Protein AF-A0A7Y5KP74-F1 (afdb_monomer)

Sequence (477 aa):
MSSLARSVKAALASGRGPASTRSASARATERVVTFEHDIDVELLVVACSPELRSSPRKTESGRISTAFVWDARGAETLDAELCVGLGAARTIDAARGSLAADTSTLFQGLDGEVSCLRAFGAVSFDEQDLGPFAPFGHARFTIPRWTFFASSSGLARVVLVAGPDEDAIIAEARAIDARLEKYAALGDDAPPPRARVVDDGADVFVDVVQQATRAIEAGALEKVVTARKVVLHGAMFPGLVLGRLRGVAGCVRFGLLRGDAAFVGATPEVLVRVDARGIRTEAVAGSEPRRGADLAEVARLLLRDKDRREHALVVDAIRAGLASSGADVTAEEEPHVRTLTHVHHLVTAIAATSPGANALSLVKTLHPTPAMGGCPREAAAAFLRAHEGFPRGLYASPIGWIDARGHGAFVVGIRSALMTQAEATLYGGCGIVRGSVPKVELAETSAKLRMMLDALGATMPATGRMRPGSFEKEADL

Solvent-accessible surface area (backbone atoms only — not comparable to full-atom values): 25714 Å² total; per-residue (Å²): 129,51,72,63,24,46,51,51,50,51,58,59,56,68,69,70,65,81,89,72,95,70,77,101,65,92,71,62,70,82,51,82,46,72,48,95,68,103,46,75,33,36,38,40,67,33,44,48,48,93,84,67,78,47,74,69,70,67,48,100,81,73,51,81,38,27,37,38,40,42,31,24,63,30,25,85,89,50,74,63,34,35,40,39,28,39,42,43,34,43,74,47,80,30,52,81,92,44,38,49,64,51,54,55,55,74,55,61,73,54,48,51,75,56,69,80,46,51,32,41,34,38,35,29,54,60,93,62,74,33,69,95,37,51,78,51,50,59,24,25,38,28,31,34,21,35,34,40,34,28,50,96,91,38,64,43,35,38,40,34,52,40,67,91,56,61,66,60,52,38,53,50,34,40,57,48,48,58,48,51,54,54,50,64,74,61,54,92,77,68,77,57,42,71,51,54,74,45,73,82,30,61,66,58,39,38,53,41,45,53,51,50,44,52,38,33,74,73,63,67,28,66,28,34,28,51,55,35,52,38,39,30,45,29,63,48,55,69,68,60,34,55,60,59,48,57,78,46,66,50,14,35,29,39,34,43,37,37,63,71,39,33,43,35,34,45,20,71,47,51,61,38,35,28,50,99,92,29,36,40,34,53,32,63,34,37,77,37,78,53,83,81,55,59,72,62,49,51,53,51,48,79,68,31,67,68,34,51,53,55,25,48,56,28,43,53,52,50,52,50,38,43,45,75,68,67,26,53,77,50,63,56,93,63,71,47,78,49,77,45,97,60,33,35,32,36,34,31,56,32,40,31,43,44,94,85,58,37,35,55,55,49,46,60,59,45,56,62,38,46,63,48,30,9,30,51,55,68,51,20,50,51,50,48,71,74,60,58,85,68,64,55,24,53,46,57,7,47,35,37,38,37,30,69,79,28,30,22,43,28,28,36,33,38,47,30,33,45,29,37,59,53,30,37,41,31,52,25,55,50,76,44,40,87,90,65,49,45,73,59,54,52,50,48,20,53,61,54,36,44,67,57,30,55,38,39,60,44,70,82,76,77,97,72,79,87,70,94,84,79,92,70,85,86,89,87,134

pLDDT: mean 83.69, std 18.73, range [25.84, 98.5]

Foldseek 3Di:
DFDQLVQLVVQVVVVCDPDDDDDPDDADDFDQDFDDDPDGETETEKEADQPQDDDQPQDPVNDQQWKKWKACLQAPPDDGKTKIFTGFSDKDQDDLVCQQVRVLVRQPRIHDDQQVWKWWAFAWQDDDPLVLLPLRHRTMTGGGQWMWMADPVGTHYIYGHDYPDSVVVSVVSVVVSVVVVVVVVVDLPDDFWDWDKDFPFQVLLLVLLVVQQVCCVVVLFQKFKAKTKMKTFTFDDQVLLLSLLPNQHLWIWMWIGHGQKIKTFTFNAWDWFQDPVAIKGKQKWFKFWDPPPVVVRQVCRQPDPVGQVLSVQLVVLLQVLCVVVVKDKDKDPGWHWDDGPTMIITMIIMTTHDVLDAPSVSLSSCRPGCFQQGPPRVSSVVSRVVRRPDGCTQAQTWTWIAGSSRGIITGGSARIWIDGRTMTMHMFIHMRHHPDRSVVRSVRSQSRNVSSCVSNVHHDDDPDDDDPDDPDDDDDD

Radius of gyration: 23.64 Å; Cα contacts (8 Å, |Δi|>4): 1009; chains: 1; bounding box: 75×54×57 Å

Structure (mmCIF, N/CA/C/O backbone):
data_AF-A0A7Y5KP74-F1
#
_entry.id   AF-A0A7Y5KP74-F1
#
loop_
_atom_site.group_PDB
_atom_site.id
_atom_site.type_symbol
_atom_site.label_atom_id
_atom_site.label_alt_id
_atom_site.label_comp_id
_atom_site.label_asym_id
_atom_site.label_entity_id
_atom_site.label_seq_id
_atom_site.pdbx_PDB_ins_code
_atom_site.Cartn_x
_atom_site.Cartn_y
_atom_site.Cartn_z
_atom_site.occupancy
_atom_site.B_iso_or_equiv
_atom_site.auth_seq_id
_atom_site.auth_comp_id
_atom_site.auth_asym_id
_atom_site.auth_atom_id
_atom_site.pdbx_PDB_model_num
ATOM 1 N N . MET A 1 1 ? 20.313 11.419 -32.141 1.00 45.62 1 MET A N 1
ATOM 2 C CA . MET A 1 1 ? 20.323 10.859 -30.768 1.00 45.62 1 MET A CA 1
ATOM 3 C C . MET A 1 1 ? 19.098 11.401 -30.057 1.00 45.62 1 MET A C 1
ATOM 5 O O . MET A 1 1 ? 18.846 12.592 -30.190 1.00 45.62 1 MET A O 1
ATOM 9 N N . SER A 1 2 ? 18.342 10.545 -29.378 1.00 57.75 2 SER A N 1
ATOM 10 C CA . SER A 1 2 ? 17.134 10.905 -28.626 1.00 57.75 2 SER A CA 1
ATOM 11 C C . SER A 1 2 ? 17.422 11.912 -27.493 1.00 57.75 2 SER A C 1
ATOM 13 O O . SER A 1 2 ? 18.592 12.149 -27.169 1.00 57.75 2 SER A O 1
ATOM 15 N N . SER A 1 3 ? 16.386 12.574 -26.958 1.00 72.38 3 SER A N 1
ATOM 16 C CA . SER A 1 3 ? 16.539 13.704 -26.020 1.00 72.38 3 SER A CA 1
ATOM 17 C C . SER A 1 3 ? 17.278 13.309 -24.735 1.00 72.38 3 SER A C 1
ATOM 19 O O . SER A 1 3 ? 18.350 13.856 -24.468 1.00 72.38 3 SER A O 1
ATOM 21 N N . LEU A 1 4 ? 16.813 12.273 -24.022 1.00 73.38 4 LEU A N 1
ATOM 22 C CA . LEU A 1 4 ? 17.451 11.803 -22.787 1.00 73.38 4 LEU A CA 1
ATOM 23 C C . LEU A 1 4 ? 18.873 11.295 -23.049 1.00 73.38 4 LEU A C 1
ATOM 25 O O . LEU A 1 4 ? 19.798 11.618 -22.308 1.00 73.38 4 LEU A O 1
ATOM 29 N N . ALA A 1 5 ? 19.090 10.547 -24.135 1.00 71.44 5 ALA A N 1
ATOM 30 C CA . ALA A 1 5 ? 20.423 10.046 -24.476 1.00 71.44 5 ALA A CA 1
ATOM 31 C C . ALA A 1 5 ? 21.439 11.159 -24.791 1.00 71.44 5 ALA A C 1
ATOM 33 O O . ALA A 1 5 ? 22.630 10.999 -24.510 1.00 71.44 5 ALA A O 1
ATOM 34 N N . ARG A 1 6 ? 21.002 12.278 -25.391 1.00 73.44 6 ARG A N 1
ATOM 35 C CA . ARG A 1 6 ? 21.854 13.467 -25.575 1.00 73.44 6 ARG A CA 1
ATOM 36 C C . ARG A 1 6 ? 22.181 14.103 -24.232 1.00 73.44 6 ARG A C 1
ATOM 38 O O . ARG A 1 6 ? 23.357 14.357 -23.979 1.00 73.44 6 ARG A O 1
ATOM 45 N N . SER A 1 7 ? 21.171 14.288 -23.383 1.00 71.50 7 SER A N 1
ATOM 46 C CA . SER A 1 7 ? 21.331 14.880 -22.057 1.00 71.50 7 SER A CA 1
ATOM 47 C C . SER A 1 7 ? 22.305 14.089 -21.185 1.00 71.50 7 SER A C 1
ATOM 49 O O . SER A 1 7 ? 23.258 14.633 -20.633 1.00 71.50 7 SER A O 1
ATOM 51 N N . VAL A 1 8 ? 22.151 12.767 -21.157 1.00 72.56 8 VAL A N 1
ATOM 52 C CA . VAL A 1 8 ? 23.035 11.870 -20.408 1.00 72.56 8 VAL A CA 1
ATOM 53 C C . VAL A 1 8 ? 24.459 11.900 -20.961 1.00 72.56 8 VAL A C 1
ATOM 55 O O . VAL A 1 8 ? 25.407 12.057 -20.195 1.00 72.56 8 VAL A O 1
ATOM 58 N N . LYS A 1 9 ? 24.638 11.832 -22.289 1.00 73.88 9 LYS A N 1
ATOM 59 C CA . LYS A 1 9 ? 25.973 11.922 -22.903 1.00 73.88 9 LYS A CA 1
ATOM 60 C C . LYS A 1 9 ? 26.668 13.246 -22.567 1.00 73.88 9 LYS A C 1
ATOM 62 O O . LYS A 1 9 ? 27.862 13.244 -22.284 1.00 73.88 9 LYS A O 1
ATOM 67 N N . ALA A 1 10 ? 25.942 14.362 -22.596 1.00 72.06 10 ALA A N 1
ATOM 68 C CA . ALA A 1 10 ? 26.484 15.671 -22.248 1.00 72.06 10 ALA A CA 1
ATOM 69 C C . ALA A 1 10 ? 26.855 15.771 -20.757 1.00 72.06 10 ALA A C 1
ATOM 71 O O . ALA A 1 10 ? 27.929 16.284 -20.447 1.00 72.06 10 ALA A O 1
ATOM 72 N N . ALA A 1 11 ? 26.036 15.222 -19.853 1.00 69.44 11 ALA A N 1
ATOM 73 C CA . ALA A 1 11 ? 26.322 15.196 -18.416 1.00 69.44 11 ALA A CA 1
ATOM 74 C C . ALA A 1 11 ? 27.533 14.322 -18.043 1.00 69.44 11 ALA A C 1
ATOM 76 O O . ALA A 1 11 ? 28.304 14.677 -17.150 1.00 69.44 11 ALA A O 1
ATOM 77 N N . LEU A 1 12 ? 27.738 13.210 -18.754 1.00 70.31 12 LEU A N 1
ATOM 78 C CA . LEU A 1 12 ? 28.936 12.377 -18.608 1.00 70.31 12 LEU A CA 1
ATOM 79 C C . LEU A 1 12 ? 30.179 13.082 -19.190 1.00 70.31 12 LEU A C 1
ATOM 81 O O . LEU A 1 12 ? 31.235 13.125 -18.557 1.00 70.31 12 LEU A O 1
ATOM 85 N N . ALA A 1 13 ? 30.055 13.715 -20.364 1.00 67.88 13 ALA A N 1
ATOM 86 C CA . ALA A 1 13 ? 31.164 14.386 -21.050 1.00 67.88 13 ALA A CA 1
ATOM 87 C C . ALA A 1 13 ? 31.654 15.670 -20.353 1.00 67.88 13 ALA A C 1
ATOM 89 O O . ALA A 1 13 ? 32.861 15.919 -20.325 1.00 67.88 13 ALA A O 1
ATOM 90 N N . SER A 1 14 ? 30.758 16.460 -19.749 1.00 60.34 14 SER A N 1
ATOM 91 C CA . SER A 1 14 ? 31.117 17.643 -18.944 1.00 60.34 14 SER A CA 1
ATOM 92 C C . SER A 1 14 ? 31.920 17.287 -17.684 1.00 60.34 14 SER A C 1
ATOM 94 O O . SER A 1 14 ? 32.475 18.164 -17.023 1.00 60.34 14 SER A O 1
ATOM 96 N N . GLY A 1 15 ? 32.076 15.989 -17.395 1.00 51.50 15 GLY A N 1
ATOM 97 C CA . GLY A 1 15 ? 33.005 15.472 -16.401 1.00 51.50 15 GLY A CA 1
ATOM 98 C C . GLY A 1 15 ? 34.477 15.478 -16.724 1.00 51.50 15 GLY A C 1
ATOM 99 O O . GLY A 1 15 ? 35.274 15.107 -15.866 1.00 51.50 15 GLY A O 1
ATOM 100 N N . ARG A 1 16 ? 34.844 15.961 -17.908 1.00 45.66 16 ARG A N 1
ATOM 101 C CA . ARG A 1 16 ? 36.221 16.022 -18.399 1.00 45.66 16 ARG A CA 1
ATOM 102 C C . ARG A 1 16 ? 36.814 17.437 -18.312 1.00 45.66 16 ARG A C 1
ATOM 104 O O . ARG A 1 16 ? 37.474 17.882 -19.245 1.00 45.66 16 ARG A O 1
ATOM 111 N N . GLY A 1 17 ? 36.566 18.170 -17.221 1.00 32.84 17 GLY A N 1
ATOM 112 C CA . GLY A 1 17 ? 37.300 19.414 -16.934 1.00 32.84 17 GLY A CA 1
ATOM 113 C C . GLY A 1 17 ? 38.793 19.129 -16.681 1.00 32.84 17 GLY A C 1
ATOM 114 O O . GLY A 1 17 ? 39.115 18.041 -16.201 1.00 32.84 17 GLY A O 1
ATOM 115 N N . PRO A 1 18 ? 39.723 20.046 -17.015 1.00 27.45 18 PRO A N 1
ATOM 116 C CA . PRO A 1 18 ? 41.153 19.748 -17.024 1.00 27.45 18 PRO A CA 1
ATOM 117 C C . PRO A 1 18 ? 41.654 19.382 -15.624 1.00 27.45 18 PRO A C 1
ATOM 119 O O . PRO A 1 18 ? 41.381 20.077 -14.645 1.00 27.45 18 PRO A O 1
ATOM 122 N N . ALA A 1 19 ? 42.423 18.295 -15.541 1.00 32.47 19 ALA A N 1
ATOM 123 C CA . ALA A 1 19 ? 43.098 17.861 -14.328 1.00 32.47 19 ALA A CA 1
ATOM 124 C C . ALA A 1 19 ? 44.186 18.876 -13.935 1.00 32.47 19 ALA A C 1
ATOM 126 O O . ALA A 1 19 ? 45.345 18.736 -14.316 1.00 32.47 19 ALA A O 1
ATOM 127 N N . SER A 1 20 ? 43.829 19.912 -13.172 1.00 28.67 20 SER A N 1
ATOM 128 C CA . SER A 1 20 ? 44.823 20.699 -12.444 1.00 28.67 20 SER A CA 1
ATOM 129 C C . SER A 1 20 ? 45.061 20.046 -11.086 1.00 28.67 20 SER A C 1
ATOM 131 O O . SER A 1 20 ? 44.154 19.956 -10.259 1.00 28.67 20 SER A O 1
ATOM 133 N N . THR A 1 21 ? 46.289 19.587 -10.887 1.00 31.83 21 THR A N 1
ATOM 134 C CA . THR A 1 21 ? 46.895 19.069 -9.656 1.00 31.83 21 THR A CA 1
ATOM 135 C C . THR A 1 21 ? 46.384 19.725 -8.365 1.00 31.83 21 THR A C 1
ATOM 137 O O . THR A 1 21 ? 46.934 20.723 -7.903 1.00 31.83 21 THR A O 1
ATOM 140 N N . ARG A 1 22 ? 45.384 19.125 -7.706 1.00 26.92 22 ARG A N 1
ATOM 141 C CA . ARG A 1 22 ? 45.105 19.346 -6.278 1.00 26.92 22 ARG A CA 1
ATOM 142 C C . ARG A 1 22 ? 44.616 18.056 -5.619 1.00 26.92 22 ARG A C 1
ATOM 144 O O . ARG A 1 22 ? 43.569 17.549 -5.982 1.00 26.92 22 ARG A O 1
ATOM 151 N N . SER A 1 23 ? 45.425 17.588 -4.663 1.00 25.84 23 SER A N 1
ATOM 152 C CA . SER A 1 23 ? 45.120 16.784 -3.468 1.00 25.84 23 SER A CA 1
ATOM 153 C C . SER A 1 23 ? 44.019 15.715 -3.553 1.00 25.84 23 SER A C 1
ATOM 155 O O . SER A 1 23 ? 42.848 16.010 -3.773 1.00 25.84 23 SER A O 1
ATOM 157 N N . ALA A 1 24 ? 44.402 14.471 -3.255 1.00 29.78 24 ALA A N 1
ATOM 158 C CA . ALA A 1 24 ? 43.530 13.312 -3.110 1.00 29.78 24 ALA A CA 1
ATOM 159 C C . ALA A 1 24 ? 42.462 13.504 -2.009 1.00 29.78 24 ALA A C 1
ATOM 161 O O . ALA A 1 24 ? 42.629 13.095 -0.865 1.00 29.78 24 ALA A O 1
ATOM 162 N N . SER A 1 25 ? 41.329 14.096 -2.378 1.00 28.88 25 SER A N 1
ATOM 163 C CA . SER A 1 25 ? 40.022 13.793 -1.795 1.00 28.88 25 SER A CA 1
ATOM 164 C C . SER A 1 25 ? 39.029 13.785 -2.954 1.00 28.88 25 SER A C 1
ATOM 166 O O . SER A 1 25 ? 38.750 14.835 -3.538 1.00 28.88 25 SER A O 1
ATOM 168 N N . ALA A 1 26 ? 38.562 12.604 -3.350 1.00 30.89 26 ALA A N 1
ATOM 169 C CA . ALA A 1 26 ? 37.598 12.440 -4.428 1.00 30.89 26 ALA A CA 1
ATOM 170 C C . ALA A 1 26 ? 36.251 13.055 -4.009 1.00 30.89 26 ALA A C 1
ATOM 172 O O . ALA A 1 26 ? 35.427 12.408 -3.374 1.00 30.89 26 ALA A O 1
ATOM 173 N N . ARG A 1 27 ? 36.037 14.339 -4.319 1.00 29.14 27 ARG A N 1
ATOM 174 C CA . ARG A 1 27 ? 34.717 14.973 -4.236 1.00 29.14 27 ARG A CA 1
ATOM 175 C C . ARG A 1 27 ? 33.951 14.629 -5.510 1.00 29.14 27 ARG A C 1
ATOM 177 O O . ARG A 1 27 ? 34.264 15.156 -6.578 1.00 29.14 27 ARG A O 1
ATOM 184 N N . ALA A 1 28 ? 32.966 13.741 -5.389 1.00 36.06 28 ALA A N 1
ATOM 185 C CA . ALA A 1 28 ? 31.965 13.518 -6.424 1.00 36.06 28 ALA A CA 1
ATOM 186 C C . ALA A 1 28 ? 31.274 14.850 -6.736 1.00 36.06 28 ALA A C 1
ATOM 188 O O . ALA A 1 28 ? 30.775 15.539 -5.847 1.00 36.06 28 ALA A O 1
ATOM 189 N N . THR A 1 29 ? 31.345 15.257 -7.997 1.00 33.94 29 THR A N 1
ATOM 190 C CA . THR A 1 29 ? 30.821 16.537 -8.464 1.00 33.94 29 THR A CA 1
ATOM 191 C C . THR A 1 29 ? 29.319 16.387 -8.668 1.00 33.94 29 THR A C 1
ATOM 193 O O . THR A 1 29 ? 28.892 15.649 -9.552 1.00 33.94 29 THR A O 1
ATOM 196 N N . GLU A 1 30 ? 28.530 17.086 -7.856 1.00 37.25 30 GLU A N 1
ATOM 197 C CA . GLU A 1 30 ? 27.156 17.459 -8.183 1.00 37.25 30 GLU A CA 1
ATOM 198 C C . GLU A 1 30 ? 27.151 18.060 -9.595 1.00 37.25 30 GLU A C 1
ATOM 200 O O . GLU A 1 30 ? 27.940 18.959 -9.903 1.00 37.25 30 GLU A O 1
ATOM 205 N N . ARG A 1 31 ? 26.335 17.512 -10.495 1.00 49.25 31 ARG A N 1
ATOM 206 C CA . ARG A 1 31 ? 26.158 18.079 -11.831 1.00 49.25 31 ARG A CA 1
ATOM 207 C C . ARG A 1 31 ? 24.685 18.174 -12.136 1.00 49.25 31 ARG A C 1
ATOM 209 O O . ARG A 1 31 ? 24.115 17.255 -12.704 1.00 49.25 31 ARG A O 1
ATOM 216 N N . VAL A 1 32 ? 24.111 19.314 -11.784 1.00 35.69 32 VAL A N 1
ATOM 217 C CA . VAL A 1 32 ? 22.876 19.805 -12.383 1.00 35.69 32 VAL A CA 1
ATOM 218 C C . VAL A 1 32 ? 23.210 20.149 -13.829 1.00 35.69 32 VAL A C 1
ATOM 220 O O . VAL A 1 32 ? 23.912 21.125 -14.093 1.00 35.69 32 VAL A O 1
ATOM 223 N N . VAL A 1 33 ? 22.785 19.316 -14.777 1.00 36.25 33 VAL A N 1
ATOM 224 C CA . VAL A 1 33 ? 22.805 19.706 -16.190 1.00 36.25 33 VAL A CA 1
ATOM 225 C C . VAL A 1 33 ? 21.376 19.996 -16.607 1.00 36.25 33 VAL A C 1
ATOM 227 O O . VAL A 1 33 ? 20.599 19.077 -16.859 1.00 36.25 33 VAL A O 1
ATOM 230 N N . THR A 1 34 ? 21.036 21.282 -16.623 1.00 32.34 34 THR A N 1
ATOM 231 C CA . THR A 1 34 ? 19.777 21.798 -17.161 1.00 32.34 34 THR A CA 1
ATOM 232 C C . THR A 1 34 ? 19.871 21.771 -18.684 1.00 32.34 34 THR A C 1
ATOM 234 O O . THR A 1 34 ? 20.820 22.309 -19.256 1.00 32.34 34 THR A O 1
ATOM 237 N N . PHE A 1 35 ? 18.924 21.115 -19.352 1.00 35.88 35 PHE A N 1
ATOM 238 C CA . PHE A 1 35 ? 18.844 21.119 -20.813 1.00 35.88 35 PHE A CA 1
ATOM 239 C C . PHE A 1 35 ? 17.622 21.916 -21.254 1.00 35.88 35 PHE A C 1
ATOM 241 O O . PHE A 1 35 ? 16.500 21.534 -20.940 1.00 35.88 35 PHE A O 1
ATOM 248 N N . GLU A 1 36 ? 17.836 22.974 -22.033 1.00 28.48 36 GLU A N 1
ATOM 249 C CA . GLU A 1 36 ? 16.753 23.686 -22.710 1.00 28.48 36 GLU A CA 1
ATOM 250 C C . GLU A 1 36 ? 16.248 22.867 -23.909 1.00 28.48 36 GLU A C 1
ATOM 252 O O . GLU A 1 36 ? 16.874 22.828 -24.973 1.00 28.48 36 GLU A O 1
ATOM 257 N N . HIS A 1 37 ? 15.087 22.232 -23.750 1.00 36.44 37 HIS A N 1
ATOM 258 C CA . HIS A 1 37 ? 14.076 22.126 -24.807 1.00 36.44 37 HIS A CA 1
ATOM 259 C C . HIS A 1 37 ? 12.690 22.047 -24.159 1.00 36.44 37 HIS A C 1
ATOM 261 O O . HIS A 1 37 ? 12.345 21.015 -23.593 1.00 36.44 37 HIS A O 1
ATOM 267 N N . ASP A 1 38 ? 11.950 23.160 -24.228 1.00 41.06 38 ASP A N 1
ATOM 268 C CA . ASP A 1 38 ? 10.580 23.440 -23.743 1.00 41.06 38 ASP A CA 1
ATOM 269 C C . ASP A 1 38 ? 10.196 23.046 -22.302 1.00 41.06 38 ASP A C 1
ATOM 271 O O . ASP A 1 38 ? 9.136 23.448 -21.828 1.00 41.06 38 ASP A O 1
ATOM 275 N N . ILE A 1 39 ? 11.036 22.309 -21.572 1.00 44.66 39 ILE A N 1
ATOM 276 C CA . ILE A 1 39 ? 10.845 21.950 -20.165 1.00 44.66 39 ILE A CA 1
ATOM 277 C C . ILE A 1 39 ? 12.230 21.883 -19.502 1.00 44.66 39 ILE A C 1
ATOM 279 O O . ILE A 1 39 ? 13.074 21.082 -19.905 1.00 44.66 39 ILE A O 1
ATOM 283 N N . ASP A 1 40 ? 12.471 22.719 -18.491 1.00 57.66 40 ASP A N 1
ATOM 284 C CA . ASP A 1 40 ? 13.687 22.709 -17.669 1.00 57.66 40 ASP A CA 1
ATOM 285 C C . ASP A 1 40 ? 13.764 21.416 -16.833 1.00 57.66 40 ASP A C 1
ATOM 287 O O . ASP A 1 40 ? 13.196 21.332 -15.744 1.00 57.66 40 ASP A O 1
ATOM 291 N N . VAL A 1 41 ? 14.447 20.382 -17.342 1.00 67.75 41 VAL A N 1
ATOM 292 C CA . VAL A 1 41 ? 14.624 19.100 -16.631 1.00 67.75 41 VAL A CA 1
ATOM 293 C C . VAL A 1 41 ? 16.011 19.020 -15.996 1.00 67.75 41 VAL A C 1
ATOM 295 O O . VAL A 1 41 ? 17.029 19.071 -16.689 1.00 67.75 41 VAL A O 1
ATOM 298 N N . GLU A 1 42 ? 16.056 18.809 -14.682 1.00 77.00 42 GLU A N 1
ATOM 299 C CA . GLU A 1 42 ? 17.290 18.575 -13.926 1.00 77.00 42 GLU A CA 1
ATOM 300 C C . GLU A 1 42 ? 17.727 17.100 -14.012 1.00 77.00 42 GLU A C 1
ATOM 302 O O . GLU A 1 42 ? 16.994 16.209 -13.585 1.00 77.00 42 GLU A O 1
ATOM 307 N N . LEU A 1 43 ? 18.929 16.814 -14.525 1.00 79.06 43 LEU A N 1
ATOM 308 C CA . LEU A 1 43 ? 19.529 15.472 -14.483 1.00 79.06 43 LEU A CA 1
ATOM 309 C C . LEU A 1 43 ? 20.569 15.379 -13.360 1.00 79.06 43 LEU A C 1
ATOM 311 O O . LEU A 1 43 ? 21.578 16.072 -13.420 1.00 79.06 43 LEU A O 1
ATOM 315 N N . LEU A 1 44 ? 20.365 14.473 -12.399 1.00 78.38 44 LEU A N 1
ATOM 316 C CA . LEU A 1 44 ? 21.318 14.148 -11.335 1.00 78.38 44 LEU A CA 1
ATOM 317 C C . LEU A 1 44 ? 21.917 12.757 -11.555 1.00 78.38 44 LEU A C 1
ATOM 319 O O . LEU A 1 44 ? 21.196 11.781 -11.776 1.00 78.38 44 LEU A O 1
ATOM 323 N N . VAL A 1 45 ? 23.242 12.657 -11.458 1.00 77.69 45 VAL A N 1
ATOM 324 C CA . VAL A 1 45 ? 23.980 11.394 -11.586 1.00 77.69 45 VAL A CA 1
ATOM 325 C C . VAL A 1 45 ? 24.625 11.058 -10.248 1.00 77.69 45 VAL A C 1
ATOM 327 O O . VAL A 1 45 ? 25.514 11.773 -9.791 1.00 77.69 45 VAL A O 1
ATOM 330 N N . VAL A 1 46 ? 24.194 9.957 -9.635 1.00 78.12 46 VAL A N 1
ATOM 331 C CA . VAL A 1 46 ? 24.796 9.413 -8.414 1.00 78.12 46 VAL A CA 1
ATOM 332 C C . VAL A 1 46 ? 25.717 8.267 -8.803 1.00 78.12 46 VAL A C 1
ATOM 334 O O . VAL A 1 46 ? 25.280 7.287 -9.414 1.00 78.12 46 VAL A O 1
ATOM 337 N N . ALA A 1 47 ? 27.000 8.397 -8.476 1.00 74.88 47 ALA A N 1
ATOM 338 C CA . ALA A 1 47 ? 27.993 7.387 -8.800 1.00 74.88 47 ALA A CA 1
ATOM 339 C C . ALA A 1 47 ? 27.956 6.251 -7.773 1.00 74.88 47 ALA A C 1
ATOM 341 O O . ALA A 1 47 ? 27.799 6.464 -6.569 1.00 74.88 47 ALA A O 1
ATOM 342 N N . CYS A 1 48 ? 28.108 5.027 -8.267 1.00 70.94 48 CYS A N 1
ATOM 343 C CA . CYS A 1 48 ? 28.201 3.835 -7.444 1.00 70.94 48 CYS A CA 1
ATOM 344 C C . CYS A 1 48 ? 29.631 3.289 -7.495 1.00 70.94 48 CYS A C 1
ATOM 346 O O . CYS A 1 48 ? 30.216 3.181 -8.578 1.00 70.94 48 CYS A O 1
ATOM 348 N N . SER A 1 49 ? 30.194 2.936 -6.339 1.00 62.84 49 SER A N 1
ATOM 349 C CA . SER A 1 49 ? 31.518 2.313 -6.274 1.00 62.84 49 SER A CA 1
ATOM 350 C C . SER A 1 49 ? 31.558 1.007 -7.099 1.00 62.84 49 SER A C 1
ATOM 352 O O . SER A 1 49 ? 30.551 0.294 -7.184 1.00 62.84 49 SER A O 1
ATOM 354 N N . PRO A 1 50 ? 32.698 0.655 -7.734 1.00 55.19 50 PRO A N 1
ATOM 355 C CA . PRO A 1 50 ? 32.789 -0.474 -8.673 1.00 55.19 50 PRO A CA 1
ATOM 356 C C . PRO A 1 50 ? 32.401 -1.846 -8.103 1.00 55.19 50 PRO A C 1
ATOM 358 O O . PRO A 1 50 ? 32.194 -2.783 -8.878 1.00 55.19 50 PRO A O 1
ATOM 361 N N . GLU A 1 51 ? 32.332 -1.959 -6.777 1.00 47.94 51 GLU A N 1
ATOM 362 C CA . GLU A 1 51 ? 32.047 -3.160 -5.987 1.00 47.94 51 GLU A CA 1
ATOM 363 C C . GLU A 1 51 ? 30.537 -3.406 -5.796 1.00 47.94 51 GLU A C 1
ATOM 365 O O . GLU A 1 51 ? 30.114 -4.542 -5.598 1.00 47.94 51 GLU A O 1
ATOM 370 N N . LEU A 1 52 ? 29.692 -2.378 -5.937 1.00 47.66 52 LEU A N 1
ATOM 371 C CA . LEU A 1 52 ? 28.251 -2.414 -5.630 1.00 47.66 52 LEU A CA 1
ATOM 372 C C . LEU A 1 52 ? 27.362 -2.884 -6.805 1.00 47.66 52 LEU A C 1
ATOM 374 O O . LEU A 1 52 ? 26.194 -2.508 -6.931 1.00 47.66 52 LEU A O 1
ATOM 378 N N . ARG A 1 53 ? 27.902 -3.720 -7.698 1.00 49.03 53 ARG A N 1
ATOM 379 C CA . ARG A 1 53 ? 27.257 -4.087 -8.971 1.00 49.03 53 ARG A CA 1
ATOM 380 C C . ARG A 1 53 ? 25.975 -4.899 -8.764 1.00 49.03 53 ARG A C 1
ATOM 382 O O . ARG A 1 53 ? 26.023 -6.069 -8.397 1.00 49.03 53 ARG A O 1
ATOM 389 N N . SER A 1 54 ? 24.845 -4.356 -9.208 1.00 42.78 54 SER A N 1
ATOM 390 C CA . SER A 1 54 ? 23.808 -5.178 -9.836 1.00 42.78 54 SER A CA 1
ATOM 391 C C . SER A 1 54 ? 23.485 -4.591 -11.210 1.00 42.78 54 SER A C 1
ATOM 393 O O . SER A 1 54 ? 23.029 -3.460 -11.340 1.00 42.78 54 SER A O 1
ATOM 395 N N . SER A 1 55 ? 23.829 -5.327 -12.272 1.00 38.84 55 SER A N 1
ATOM 396 C CA . SER A 1 55 ? 23.361 -4.993 -13.621 1.00 38.84 55 SER A CA 1
ATOM 397 C C . SER A 1 55 ? 21.840 -5.148 -13.664 1.00 38.84 55 SER A C 1
ATOM 399 O O . SER A 1 55 ? 21.322 -6.078 -13.035 1.00 38.84 55 SER A O 1
ATOM 401 N N . PRO A 1 56 ? 21.108 -4.339 -14.450 1.00 42.16 56 PRO A N 1
ATOM 402 C CA . PRO A 1 56 ? 19.748 -4.699 -14.810 1.00 42.16 56 PRO A CA 1
ATOM 403 C C . PRO A 1 56 ? 19.814 -6.047 -15.541 1.00 42.16 56 PRO A C 1
ATOM 405 O O . PRO A 1 56 ? 20.278 -6.122 -16.680 1.00 42.16 56 PRO A O 1
ATOM 408 N N . ARG A 1 57 ? 19.403 -7.139 -14.879 1.00 40.44 57 ARG A N 1
ATOM 409 C CA . ARG A 1 57 ? 19.245 -8.431 -15.552 1.00 40.44 57 ARG A CA 1
ATOM 410 C C . ARG A 1 57 ? 18.184 -8.229 -16.626 1.00 40.44 57 ARG A C 1
ATOM 412 O O . ARG A 1 57 ? 17.000 -8.115 -16.321 1.00 40.44 57 ARG A O 1
ATOM 419 N N . LYS A 1 58 ? 18.613 -8.153 -17.887 1.00 38.72 58 LYS A N 1
ATOM 420 C CA . LYS A 1 58 ? 17.712 -8.346 -19.020 1.00 38.72 58 LYS A CA 1
ATOM 421 C C . LYS A 1 58 ? 17.080 -9.722 -18.829 1.00 38.72 58 LYS A C 1
ATOM 423 O O . LYS A 1 58 ? 17.797 -10.712 -18.713 1.00 38.72 58 LYS A O 1
ATOM 428 N N . THR A 1 59 ? 15.756 -9.787 -18.773 1.00 41.41 59 THR A N 1
ATOM 429 C CA . THR A 1 59 ? 15.075 -11.041 -19.099 1.00 41.41 59 THR A CA 1
ATOM 430 C C . THR A 1 59 ? 15.321 -11.321 -20.583 1.00 41.41 59 THR A C 1
ATOM 432 O O . THR A 1 59 ? 15.532 -10.382 -21.360 1.00 41.41 59 THR A O 1
ATOM 435 N N . GLU A 1 60 ? 15.269 -12.586 -21.000 1.00 36.22 60 GLU A N 1
ATOM 436 C CA . GLU A 1 60 ? 15.427 -13.001 -22.408 1.00 36.22 60 GLU A CA 1
ATOM 437 C C . GLU A 1 60 ? 14.472 -12.255 -23.371 1.00 36.22 60 GLU A C 1
ATOM 439 O O . GLU A 1 60 ? 14.724 -12.179 -24.567 1.00 36.22 60 GLU A O 1
ATOM 444 N N . SER A 1 61 ? 13.418 -11.617 -22.842 1.00 41.69 61 SER A N 1
ATOM 445 C CA . SER A 1 61 ? 12.416 -10.839 -23.583 1.00 41.69 61 SER A CA 1
ATOM 446 C C . SER A 1 61 ? 12.709 -9.336 -23.753 1.00 41.69 61 SER A C 1
ATOM 448 O O . SER A 1 61 ? 11.916 -8.628 -24.374 1.00 41.69 61 SER A O 1
ATOM 450 N N . GLY A 1 62 ? 13.791 -8.797 -23.173 1.00 48.88 62 GLY A N 1
ATOM 451 C CA . GLY A 1 62 ? 14.094 -7.358 -23.244 1.00 48.88 62 GLY A CA 1
ATOM 452 C C . GLY A 1 62 ? 13.091 -6.450 -22.507 1.00 48.88 62 GLY A C 1
ATOM 453 O O . GLY A 1 62 ? 13.037 -5.244 -22.771 1.00 48.88 62 GLY A O 1
ATOM 454 N N . ARG A 1 63 ? 12.285 -6.998 -21.589 1.00 60.50 63 ARG A N 1
ATOM 455 C CA . ARG A 1 63 ? 11.329 -6.244 -20.758 1.00 60.50 63 ARG A CA 1
ATOM 456 C C . ARG A 1 63 ? 12.007 -5.626 -19.531 1.00 60.50 63 ARG A C 1
ATOM 458 O O . ARG A 1 63 ? 12.998 -6.144 -19.024 1.00 60.50 63 ARG A O 1
ATOM 465 N N . ILE A 1 64 ? 11.454 -4.511 -19.045 1.00 66.88 64 ILE A N 1
ATOM 466 C CA . ILE A 1 64 ? 11.844 -3.919 -17.758 1.00 66.88 64 ILE A CA 1
ATOM 467 C C . ILE A 1 64 ? 11.338 -4.858 -16.659 1.00 66.88 64 ILE A C 1
ATOM 469 O O . ILE A 1 64 ? 10.134 -4.975 -16.462 1.00 66.88 64 ILE A O 1
ATOM 473 N N . SER A 1 65 ? 12.252 -5.539 -15.967 1.00 80.25 65 SER A N 1
ATOM 474 C CA . SER A 1 65 ? 11.920 -6.523 -14.927 1.00 80.25 65 SER A CA 1
ATOM 475 C C . SER A 1 65 ? 11.538 -5.893 -13.587 1.00 80.25 65 SER A C 1
ATOM 477 O O . SER A 1 65 ? 10.984 -6.568 -12.727 1.00 80.25 65 SER A O 1
ATOM 479 N N . THR A 1 66 ? 11.873 -4.620 -13.383 1.00 91.25 66 THR A N 1
ATOM 480 C CA . THR A 1 66 ? 11.636 -3.903 -12.131 1.00 91.25 66 THR A CA 1
ATOM 481 C C . THR A 1 66 ? 11.215 -2.482 -12.447 1.00 91.25 66 THR A C 1
ATOM 483 O O . THR A 1 66 ? 11.951 -1.760 -13.120 1.00 91.25 66 THR A O 1
ATOM 486 N N . ALA A 1 67 ? 10.046 -2.079 -11.963 1.00 95.00 67 ALA A N 1
ATOM 487 C CA . ALA A 1 67 ? 9.571 -0.709 -12.085 1.00 95.00 67 ALA A CA 1
ATOM 488 C C . ALA A 1 67 ? 8.724 -0.311 -10.876 1.00 95.00 67 ALA A C 1
ATOM 490 O O . ALA A 1 67 ? 8.163 -1.167 -10.187 1.00 95.00 67 ALA A O 1
ATOM 491 N N . PHE A 1 68 ? 8.634 0.993 -10.648 1.00 97.12 68 PHE A N 1
ATOM 492 C CA . PHE A 1 68 ? 7.869 1.600 -9.572 1.00 97.12 68 PHE A CA 1
ATOM 493 C C . PHE A 1 68 ? 7.076 2.772 -10.108 1.00 97.12 68 PHE A C 1
ATOM 495 O O . PHE A 1 68 ? 7.591 3.556 -10.904 1.00 97.12 68 PHE A O 1
ATOM 502 N N . VAL A 1 69 ? 5.852 2.912 -9.630 1.00 97.00 69 VAL A N 1
ATOM 503 C CA . VAL A 1 69 ? 5.031 4.097 -9.837 1.00 97.00 69 VAL A CA 1
ATOM 504 C C . VAL A 1 69 ? 4.573 4.567 -8.469 1.00 97.00 69 VAL A C 1
ATOM 506 O O . VAL A 1 69 ? 4.097 3.767 -7.668 1.00 97.00 69 VAL A O 1
ATOM 509 N N . TRP A 1 70 ? 4.729 5.857 -8.217 1.00 97.06 70 TRP A N 1
ATOM 510 C CA . TRP A 1 70 ? 4.210 6.554 -7.054 1.00 97.06 70 TRP A CA 1
ATOM 511 C C . TRP A 1 70 ? 3.646 7.885 -7.525 1.00 97.06 70 TRP A C 1
ATOM 513 O O . TRP A 1 70 ? 4.386 8.723 -8.024 1.00 97.06 70 TRP A O 1
ATOM 523 N N . ASP A 1 71 ? 2.344 8.082 -7.405 1.00 95.25 71 ASP A N 1
ATOM 524 C CA . ASP A 1 71 ? 1.668 9.294 -7.847 1.00 95.25 71 ASP A CA 1
ATOM 525 C C . ASP A 1 71 ? 0.748 9.782 -6.734 1.00 95.25 71 ASP A C 1
ATOM 527 O O . ASP A 1 71 ? -0.358 9.274 -6.545 1.00 95.25 71 ASP A O 1
ATOM 531 N N . ALA A 1 72 ? 1.252 10.751 -5.976 1.00 93.19 72 ALA A N 1
ATOM 532 C CA . ALA A 1 72 ? 0.576 11.367 -4.845 1.00 93.19 72 ALA A CA 1
ATOM 533 C C . ALA A 1 72 ? -0.147 12.668 -5.226 1.00 93.19 72 ALA A C 1
ATOM 535 O O . ALA A 1 72 ? -0.695 13.335 -4.357 1.00 93.19 72 ALA A O 1
ATOM 536 N N . ARG A 1 73 ? -0.194 13.043 -6.514 1.00 89.75 73 ARG A N 1
ATOM 537 C CA . ARG A 1 73 ? -0.845 14.290 -6.964 1.00 89.75 73 ARG A CA 1
ATOM 538 C C . ARG A 1 73 ? -2.358 14.318 -6.728 1.00 89.75 73 ARG A C 1
ATOM 540 O O . ARG A 1 73 ? -2.940 15.393 -6.718 1.00 89.75 73 ARG A O 1
ATOM 547 N N . GLY A 1 74 ? -2.982 13.151 -6.568 1.00 84.88 74 GLY A N 1
ATOM 548 C CA . GLY A 1 74 ? -4.396 13.021 -6.207 1.00 84.88 74 GLY A CA 1
ATOM 549 C C . GLY A 1 74 ? -4.657 12.947 -4.701 1.00 84.88 74 GLY A C 1
ATOM 550 O O . GLY A 1 74 ? -5.819 12.925 -4.307 1.00 84.88 74 GLY A O 1
ATOM 551 N N . ALA A 1 75 ? -3.617 12.876 -3.866 1.00 86.75 75 ALA A N 1
ATOM 552 C CA . ALA A 1 75 ? -3.761 12.728 -2.424 1.00 86.75 75 ALA A CA 1
ATOM 553 C C . ALA A 1 75 ? -3.919 14.085 -1.730 1.00 86.75 75 ALA A C 1
ATOM 555 O O . ALA A 1 75 ? -3.270 15.060 -2.095 1.00 86.75 75 ALA A O 1
ATOM 556 N N . GLU A 1 76 ? -4.745 14.125 -0.687 1.00 80.62 76 GLU A N 1
ATOM 557 C CA . GLU A 1 76 ? -5.017 15.350 0.079 1.00 80.62 76 GLU A CA 1
ATOM 558 C C . GLU A 1 76 ? -3.900 15.675 1.084 1.00 80.62 76 GLU A C 1
ATOM 560 O O . GLU A 1 76 ? -3.665 16.834 1.410 1.00 80.62 76 GLU A O 1
ATOM 565 N N . THR A 1 77 ? -3.191 14.654 1.575 1.00 81.31 77 THR A N 1
ATOM 566 C CA . THR A 1 77 ? -2.283 14.768 2.732 1.00 81.31 77 THR A CA 1
ATOM 567 C C . THR A 1 77 ? -0.806 14.567 2.411 1.00 81.31 77 THR A C 1
ATOM 569 O O . THR A 1 77 ? 0.067 14.678 3.283 1.00 81.31 77 THR A O 1
ATOM 572 N N . LEU A 1 78 ? -0.492 14.322 1.139 1.00 87.06 78 LEU A N 1
ATOM 573 C CA . LEU A 1 78 ? 0.869 14.207 0.634 1.00 87.06 78 LEU A CA 1
ATOM 574 C C . LEU A 1 78 ? 1.215 15.391 -0.270 1.00 87.06 78 LEU A C 1
ATOM 576 O O . LEU A 1 78 ? 0.340 16.047 -0.820 1.00 87.06 78 LEU A O 1
ATOM 580 N N . ASP A 1 79 ? 2.511 15.662 -0.424 1.00 85.50 79 ASP A N 1
ATOM 581 C CA . ASP A 1 79 ? 2.948 16.666 -1.389 1.00 85.50 79 ASP A CA 1
ATOM 582 C C . ASP A 1 79 ? 2.679 16.111 -2.792 1.00 85.50 79 ASP A C 1
ATOM 584 O O . ASP A 1 79 ? 2.956 14.940 -3.075 1.00 85.50 79 ASP A O 1
ATOM 588 N N . ALA A 1 80 ? 2.114 16.954 -3.655 1.00 83.94 80 ALA A N 1
ATOM 589 C CA . ALA A 1 80 ? 1.733 16.563 -5.000 1.00 83.94 80 ALA A CA 1
ATOM 590 C C . ALA A 1 80 ? 2.978 16.244 -5.834 1.00 83.94 80 ALA A C 1
ATOM 592 O O . ALA A 1 80 ? 3.701 17.132 -6.282 1.00 83.94 80 ALA A O 1
ATOM 593 N N . GLU A 1 81 ? 3.212 14.955 -6.057 1.00 88.25 81 GLU A N 1
ATOM 594 C CA . GLU A 1 81 ? 4.405 14.471 -6.736 1.00 88.25 81 GLU A CA 1
ATOM 595 C C . GLU A 1 81 ? 4.115 13.180 -7.502 1.00 88.25 81 GLU A C 1
ATOM 597 O O . GLU A 1 81 ? 3.438 12.278 -6.999 1.00 88.25 81 GLU A O 1
ATOM 602 N N . LEU A 1 82 ? 4.661 13.081 -8.715 1.00 92.00 82 LEU A N 1
ATOM 603 C CA . LEU A 1 82 ? 4.757 11.833 -9.463 1.00 92.00 82 LEU A CA 1
ATOM 604 C C . LEU A 1 82 ? 6.216 11.389 -9.511 1.00 92.00 82 LEU A C 1
ATOM 606 O O . LEU A 1 82 ? 7.092 12.148 -9.912 1.00 92.00 82 LEU A O 1
ATOM 610 N N . CYS A 1 83 ? 6.450 10.128 -9.177 1.00 94.31 83 CYS A N 1
ATOM 611 C CA . CYS A 1 83 ? 7.730 9.467 -9.285 1.00 94.31 83 CYS A CA 1
ATOM 612 C C . CYS A 1 83 ? 7.586 8.125 -10.017 1.00 94.31 83 CYS A C 1
ATOM 614 O O . CYS A 1 83 ? 6.732 7.301 -9.678 1.00 94.31 83 CYS A O 1
ATOM 616 N N . VAL A 1 84 ? 8.451 7.884 -11.002 1.00 94.94 84 VAL A N 1
ATOM 617 C CA . VAL A 1 84 ? 8.548 6.610 -11.726 1.00 94.94 84 VAL A CA 1
ATOM 618 C C . VAL A 1 84 ? 9.975 6.092 -11.645 1.00 94.94 84 VAL A C 1
ATOM 620 O O . VAL A 1 84 ? 10.903 6.756 -12.092 1.00 94.94 84 VAL A O 1
ATOM 623 N N . GLY A 1 85 ? 10.157 4.899 -11.088 1.00 95.12 85 GLY A N 1
ATOM 624 C CA . GLY A 1 85 ? 11.450 4.222 -11.013 1.00 95.12 85 GLY A CA 1
ATOM 625 C C . GLY A 1 85 ? 11.549 3.105 -12.049 1.00 95.12 85 GLY A C 1
ATOM 626 O O . GLY A 1 85 ? 10.626 2.302 -12.153 1.00 95.12 85 GLY A O 1
ATOM 627 N N . LEU A 1 86 ? 12.657 3.008 -12.783 1.00 93.38 86 LEU A N 1
ATOM 628 C CA . LEU A 1 86 ? 12.931 1.942 -13.750 1.00 93.38 86 LEU A CA 1
ATOM 629 C C . LEU A 1 86 ? 14.247 1.226 -13.430 1.00 93.38 86 LEU A C 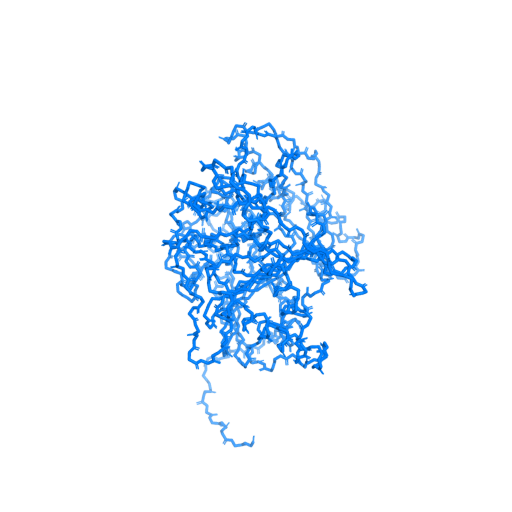1
ATOM 631 O O . LEU A 1 86 ? 15.276 1.846 -13.145 1.00 93.38 86 LEU A O 1
ATOM 635 N N . GLY A 1 87 ? 14.217 -0.101 -13.534 1.00 90.75 87 GLY A N 1
ATOM 636 C CA . GLY A 1 87 ? 15.348 -0.963 -13.212 1.00 90.75 87 GLY A CA 1
ATOM 637 C C . GLY A 1 87 ? 15.658 -0.995 -11.715 1.00 90.75 87 GLY A C 1
ATOM 638 O O . GLY A 1 87 ? 14.920 -0.468 -10.885 1.00 90.75 87 GLY A O 1
ATOM 639 N N . ALA A 1 88 ? 16.772 -1.630 -11.373 1.00 90.44 88 ALA A N 1
ATOM 640 C CA . ALA A 1 88 ? 17.279 -1.706 -10.012 1.00 90.44 88 ALA A CA 1
ATOM 641 C C . ALA A 1 88 ? 18.772 -1.380 -10.035 1.00 90.44 88 ALA A C 1
ATOM 643 O O . ALA A 1 88 ? 19.511 -1.982 -10.810 1.00 90.44 88 ALA A O 1
ATOM 644 N N . ALA A 1 89 ? 19.195 -0.426 -9.209 1.00 88.06 89 ALA A N 1
AT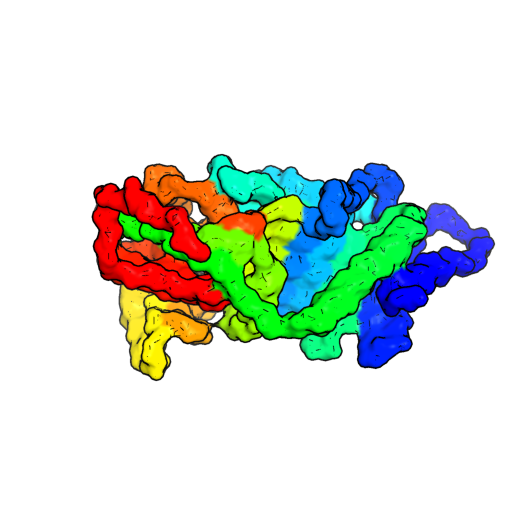OM 645 C CA . ALA A 1 89 ? 20.606 -0.186 -8.928 1.00 88.06 89 ALA A CA 1
ATOM 646 C C . ALA A 1 89 ? 21.060 -1.025 -7.732 1.00 88.06 89 ALA A C 1
ATOM 648 O O . ALA A 1 89 ? 22.083 -1.705 -7.789 1.00 88.06 89 ALA A O 1
ATOM 649 N N . ARG A 1 90 ? 20.257 -1.018 -6.662 1.00 89.06 90 ARG A N 1
ATOM 650 C CA . ARG A 1 90 ? 20.463 -1.826 -5.456 1.00 89.06 90 ARG A CA 1
ATOM 651 C C . ARG A 1 90 ? 19.128 -2.306 -4.925 1.00 89.06 90 ARG A C 1
ATOM 653 O O . ARG A 1 90 ? 18.161 -1.553 -4.944 1.00 89.06 90 ARG A O 1
ATOM 660 N N . THR A 1 91 ? 19.077 -3.549 -4.462 1.00 91.75 91 THR A N 1
ATOM 661 C CA . THR A 1 91 ? 17.904 -4.142 -3.811 1.00 91.75 91 THR A CA 1
ATOM 662 C C . THR A 1 91 ? 18.349 -4.842 -2.542 1.00 91.75 91 THR A C 1
ATOM 664 O O . THR A 1 91 ? 19.410 -5.462 -2.535 1.00 91.75 91 THR A O 1
ATOM 667 N N . ILE A 1 92 ? 17.533 -4.753 -1.499 1.00 92.69 92 ILE A N 1
ATOM 668 C CA . ILE A 1 92 ? 17.700 -5.515 -0.269 1.00 92.69 92 ILE A CA 1
ATOM 669 C C . ILE A 1 92 ? 16.383 -6.187 0.099 1.00 92.69 92 ILE A C 1
ATOM 671 O O . ILE A 1 92 ? 15.312 -5.610 -0.104 1.00 92.69 92 ILE A O 1
ATOM 675 N N . ASP A 1 93 ? 16.492 -7.389 0.650 1.00 91.56 93 ASP A N 1
ATOM 676 C CA . ASP A 1 93 ? 15.458 -8.015 1.462 1.00 91.56 93 ASP A CA 1
ATOM 677 C C . ASP A 1 93 ? 15.823 -7.770 2.924 1.00 91.56 93 ASP A C 1
ATOM 679 O O . ASP A 1 93 ? 16.803 -8.315 3.427 1.00 91.56 93 ASP A O 1
ATOM 683 N N . ALA A 1 94 ? 15.081 -6.883 3.575 1.00 86.88 94 ALA A N 1
ATOM 684 C CA . ALA A 1 94 ? 15.253 -6.570 4.981 1.00 86.88 94 ALA A CA 1
ATOM 685 C C . ALA A 1 94 ? 14.498 -7.586 5.842 1.00 86.88 94 ALA A C 1
ATOM 687 O O . ALA A 1 94 ? 13.420 -8.061 5.470 1.00 86.88 94 ALA A O 1
ATOM 688 N N . ALA A 1 95 ? 15.017 -7.879 7.031 1.00 83.81 95 ALA A N 1
ATOM 689 C CA . ALA A 1 95 ? 14.215 -8.577 8.023 1.00 83.81 95 ALA A CA 1
ATOM 690 C C . ALA A 1 95 ? 13.259 -7.577 8.688 1.00 83.81 95 ALA A C 1
ATOM 692 O O . ALA A 1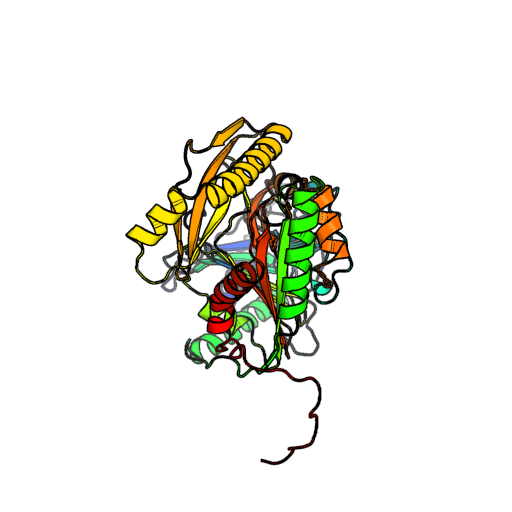 95 ? 13.625 -6.440 8.995 1.00 83.81 95 ALA A O 1
ATOM 693 N N . ARG A 1 96 ? 12.018 -7.995 8.969 1.00 76.94 96 ARG A N 1
ATOM 694 C CA . ARG A 1 96 ? 11.007 -7.122 9.597 1.00 76.94 96 ARG A CA 1
ATOM 695 C C . ARG A 1 96 ? 11.488 -6.551 10.938 1.00 76.94 96 ARG A C 1
ATOM 697 O O . ARG A 1 96 ? 11.168 -5.416 11.292 1.00 76.94 96 ARG A O 1
ATOM 704 N N . GLY A 1 97 ? 12.301 -7.319 11.667 1.00 79.19 97 GLY A N 1
ATOM 705 C CA . GLY A 1 97 ? 12.927 -6.911 12.924 1.00 79.19 97 GLY A CA 1
ATOM 706 C C . GLY A 1 97 ? 13.922 -5.749 12.789 1.00 79.19 97 GLY A C 1
ATOM 707 O O . GLY A 1 97 ? 13.927 -4.877 13.660 1.00 79.19 97 GLY A O 1
ATOM 708 N N . SER A 1 98 ? 14.692 -5.701 11.700 1.00 83.94 98 SER A N 1
ATOM 709 C CA . SER A 1 98 ? 15.800 -4.762 11.436 1.00 83.94 98 SER A CA 1
ATOM 710 C C . SER A 1 98 ? 15.531 -3.815 10.259 1.00 83.94 98 SER A C 1
ATOM 712 O O . SER A 1 98 ? 16.444 -3.161 9.767 1.00 83.94 98 SER A O 1
ATOM 714 N N . LEU A 1 99 ? 14.266 -3.676 9.854 1.00 85.94 99 LEU A N 1
ATOM 715 C CA . LEU A 1 99 ? 13.808 -2.969 8.656 1.00 85.94 99 LEU A CA 1
ATOM 716 C C . LEU A 1 99 ? 14.502 -1.621 8.379 1.00 85.94 99 LEU A C 1
ATOM 718 O O . LEU A 1 99 ? 14.994 -1.393 7.273 1.00 85.94 99 LEU A O 1
ATOM 722 N N . ALA A 1 100 ? 14.558 -0.732 9.377 1.00 85.12 100 ALA A N 1
ATOM 723 C CA . ALA A 1 100 ? 15.191 0.580 9.236 1.00 85.12 100 ALA A CA 1
ATOM 724 C C . ALA A 1 100 ? 16.721 0.483 9.081 1.00 85.12 100 ALA A C 1
ATOM 726 O O . ALA A 1 100 ? 17.299 1.167 8.235 1.00 85.12 100 ALA A O 1
ATOM 727 N N . ALA A 1 101 ? 17.367 -0.387 9.864 1.00 84.19 101 ALA A N 1
ATOM 728 C CA . ALA A 1 101 ? 18.812 -0.588 9.823 1.00 84.19 101 ALA A CA 1
ATOM 729 C C . ALA A 1 101 ? 19.241 -1.213 8.490 1.00 84.19 101 ALA A C 1
ATOM 731 O O . ALA A 1 101 ? 20.101 -0.660 7.807 1.00 84.19 101 ALA A O 1
ATOM 732 N N . ASP A 1 102 ? 18.576 -2.288 8.068 1.00 85.06 102 ASP A N 1
ATOM 733 C CA . ASP A 1 102 ? 18.867 -2.985 6.816 1.00 85.06 102 ASP A CA 1
ATOM 734 C C . ASP A 1 102 ? 18.685 -2.047 5.622 1.00 85.06 102 ASP A C 1
ATOM 736 O O . ASP A 1 102 ? 19.567 -1.928 4.772 1.00 85.06 102 ASP A O 1
ATOM 740 N N . THR A 1 103 ? 17.583 -1.293 5.581 1.00 83.06 103 THR A N 1
ATOM 741 C CA . THR A 1 103 ? 17.309 -0.393 4.451 1.00 83.06 103 THR A CA 1
ATOM 742 C C . THR A 1 103 ? 18.305 0.765 4.377 1.00 83.06 103 THR A C 1
ATOM 744 O O . THR A 1 103 ? 18.651 1.192 3.277 1.00 83.06 103 THR A O 1
ATOM 747 N N . SER A 1 104 ? 18.850 1.230 5.509 1.00 86.00 104 SER A N 1
ATOM 748 C CA . SER A 1 104 ? 19.900 2.262 5.510 1.00 86.00 104 SER A CA 1
ATOM 749 C C . SER A 1 104 ? 21.162 1.825 4.750 1.00 86.00 104 SER A C 1
ATOM 751 O O . SER A 1 104 ? 21.851 2.651 4.145 1.00 86.00 104 SER A O 1
ATOM 753 N N . THR A 1 105 ? 21.428 0.514 4.685 1.00 87.75 105 THR A N 1
ATOM 754 C CA . THR A 1 105 ? 22.581 -0.033 3.956 1.00 87.75 105 THR A CA 1
ATOM 755 C C . THR A 1 105 ? 22.474 0.155 2.441 1.00 87.75 105 THR A C 1
ATOM 757 O O . THR A 1 105 ? 23.508 0.189 1.769 1.00 87.75 105 THR A O 1
ATOM 760 N N . LEU A 1 106 ? 21.263 0.355 1.890 1.00 86.31 106 LEU A N 1
ATOM 761 C CA . LEU A 1 106 ? 21.052 0.643 0.462 1.00 86.31 106 LEU A CA 1
ATOM 762 C C . LEU A 1 106 ? 21.757 1.923 0.009 1.00 86.31 106 LEU A C 1
ATOM 764 O O . LEU A 1 106 ? 22.081 2.056 -1.172 1.00 86.31 106 LEU A O 1
ATOM 768 N N . PHE A 1 107 ? 21.994 2.850 0.931 1.00 89.31 107 PHE A N 1
ATOM 769 C CA . PHE A 1 107 ? 22.580 4.153 0.643 1.00 89.31 107 PHE A CA 1
ATOM 770 C C . PHE A 1 107 ? 24.096 4.197 0.903 1.00 89.31 107 PHE A C 1
ATOM 772 O O . PHE A 1 107 ? 24.761 5.134 0.474 1.00 89.31 107 PHE A O 1
ATOM 779 N N . GLN A 1 108 ? 24.666 3.179 1.559 1.00 85.62 108 GLN A N 1
ATOM 780 C CA . GLN A 1 108 ? 26.098 3.118 1.882 1.00 85.62 108 GLN A CA 1
ATOM 781 C C . GLN A 1 108 ? 26.962 2.906 0.630 1.00 85.62 108 GLN A C 1
ATOM 783 O O . GLN A 1 108 ? 26.620 2.085 -0.217 1.00 85.62 108 GLN A O 1
ATOM 788 N N . GLY A 1 109 ? 28.101 3.596 0.524 1.00 75.69 109 GLY A N 1
ATOM 789 C CA . GLY A 1 109 ? 29.031 3.454 -0.610 1.00 75.69 109 GLY A CA 1
ATOM 790 C C . GLY A 1 109 ? 28.545 4.080 -1.926 1.00 75.69 109 GLY A C 1
ATOM 791 O O . GLY A 1 109 ? 29.094 3.770 -2.988 1.00 75.69 109 GLY A O 1
ATOM 792 N N . LEU A 1 110 ? 27.507 4.922 -1.854 1.00 80.19 110 LEU A N 1
ATOM 793 C CA . LEU A 1 110 ? 27.081 5.820 -2.926 1.00 80.19 110 LEU A CA 1
ATOM 794 C C . LEU A 1 110 ? 27.708 7.198 -2.703 1.00 80.19 110 LEU A C 1
ATOM 796 O O . LEU A 1 110 ? 27.670 7.712 -1.585 1.00 80.19 110 LEU A O 1
ATOM 800 N N . ASP A 1 111 ? 28.232 7.794 -3.771 1.00 67.44 111 ASP A N 1
ATOM 801 C CA . ASP A 1 111 ? 28.873 9.108 -3.725 1.00 67.44 111 ASP A CA 1
ATOM 802 C C . ASP A 1 111 ? 27.990 10.172 -4.396 1.00 67.44 111 ASP A C 1
ATOM 804 O O . ASP A 1 111 ? 27.424 9.943 -5.469 1.00 67.44 111 ASP A O 1
ATOM 808 N N . GLY A 1 112 ? 27.907 11.360 -3.790 1.00 68.62 112 GLY A N 1
ATOM 809 C CA . GLY A 1 112 ? 27.092 12.487 -4.265 1.00 68.62 112 GLY A CA 1
ATOM 810 C C . GLY A 1 112 ? 25.920 12.813 -3.335 1.00 68.62 112 GLY A C 1
ATOM 811 O O . GLY A 1 112 ? 25.930 12.454 -2.158 1.00 68.62 112 GLY A O 1
ATOM 812 N N . GLU A 1 113 ? 24.901 13.512 -3.843 1.00 73.88 113 GLU A N 1
ATOM 813 C CA . GLU A 1 113 ? 23.720 13.890 -3.057 1.00 73.88 113 GLU A CA 1
ATOM 814 C C . GLU A 1 113 ? 22.757 12.699 -2.877 1.00 73.88 113 GLU A C 1
ATOM 816 O O . GLU A 1 113 ? 21.713 12.591 -3.516 1.00 73.88 113 GLU A O 1
ATOM 821 N N . VAL A 1 114 ? 23.098 11.771 -1.982 1.00 81.62 114 VAL A N 1
ATOM 822 C CA . VAL A 1 114 ? 22.329 10.531 -1.759 1.00 81.62 114 VAL A CA 1
ATOM 823 C C . VAL A 1 114 ? 20.906 10.802 -1.235 1.00 81.62 114 VAL A C 1
ATOM 825 O O . VAL A 1 114 ? 20.012 9.974 -1.401 1.00 81.62 114 VAL A O 1
ATOM 828 N N . SER A 1 115 ? 20.645 11.986 -0.668 1.00 80.25 115 SER A N 1
ATOM 829 C CA . SER A 1 115 ? 19.308 12.409 -0.227 1.00 80.25 115 SER A CA 1
ATOM 830 C C . SER A 1 115 ? 18.293 12.612 -1.353 1.00 80.25 115 SER A C 1
ATOM 832 O O . SER A 1 115 ? 17.098 12.664 -1.062 1.00 80.25 115 SER A O 1
ATOM 834 N N . CYS A 1 116 ? 18.727 12.724 -2.615 1.00 84.44 116 CYS A N 1
ATOM 835 C CA . CYS A 1 116 ? 17.808 12.756 -3.757 1.00 84.44 116 CYS A CA 1
ATOM 836 C C . CYS A 1 116 ? 17.296 11.355 -4.144 1.00 84.44 116 CYS A C 1
ATOM 838 O O . CYS A 1 116 ? 16.311 11.234 -4.878 1.00 84.44 116 CYS A O 1
ATOM 840 N N . LEU A 1 117 ? 17.949 10.292 -3.653 1.00 91.88 117 LEU A N 1
ATOM 841 C CA . LEU A 1 117 ? 17.561 8.917 -3.929 1.00 91.88 117 LEU A CA 1
ATOM 842 C C . LEU A 1 117 ? 16.377 8.488 -3.075 1.00 91.88 117 LEU A C 1
ATOM 844 O O . LEU A 1 117 ? 16.250 8.833 -1.901 1.00 91.88 117 LEU A O 1
ATOM 848 N N . ARG A 1 118 ? 15.559 7.623 -3.667 1.00 94.56 118 ARG A N 1
ATOM 849 C CA . ARG A 1 118 ? 14.468 6.941 -2.987 1.00 94.56 118 ARG A CA 1
ATOM 850 C C . ARG A 1 118 ? 14.597 5.447 -3.192 1.00 94.56 118 ARG A C 1
ATOM 852 O O . ARG A 1 118 ? 14.736 4.981 -4.323 1.00 94.56 118 ARG A O 1
ATOM 859 N N . ALA A 1 119 ? 14.523 4.705 -2.098 1.00 96.56 119 ALA A N 1
ATOM 860 C CA . ALA A 1 119 ? 14.332 3.270 -2.133 1.00 96.56 119 ALA A CA 1
ATOM 861 C C . ALA A 1 119 ? 12.830 2.978 -2.083 1.00 96.56 119 ALA A C 1
ATOM 863 O O . ALA A 1 119 ? 12.164 3.349 -1.119 1.00 96.56 119 ALA A O 1
ATOM 864 N N . PHE A 1 120 ? 12.301 2.319 -3.113 1.00 97.88 120 PHE A N 1
ATOM 865 C CA . PHE A 1 120 ? 10.889 1.950 -3.219 1.00 97.88 120 PHE A CA 1
ATOM 866 C C . PHE A 1 120 ? 10.687 0.495 -2.831 1.00 97.88 120 PHE A C 1
ATOM 868 O O . PHE A 1 120 ? 11.460 -0.381 -3.235 1.00 97.88 120 PHE A O 1
ATOM 875 N N . GLY A 1 121 ? 9.618 0.221 -2.098 1.00 97.12 121 GLY A N 1
ATOM 876 C CA . GLY A 1 121 ? 9.368 -1.117 -1.601 1.00 97.12 121 GLY A CA 1
ATOM 877 C C . GLY A 1 121 ? 8.032 -1.277 -0.910 1.00 97.12 121 GLY A C 1
ATOM 878 O O . GLY A 1 121 ? 7.185 -0.381 -0.900 1.00 97.12 121 GLY A O 1
ATOM 879 N N . ALA A 1 122 ? 7.871 -2.459 -0.340 1.00 97.38 122 ALA A N 1
ATOM 880 C CA . ALA A 1 122 ? 6.728 -2.820 0.470 1.00 97.38 122 ALA A CA 1
ATOM 881 C C . ALA A 1 122 ? 7.186 -3.682 1.644 1.00 97.38 122 ALA A C 1
ATOM 883 O O . ALA A 1 122 ? 8.234 -4.328 1.576 1.00 97.38 122 ALA A O 1
ATOM 884 N N . VAL A 1 123 ? 6.372 -3.697 2.692 1.00 97.44 123 VAL A N 1
ATOM 885 C CA . VAL A 1 123 ? 6.444 -4.671 3.783 1.00 97.44 123 VAL A CA 1
ATOM 886 C C . VAL A 1 123 ? 5.203 -5.548 3.661 1.00 97.44 123 VAL A C 1
ATOM 888 O O . VAL A 1 123 ? 4.128 -5.023 3.391 1.00 97.44 123 VAL A O 1
ATOM 891 N N . SER A 1 124 ? 5.321 -6.864 3.795 1.00 96.31 124 SER A N 1
ATOM 892 C CA . SER A 1 124 ? 4.177 -7.773 3.741 1.00 96.31 124 SER A CA 1
ATOM 893 C C . SER A 1 124 ? 3.307 -7.647 4.993 1.00 96.31 124 SER A C 1
ATOM 895 O O . SER A 1 124 ? 3.766 -7.206 6.049 1.00 96.31 124 SER A O 1
ATOM 897 N N . PHE A 1 125 ? 2.046 -8.062 4.874 1.00 96.25 125 PHE A N 1
ATOM 898 C CA . PHE A 1 125 ? 1.053 -7.960 5.944 1.00 96.25 125 PHE A CA 1
ATOM 899 C C . PHE A 1 125 ? 1.516 -8.694 7.216 1.00 96.25 125 PHE A C 1
ATOM 901 O O . PHE A 1 125 ? 1.516 -8.173 8.338 1.00 96.25 125 PHE A O 1
ATOM 908 N N . ASP A 1 126 ? 1.986 -9.921 7.014 1.00 91.56 126 ASP A N 1
ATOM 909 C CA . ASP A 1 126 ? 2.595 -10.772 8.020 1.00 91.56 126 ASP A CA 1
ATOM 910 C C . ASP A 1 126 ? 3.781 -11.563 7.441 1.00 91.56 126 ASP A C 1
ATOM 912 O O . ASP A 1 126 ? 4.255 -11.286 6.337 1.00 91.56 126 ASP A O 1
ATOM 916 N N . GLU A 1 127 ? 4.309 -12.494 8.232 1.00 89.00 127 GLU A N 1
ATOM 917 C CA . GLU A 1 127 ? 5.460 -13.339 7.885 1.00 89.00 127 GLU A CA 1
ATOM 918 C C . GLU A 1 127 ? 5.028 -14.743 7.414 1.00 89.00 127 GLU A C 1
ATOM 920 O O . GLU A 1 127 ? 5.786 -15.701 7.530 1.00 89.00 127 GLU A O 1
ATOM 925 N N . GLN A 1 128 ? 3.788 -14.894 6.927 1.00 88.62 128 GLN A N 1
ATOM 926 C CA . GLN A 1 128 ? 3.305 -16.153 6.343 1.00 88.62 128 GLN A CA 1
ATOM 927 C C . GLN A 1 128 ? 3.854 -16.371 4.931 1.00 88.62 128 GLN A C 1
ATOM 929 O O . GLN A 1 128 ? 4.387 -15.454 4.317 1.00 88.62 128 GLN A O 1
ATOM 934 N N . ASP A 1 129 ? 3.672 -17.570 4.376 1.00 91.62 129 ASP A N 1
ATOM 935 C CA . ASP A 1 129 ? 3.984 -17.809 2.966 1.00 91.62 129 ASP A CA 1
ATOM 936 C C . ASP A 1 129 ? 3.348 -16.728 2.073 1.00 91.62 129 ASP A C 1
ATOM 938 O O . ASP A 1 129 ? 2.146 -16.468 2.125 1.00 91.62 129 ASP A O 1
ATOM 942 N N . LEU A 1 130 ? 4.175 -16.074 1.259 1.00 93.12 130 LEU A N 1
ATOM 943 C CA . LEU A 1 130 ? 3.746 -15.002 0.368 1.00 93.12 130 LEU A CA 1
ATOM 944 C C . LEU A 1 130 ? 2.951 -15.534 -0.827 1.00 93.12 130 LEU A C 1
ATOM 946 O O . LEU A 1 130 ? 2.274 -14.748 -1.493 1.00 93.12 130 LEU A O 1
ATOM 950 N N . GLY A 1 131 ? 3.038 -16.834 -1.129 1.00 94.12 131 GLY A N 1
ATOM 951 C CA . GLY A 1 131 ? 2.388 -17.449 -2.280 1.00 94.12 131 GLY A CA 1
ATOM 952 C C . GLY A 1 131 ? 2.651 -16.645 -3.563 1.00 94.12 131 GLY A C 1
ATOM 953 O O . GLY A 1 131 ? 3.812 -16.428 -3.927 1.00 94.12 131 GLY A O 1
ATOM 954 N N . PRO A 1 132 ? 1.613 -16.120 -4.242 1.00 94.31 132 PRO A N 1
ATOM 955 C CA . PRO A 1 132 ? 1.790 -15.367 -5.485 1.00 94.31 132 PRO A CA 1
ATOM 956 C C . PRO A 1 132 ? 2.503 -14.009 -5.288 1.00 94.31 132 PRO A C 1
ATOM 958 O O . PRO A 1 132 ? 2.925 -13.388 -6.263 1.00 94.31 132 PRO A O 1
ATOM 961 N N . PHE A 1 133 ? 2.698 -13.552 -4.045 1.00 96.56 133 PHE A N 1
ATOM 962 C CA . PHE A 1 133 ? 3.475 -12.355 -3.711 1.00 96.56 133 PHE A CA 1
ATOM 963 C C . PHE A 1 133 ? 4.977 -12.614 -3.502 1.00 96.56 133 PHE A C 1
ATOM 965 O O . PHE A 1 133 ? 5.717 -11.664 -3.243 1.00 96.56 133 PHE A O 1
ATOM 972 N N . ALA A 1 134 ? 5.465 -13.853 -3.639 1.00 95.31 134 ALA A N 1
ATOM 973 C CA . ALA A 1 134 ? 6.880 -14.187 -3.434 1.00 95.31 134 ALA A CA 1
ATOM 974 C C . ALA A 1 134 ? 7.889 -13.258 -4.160 1.00 95.31 134 ALA A C 1
ATOM 976 O O . ALA A 1 134 ? 8.907 -12.910 -3.553 1.00 95.31 134 ALA A O 1
ATOM 977 N N . PRO A 1 135 ? 7.638 -12.760 -5.396 1.00 94.19 135 PRO A N 1
ATOM 978 C CA . PRO A 1 135 ? 8.546 -11.818 -6.065 1.00 94.19 135 PRO A CA 1
ATOM 979 C C . PRO A 1 135 ? 8.781 -10.495 -5.316 1.00 94.19 135 PRO A C 1
ATOM 981 O O . PRO A 1 135 ? 9.776 -9.808 -5.575 1.00 94.19 135 PRO A O 1
ATOM 984 N N . PHE A 1 136 ? 7.888 -10.121 -4.400 1.00 95.50 136 PHE A N 1
ATOM 985 C CA . PHE A 1 136 ? 7.967 -8.875 -3.639 1.00 95.50 136 PHE A CA 1
ATOM 986 C C . PHE A 1 136 ? 8.678 -9.024 -2.294 1.00 95.50 136 PHE A C 1
ATOM 988 O O . PHE A 1 136 ? 9.094 -8.009 -1.755 1.00 95.50 136 PHE A O 1
ATOM 995 N N . GLY A 1 137 ? 8.871 -10.245 -1.784 1.00 94.12 137 GLY A N 1
ATOM 996 C CA . GLY A 1 137 ? 9.492 -10.478 -0.477 1.00 94.12 137 GLY A CA 1
ATOM 997 C C . GLY A 1 137 ? 8.678 -9.935 0.709 1.00 94.12 137 GLY A C 1
ATOM 998 O O . GLY A 1 137 ? 7.641 -9.292 0.547 1.00 94.12 137 GLY A O 1
ATOM 999 N N . HIS A 1 138 ? 9.154 -10.214 1.924 1.00 94.75 138 HIS A N 1
ATOM 1000 C CA . HIS A 1 138 ? 8.515 -9.749 3.162 1.00 94.75 138 HIS A CA 1
ATOM 1001 C C . HIS A 1 138 ? 8.807 -8.284 3.476 1.00 94.75 138 HIS A C 1
ATOM 1003 O O . HIS A 1 138 ? 7.973 -7.584 4.037 1.00 94.75 138 HIS A O 1
ATOM 1009 N N . ALA A 1 139 ? 9.993 -7.809 3.120 1.00 95.88 139 ALA A N 1
ATOM 1010 C CA . ALA A 1 139 ? 10.333 -6.400 3.154 1.00 95.88 139 ALA A CA 1
ATOM 1011 C C . ALA A 1 139 ? 11.432 -6.140 2.128 1.00 95.88 139 ALA A C 1
ATOM 1013 O O . ALA A 1 139 ? 12.616 -6.258 2.429 1.00 95.88 139 ALA A O 1
ATOM 1014 N N . ARG A 1 140 ? 11.045 -5.826 0.891 1.00 95.38 140 ARG A N 1
ATOM 1015 C CA . ARG A 1 140 ? 11.995 -5.627 -0.207 1.00 95.38 140 ARG A CA 1
ATOM 1016 C C . ARG A 1 140 ? 11.994 -4.184 -0.660 1.00 95.38 140 ARG A C 1
ATOM 1018 O O . ARG A 1 140 ? 10.969 -3.675 -1.115 1.00 95.38 140 ARG A O 1
ATOM 1025 N N . PHE A 1 141 ? 13.165 -3.561 -0.616 1.00 96.50 141 PHE A N 1
ATOM 1026 C CA . PHE A 1 141 ? 13.371 -2.180 -1.038 1.00 96.50 141 PHE A CA 1
ATOM 1027 C C . PHE A 1 141 ? 14.430 -2.106 -2.126 1.00 96.50 141 PHE A C 1
ATOM 1029 O O . PHE A 1 141 ? 15.438 -2.811 -2.087 1.00 96.50 141 PHE A O 1
ATOM 1036 N N . THR A 1 142 ? 14.196 -1.243 -3.107 1.00 95.31 142 THR A N 1
ATOM 1037 C CA . THR A 1 142 ? 15.066 -1.086 -4.268 1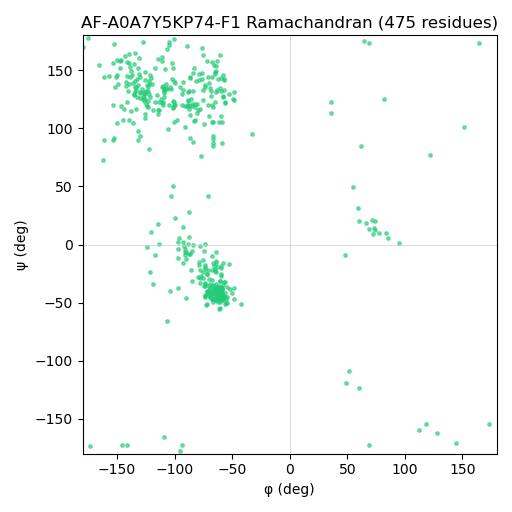.00 95.31 142 THR A CA 1
ATOM 1038 C C . THR A 1 142 ? 15.280 0.388 -4.557 1.00 95.31 142 THR A C 1
ATOM 1040 O O . THR A 1 142 ? 14.313 1.125 -4.733 1.00 95.31 142 THR A O 1
ATOM 1043 N N . ILE A 1 143 ? 16.539 0.798 -4.685 1.00 94.81 143 ILE A N 1
ATOM 1044 C CA . ILE A 1 143 ? 16.892 2.062 -5.334 1.00 94.81 143 ILE A CA 1
ATOM 1045 C C . ILE A 1 143 ? 16.803 1.823 -6.848 1.00 94.81 143 ILE A C 1
ATOM 1047 O O . ILE A 1 143 ? 17.540 0.967 -7.362 1.00 94.81 143 ILE A O 1
ATOM 1051 N N . PRO A 1 144 ? 15.902 2.508 -7.577 1.00 94.56 144 PRO A N 1
ATOM 1052 C CA . PRO A 1 144 ? 15.797 2.357 -9.019 1.00 94.56 144 PRO A CA 1
ATOM 1053 C C . PRO A 1 144 ? 17.072 2.825 -9.714 1.00 94.56 144 PRO A C 1
ATOM 1055 O O . PRO A 1 144 ? 17.790 3.691 -9.220 1.00 94.56 144 PRO A O 1
ATOM 1058 N N . ARG A 1 145 ? 17.342 2.266 -10.894 1.00 91.44 145 ARG A N 1
ATOM 1059 C CA . ARG A 1 145 ? 18.477 2.713 -11.709 1.00 91.44 145 ARG A CA 1
ATOM 1060 C C . ARG A 1 145 ? 18.213 4.082 -12.326 1.00 91.44 145 ARG A C 1
ATOM 1062 O O . ARG A 1 145 ? 19.103 4.923 -12.338 1.00 91.44 145 ARG A O 1
ATOM 1069 N N . TRP A 1 146 ? 16.986 4.292 -12.786 1.00 92.25 146 TRP A N 1
ATOM 1070 C CA . TRP A 1 146 ? 16.488 5.562 -13.299 1.00 92.25 146 TRP A CA 1
ATOM 1071 C C . TRP A 1 146 ? 15.260 5.965 -12.496 1.00 92.25 146 TRP A C 1
ATOM 1073 O O . TRP A 1 146 ? 14.360 5.146 -12.324 1.00 92.25 146 TRP A O 1
ATOM 1083 N N . THR A 1 147 ? 15.198 7.207 -12.034 1.00 94.25 147 THR A N 1
ATOM 1084 C CA . THR A 1 147 ? 14.035 7.751 -11.329 1.00 94.25 147 THR A CA 1
ATOM 1085 C C . THR A 1 147 ? 13.609 9.053 -11.986 1.00 94.25 147 THR A C 1
ATOM 1087 O O . THR A 1 147 ? 14.418 9.958 -12.141 1.00 94.25 147 THR A O 1
ATOM 1090 N N . PHE A 1 148 ? 12.346 9.146 -12.379 1.00 92.19 148 PHE A N 1
ATOM 1091 C CA . PHE A 1 148 ? 11.756 10.308 -13.035 1.00 92.19 148 PHE A CA 1
ATOM 1092 C C . PHE A 1 148 ? 10.781 10.964 -12.070 1.00 92.19 148 PHE A C 1
ATOM 1094 O O . PHE A 1 148 ? 9.839 10.310 -11.625 1.00 92.19 148 PHE A O 1
ATOM 1101 N N . PHE A 1 149 ? 10.992 12.239 -11.775 1.00 90.88 149 PHE A N 1
ATOM 1102 C CA . PHE A 1 149 ? 10.137 13.058 -10.929 1.00 90.88 149 PHE A CA 1
ATOM 1103 C C . PHE A 1 149 ? 9.417 14.084 -11.788 1.00 90.88 149 PHE A C 1
ATOM 1105 O O . PHE A 1 149 ? 10.049 14.838 -12.530 1.00 90.88 149 PHE A O 1
ATOM 1112 N N . ALA A 1 150 ? 8.099 14.132 -11.667 1.00 86.56 150 ALA A N 1
ATOM 1113 C CA . ALA A 1 150 ? 7.268 15.109 -12.342 1.00 86.56 150 ALA A CA 1
ATOM 1114 C C . ALA A 1 150 ? 6.456 15.920 -11.329 1.00 86.56 150 ALA A C 1
ATOM 1116 O O . ALA A 1 150 ? 5.897 15.378 -10.369 1.00 86.56 150 ALA A O 1
ATOM 1117 N N . SER A 1 151 ? 6.389 17.221 -11.586 1.00 73.19 151 SER A N 1
ATOM 1118 C CA . SER A 1 151 ? 5.523 18.174 -10.901 1.00 73.19 151 SER A CA 1
ATOM 1119 C C . SER A 1 151 ? 4.209 18.343 -11.680 1.00 73.19 151 SER A C 1
ATOM 1121 O O . SER A 1 151 ? 3.931 17.637 -12.656 1.00 73.19 151 SER A O 1
ATOM 1123 N N . SER A 1 152 ? 3.379 19.296 -11.260 1.00 68.69 152 SER A N 1
ATOM 1124 C CA . SER A 1 152 ? 2.220 19.749 -12.036 1.00 68.69 152 SER A CA 1
ATOM 1125 C C . SER A 1 152 ? 2.600 20.418 -13.365 1.00 68.69 152 SER A C 1
ATOM 1127 O O . SER A 1 152 ? 1.783 20.413 -14.280 1.00 68.69 152 SER A O 1
ATOM 1129 N N . SER A 1 153 ? 3.818 20.959 -13.492 1.00 68.56 153 SER A N 1
ATOM 1130 C CA . SER A 1 153 ? 4.305 21.654 -14.694 1.00 68.56 153 SER A CA 1
ATOM 1131 C C . SER A 1 153 ? 5.034 20.747 -15.691 1.00 68.56 153 SER A C 1
ATOM 1133 O O . SER A 1 153 ? 5.441 21.219 -16.747 1.00 68.56 153 SER A O 1
ATOM 1135 N N . GLY A 1 154 ? 5.190 19.455 -15.388 1.00 72.50 154 GLY A N 1
ATOM 1136 C CA . GLY A 1 154 ? 5.834 18.484 -16.273 1.00 72.50 154 GLY A CA 1
ATOM 1137 C C . GLY A 1 154 ? 6.944 17.695 -15.588 1.00 72.50 154 GLY A C 1
ATOM 1138 O O . GLY A 1 154 ? 7.003 17.601 -14.361 1.00 72.50 154 GLY A O 1
ATOM 1139 N N . LEU A 1 155 ? 7.814 17.079 -16.391 1.00 76.81 155 LEU A N 1
ATOM 1140 C CA . LEU A 1 155 ? 9.005 16.403 -15.880 1.00 76.81 155 LEU A CA 1
ATOM 1141 C C . LEU A 1 155 ? 9.924 17.452 -15.246 1.00 76.81 155 LEU A C 1
ATOM 1143 O O . LEU A 1 155 ? 10.312 18.402 -15.910 1.00 76.81 155 LEU A O 1
ATOM 1147 N N . ALA A 1 156 ? 10.253 17.274 -13.971 1.00 79.69 156 ALA A N 1
ATOM 1148 C CA . ALA A 1 156 ? 11.056 18.227 -13.212 1.00 79.69 156 ALA A CA 1
ATOM 1149 C C . ALA A 1 156 ? 12.495 17.733 -13.038 1.00 79.69 156 ALA A C 1
ATOM 1151 O O . ALA A 1 156 ? 13.445 18.504 -13.141 1.00 79.69 156 ALA A O 1
ATOM 1152 N N . ARG A 1 157 ? 12.670 16.430 -12.781 1.00 86.94 157 ARG A N 1
ATOM 1153 C CA . ARG A 1 157 ? 13.978 15.861 -12.448 1.00 86.94 157 ARG A CA 1
ATOM 1154 C C . ARG A 1 157 ? 14.112 14.410 -12.890 1.00 86.94 157 ARG A C 1
ATOM 1156 O O . ARG A 1 157 ? 13.166 13.629 -12.808 1.00 86.94 157 ARG A O 1
ATOM 1163 N N . VAL A 1 158 ? 15.315 14.031 -13.297 1.00 88.44 158 VAL A N 1
ATOM 1164 C CA . VAL A 1 158 ? 15.733 12.656 -13.572 1.00 88.44 158 VAL A CA 1
ATOM 1165 C C . VAL A 1 158 ? 16.932 12.342 -12.685 1.00 88.44 158 VAL A C 1
ATOM 1167 O O . VAL A 1 158 ? 17.904 13.088 -12.664 1.00 88.44 158 VAL A O 1
ATOM 1170 N N . VAL A 1 159 ? 16.887 11.224 -11.969 1.00 89.88 159 VAL A N 1
ATOM 1171 C CA . VAL A 1 159 ? 17.995 10.735 -11.146 1.00 89.88 159 VAL A CA 1
ATOM 1172 C C . VAL A 1 159 ? 18.472 9.396 -11.691 1.00 89.88 159 VAL A C 1
ATOM 1174 O O . VAL A 1 159 ? 17.692 8.449 -11.802 1.00 89.88 159 VAL A O 1
ATOM 1177 N N . LEU A 1 160 ? 19.754 9.321 -12.034 1.00 88.19 160 LEU A N 1
ATOM 1178 C CA . LEU A 1 160 ? 20.427 8.128 -12.533 1.00 88.19 160 LEU A CA 1
ATOM 1179 C C . LEU A 1 160 ? 21.441 7.640 -11.497 1.00 88.19 160 LEU A C 1
ATOM 1181 O O . LEU A 1 160 ? 22.354 8.377 -11.130 1.00 88.19 160 LEU A O 1
ATOM 1185 N N . VAL A 1 161 ? 21.340 6.373 -11.096 1.00 86.56 161 VAL A N 1
ATOM 1186 C CA . VAL A 1 161 ? 22.417 5.695 -10.363 1.00 86.56 161 VAL A CA 1
ATOM 1187 C C . VAL A 1 161 ? 23.339 5.017 -11.374 1.00 86.56 161 VAL A C 1
ATOM 1189 O O . VAL A 1 161 ? 23.019 3.964 -11.941 1.00 86.56 161 VAL A O 1
ATOM 1192 N N . ALA A 1 162 ? 24.473 5.663 -11.637 1.00 80.12 162 ALA A N 1
ATOM 1193 C CA . ALA A 1 162 ? 25.400 5.300 -12.697 1.00 80.12 162 ALA A CA 1
ATOM 1194 C C . ALA A 1 162 ? 26.503 4.351 -12.209 1.00 80.12 162 ALA A C 1
ATOM 1196 O O . ALA A 1 162 ? 27.075 4.509 -11.130 1.00 80.12 162 ALA A O 1
ATOM 1197 N N . GLY A 1 163 ? 26.816 3.372 -13.062 1.00 75.88 163 GLY A N 1
ATOM 1198 C CA . GLY A 1 163 ? 28.068 2.617 -12.996 1.00 75.88 163 GLY A CA 1
ATOM 1199 C C . GLY A 1 163 ? 29.114 3.216 -13.948 1.00 75.88 163 GLY A C 1
ATOM 1200 O O . GLY A 1 163 ? 28.826 4.203 -14.620 1.00 75.88 163 GLY A O 1
ATOM 1201 N N . PRO A 1 164 ? 30.309 2.613 -14.058 1.00 74.69 164 PRO A N 1
ATOM 1202 C CA . PRO A 1 164 ? 31.413 3.184 -14.837 1.00 74.69 164 PRO A CA 1
ATOM 1203 C C . PRO A 1 164 ? 31.262 3.062 -16.367 1.00 74.69 164 PRO A C 1
ATOM 1205 O O . PRO A 1 164 ? 32.012 3.695 -17.101 1.00 74.69 164 PRO A O 1
ATOM 1208 N N . ASP A 1 165 ? 30.334 2.238 -16.863 1.00 81.12 165 ASP A N 1
ATOM 1209 C CA . ASP A 1 165 ? 30.151 1.983 -18.299 1.00 81.12 165 ASP A CA 1
ATOM 1210 C C . ASP A 1 165 ? 29.225 3.033 -18.943 1.00 81.12 165 ASP A C 1
ATOM 1212 O O . ASP A 1 165 ? 27.996 2.898 -18.943 1.00 81.12 165 ASP A O 1
ATOM 1216 N N . GLU A 1 166 ? 29.826 4.107 -19.467 1.00 80.62 166 GLU A N 1
ATOM 1217 C CA . GLU A 1 166 ? 29.114 5.213 -20.125 1.00 80.62 166 GLU A CA 1
ATOM 1218 C C . GLU A 1 166 ? 28.315 4.755 -21.358 1.00 80.62 166 GLU A C 1
ATOM 1220 O O . GLU A 1 166 ? 27.188 5.214 -21.571 1.00 80.62 166 GLU A O 1
ATOM 1225 N N . ASP A 1 167 ? 28.858 3.837 -22.162 1.00 78.69 167 ASP A N 1
ATOM 1226 C CA . ASP A 1 167 ? 28.211 3.375 -23.394 1.00 78.69 167 ASP A CA 1
ATOM 1227 C C . ASP A 1 167 ? 26.954 2.556 -23.085 1.00 78.69 167 ASP A C 1
ATOM 1229 O O . ASP A 1 167 ? 25.909 2.753 -23.722 1.00 78.69 167 ASP A O 1
ATOM 1233 N N . ALA A 1 168 ? 27.011 1.697 -22.061 1.00 80.38 168 ALA A N 1
ATOM 1234 C CA . ALA A 1 168 ? 25.841 0.976 -21.571 1.00 80.38 168 ALA A CA 1
ATOM 1235 C C . ALA A 1 168 ? 24.750 1.937 -21.073 1.00 80.38 168 ALA A C 1
ATOM 1237 O O . ALA A 1 168 ? 23.579 1.778 -21.426 1.00 80.38 168 ALA A O 1
ATOM 1238 N N . ILE A 1 169 ? 25.124 2.971 -20.314 1.00 80.69 169 ILE A N 1
ATOM 1239 C CA . ILE A 1 169 ? 24.189 3.992 -19.817 1.00 80.69 169 ILE A CA 1
ATOM 1240 C C . ILE A 1 169 ? 23.514 4.736 -20.981 1.00 80.69 169 ILE A C 1
ATOM 1242 O O . ILE A 1 169 ? 22.293 4.913 -20.989 1.00 80.69 169 ILE A O 1
ATOM 1246 N N . ILE A 1 170 ? 24.282 5.149 -21.994 1.00 79.25 170 ILE A N 1
ATOM 1247 C CA . ILE A 1 170 ? 23.741 5.841 -23.173 1.00 79.25 170 ILE A CA 1
ATOM 1248 C C . ILE A 1 170 ? 22.803 4.916 -23.962 1.00 79.25 170 ILE A C 1
ATOM 1250 O O . ILE A 1 170 ? 21.760 5.364 -24.449 1.00 79.25 170 ILE A O 1
ATOM 1254 N N . ALA A 1 171 ? 23.141 3.631 -24.094 1.00 82.44 171 ALA A N 1
ATOM 1255 C CA . ALA A 1 171 ? 22.283 2.648 -24.751 1.00 82.44 171 ALA A CA 1
ATOM 1256 C C . ALA A 1 171 ? 20.957 2.442 -23.997 1.00 82.44 171 ALA A C 1
ATOM 1258 O O . ALA A 1 171 ? 19.901 2.355 -24.627 1.00 82.44 171 ALA A O 1
ATOM 1259 N N . GLU A 1 172 ? 20.987 2.417 -22.663 1.00 85.81 172 GLU A N 1
ATOM 1260 C CA . GLU A 1 172 ? 19.779 2.357 -21.835 1.00 85.81 172 GLU A CA 1
ATOM 1261 C C . GLU A 1 172 ? 18.893 3.590 -22.006 1.00 85.81 172 GLU A C 1
ATOM 1263 O O . GLU A 1 172 ? 17.693 3.436 -22.230 1.00 85.81 172 GLU A O 1
ATOM 1268 N N . ALA A 1 173 ? 19.474 4.793 -21.973 1.00 83.38 173 ALA A N 1
ATOM 1269 C CA . ALA A 1 173 ? 18.739 6.038 -22.187 1.00 83.38 173 ALA A CA 1
ATOM 1270 C C . ALA A 1 173 ? 18.013 6.037 -23.544 1.00 83.38 173 ALA A C 1
ATOM 1272 O O . ALA A 1 173 ? 16.819 6.327 -23.611 1.00 83.38 173 ALA A O 1
ATOM 1273 N N . ARG A 1 174 ? 18.690 5.601 -24.619 1.00 83.00 174 ARG A N 1
ATOM 1274 C CA . ARG A 1 174 ? 18.070 5.437 -25.951 1.00 83.00 174 ARG A CA 1
ATOM 1275 C C . ARG A 1 174 ? 16.918 4.432 -25.936 1.00 83.00 174 ARG A C 1
ATOM 1277 O O . ARG A 1 174 ? 15.906 4.644 -26.597 1.00 83.00 174 ARG A O 1
ATOM 1284 N N . ALA A 1 175 ? 17.067 3.332 -25.200 1.00 84.56 175 ALA A N 1
ATOM 1285 C CA . ALA A 1 175 ? 16.029 2.313 -25.085 1.00 84.56 175 ALA A CA 1
ATOM 1286 C C . ALA A 1 175 ? 14.829 2.771 -24.237 1.00 84.56 175 ALA A C 1
ATOM 1288 O O . ALA A 1 175 ? 13.733 2.231 -24.399 1.00 84.56 175 ALA A O 1
ATOM 1289 N N . ILE A 1 176 ? 15.022 3.716 -23.313 1.00 84.94 176 ILE A N 1
ATOM 1290 C CA . ILE A 1 176 ? 13.933 4.379 -22.587 1.00 84.94 176 ILE A CA 1
ATOM 1291 C C . ILE A 1 176 ? 13.205 5.332 -23.536 1.00 84.94 176 ILE A C 1
ATOM 1293 O O . ILE A 1 176 ? 11.995 5.189 -23.697 1.00 84.94 176 ILE A O 1
ATOM 1297 N N . ASP A 1 177 ? 13.934 6.210 -24.231 1.00 80.94 177 ASP A N 1
ATOM 1298 C CA . ASP A 1 177 ? 13.359 7.161 -25.192 1.00 80.94 177 ASP A CA 1
ATOM 1299 C C . ASP A 1 177 ? 12.509 6.454 -26.258 1.00 80.94 177 ASP A C 1
ATOM 1301 O O . ASP A 1 177 ? 11.336 6.774 -26.431 1.00 80.94 177 ASP A O 1
ATOM 1305 N N . ALA A 1 178 ? 13.048 5.408 -26.894 1.00 81.44 178 ALA A N 1
ATOM 1306 C CA . ALA A 1 178 ? 12.327 4.654 -27.921 1.00 81.44 178 ALA A CA 1
ATOM 1307 C C . ALA A 1 178 ? 11.032 4.002 -27.395 1.00 81.44 178 ALA A C 1
ATOM 1309 O O . ALA A 1 178 ? 10.055 3.845 -28.130 1.00 81.44 178 ALA A O 1
ATOM 1310 N N . ARG A 1 179 ? 10.999 3.605 -26.113 1.00 81.19 179 ARG A N 1
ATOM 1311 C CA . ARG A 1 179 ? 9.774 3.086 -25.486 1.00 81.19 179 ARG A CA 1
ATOM 1312 C C . ARG A 1 179 ? 8.777 4.205 -25.215 1.00 81.19 179 ARG A C 1
ATOM 1314 O O . ARG A 1 179 ? 7.597 4.003 -25.478 1.00 81.19 179 ARG A O 1
ATOM 1321 N N . LEU A 1 180 ? 9.232 5.346 -24.700 1.00 79.19 180 LEU A N 1
ATOM 1322 C CA . LEU A 1 180 ? 8.374 6.505 -24.446 1.00 79.19 180 LEU A CA 1
ATOM 1323 C C . LEU A 1 180 ? 7.725 7.007 -25.740 1.00 79.19 180 LEU A C 1
ATOM 1325 O O . LEU A 1 180 ? 6.516 7.202 -25.754 1.00 79.19 180 LEU A O 1
ATOM 1329 N N . GLU A 1 181 ? 8.483 7.107 -26.834 1.00 76.69 181 GLU A N 1
ATOM 1330 C CA . GLU A 1 181 ? 7.961 7.462 -28.163 1.00 76.69 181 GLU A CA 1
ATOM 1331 C C . GLU A 1 181 ? 6.888 6.469 -28.631 1.00 76.69 181 GLU A C 1
ATOM 1333 O O . GLU A 1 181 ? 5.804 6.869 -29.057 1.00 76.69 181 GLU A O 1
ATOM 1338 N N . LYS A 1 182 ? 7.146 5.162 -28.482 1.00 77.38 182 LYS A N 1
ATOM 1339 C CA . LYS A 1 182 ? 6.169 4.122 -28.825 1.00 77.38 182 LYS A CA 1
ATOM 1340 C C . LYS A 1 182 ? 4.882 4.242 -28.002 1.00 77.38 182 LYS A C 1
ATOM 1342 O O . LYS A 1 182 ? 3.802 4.059 -28.554 1.00 77.38 182 LYS A O 1
ATOM 1347 N N . TYR A 1 183 ? 4.982 4.511 -26.700 1.00 72.75 183 TYR A N 1
ATOM 1348 C CA . TYR A 1 183 ? 3.806 4.669 -25.840 1.00 72.75 183 TYR A CA 1
ATOM 1349 C C . TYR A 1 183 ? 3.049 5.967 -26.118 1.00 72.75 183 TYR A C 1
ATOM 1351 O O . TYR A 1 183 ? 1.825 5.937 -26.168 1.00 72.75 183 TYR A O 1
ATOM 1359 N N . ALA A 1 184 ? 3.751 7.074 -26.363 1.00 73.12 184 ALA A N 1
ATOM 1360 C CA . ALA A 1 184 ? 3.129 8.337 -26.751 1.00 73.12 184 ALA A CA 1
ATOM 1361 C C . ALA A 1 184 ? 2.312 8.188 -28.046 1.00 73.12 184 ALA A C 1
ATOM 1363 O O . ALA A 1 184 ? 1.217 8.732 -28.148 1.00 73.12 184 ALA A O 1
ATOM 1364 N N . ALA A 1 185 ? 2.800 7.387 -28.999 1.00 72.62 185 ALA A N 1
ATOM 1365 C CA . ALA A 1 185 ? 2.097 7.103 -30.248 1.00 72.62 185 ALA A CA 1
ATOM 1366 C C . ALA A 1 185 ? 0.850 6.206 -30.091 1.00 72.62 185 ALA A C 1
ATOM 1368 O O . ALA A 1 185 ? -0.011 6.223 -30.966 1.00 72.62 185 ALA A O 1
ATOM 1369 N N . LEU A 1 186 ? 0.742 5.416 -29.013 1.00 69.31 186 LEU A N 1
ATOM 1370 C CA . LEU A 1 186 ? -0.417 4.545 -28.763 1.00 69.31 186 LEU A CA 1
ATOM 1371 C C . LEU A 1 186 ? -1.637 5.308 -28.218 1.00 69.31 186 LEU A C 1
ATOM 1373 O O . LEU A 1 186 ? -2.755 4.813 -28.353 1.00 69.31 186 LEU A O 1
ATOM 1377 N N . GLY A 1 187 ? -1.431 6.489 -27.626 1.00 65.19 187 GLY A N 1
ATOM 1378 C CA . GLY A 1 187 ? -2.487 7.262 -26.971 1.00 65.19 187 GLY A CA 1
ATOM 1379 C C . GLY A 1 187 ? -3.012 6.623 -25.676 1.00 65.19 187 GLY A C 1
ATOM 1380 O O . GLY A 1 187 ? -2.647 5.507 -25.304 1.00 65.19 187 GLY A O 1
ATOM 1381 N N . ASP A 1 188 ? -3.881 7.352 -24.971 1.00 67.44 188 ASP A N 1
ATOM 1382 C CA . ASP A 1 188 ? -4.459 6.923 -23.685 1.00 67.44 188 ASP A CA 1
ATOM 1383 C C . ASP A 1 188 ? -5.706 6.013 -23.843 1.00 67.44 188 ASP A C 1
ATOM 1385 O O . ASP A 1 188 ? -6.183 5.442 -22.860 1.00 67.44 188 ASP A O 1
ATOM 1389 N N . ASP A 1 189 ? -6.193 5.806 -25.073 1.00 69.06 189 ASP A N 1
ATOM 1390 C CA . ASP A 1 189 ? -7.496 5.183 -25.380 1.00 69.06 189 ASP A CA 1
ATOM 1391 C C . ASP A 1 189 ? -7.459 3.658 -25.610 1.00 69.06 189 ASP A C 1
ATOM 1393 O O . ASP A 1 189 ? -8.409 3.070 -26.135 1.00 69.06 189 ASP A O 1
ATOM 1397 N N . ALA A 1 190 ? -6.377 2.971 -25.230 1.00 73.81 190 ALA A N 1
ATOM 1398 C CA . ALA A 1 190 ? -6.310 1.512 -25.359 1.00 73.81 190 ALA A CA 1
ATOM 1399 C C . ALA A 1 190 ? -7.484 0.864 -24.601 1.00 73.81 190 ALA A C 1
ATOM 1401 O O . ALA A 1 190 ? -7.682 1.230 -23.447 1.00 73.81 190 ALA A O 1
ATOM 1402 N N . PRO A 1 191 ? -8.246 -0.099 -25.160 1.00 79.00 191 PRO A N 1
ATOM 1403 C CA . PRO A 1 191 ? -9.410 -0.690 -24.491 1.00 79.00 191 PRO A CA 1
ATOM 1404 C C . PRO A 1 191 ? -9.022 -1.441 -23.205 1.00 79.00 191 PRO A C 1
ATOM 1406 O O . PRO A 1 191 ? -7.856 -1.815 -23.028 1.00 79.00 191 PRO A O 1
ATOM 1409 N N . PRO A 1 192 ? -9.961 -1.644 -22.262 1.00 79.75 192 PRO A N 1
ATOM 1410 C CA . PRO A 1 192 ? -9.658 -2.400 -21.057 1.00 79.75 192 PRO A CA 1
ATOM 1411 C C . PRO A 1 192 ? -9.409 -3.875 -21.397 1.00 79.75 192 PRO A C 1
ATOM 1413 O O . PRO A 1 192 ? -9.877 -4.358 -22.436 1.00 79.75 192 PRO A O 1
ATOM 1416 N N . PRO A 1 193 ? -8.674 -4.606 -20.541 1.00 79.94 193 PRO A N 1
ATOM 1417 C CA . PRO A 1 193 ? -8.477 -6.031 -20.747 1.00 79.94 193 PRO A CA 1
ATOM 1418 C C . PRO A 1 193 ? -9.829 -6.753 -20.740 1.00 79.94 193 PRO A C 1
ATOM 1420 O O . PRO A 1 193 ? -10.676 -6.518 -19.883 1.00 79.94 193 PRO A O 1
ATOM 1423 N N . ARG A 1 194 ? -10.040 -7.662 -21.696 1.00 84.56 194 ARG A N 1
ATOM 1424 C CA . ARG A 1 194 ? -11.184 -8.579 -21.648 1.00 84.56 194 ARG A CA 1
ATOM 1425 C C . ARG A 1 194 ? -10.838 -9.707 -20.689 1.00 84.56 194 ARG A C 1
ATOM 1427 O O . ARG A 1 194 ? -9.906 -10.464 -20.955 1.00 84.56 194 ARG A O 1
ATOM 1434 N N . ALA A 1 195 ? -11.579 -9.812 -19.592 1.00 90.06 195 ALA A N 1
ATOM 1435 C CA . ALA A 1 195 ? -11.332 -10.829 -18.585 1.00 90.06 195 ALA A CA 1
ATOM 1436 C C . ALA A 1 195 ? -12.628 -11.441 -18.051 1.00 90.06 195 ALA A C 1
ATOM 1438 O O . ALA A 1 195 ? -13.640 -10.759 -17.884 1.00 90.06 195 ALA A O 1
ATOM 1439 N N . ARG A 1 196 ? -12.577 -12.741 -17.757 1.00 92.81 196 ARG A N 1
ATOM 1440 C CA . ARG A 1 196 ? -13.648 -13.460 -17.065 1.00 92.81 196 ARG A CA 1
ATOM 1441 C C . ARG A 1 196 ? -13.467 -13.299 -15.561 1.00 92.81 196 ARG A C 1
ATOM 1443 O O . ARG A 1 196 ? -12.407 -13.644 -15.044 1.00 92.81 196 ARG A O 1
ATOM 1450 N N . VAL A 1 197 ? -14.503 -12.822 -14.876 1.00 93.88 197 VAL A N 1
ATOM 1451 C CA . VAL A 1 197 ? -14.509 -12.634 -13.417 1.00 93.88 197 VAL A CA 1
ATOM 1452 C C . VAL A 1 197 ? -14.959 -13.918 -12.719 1.00 93.88 197 VAL A C 1
ATOM 1454 O O . VAL A 1 197 ? -15.982 -14.494 -13.086 1.00 93.88 197 VAL A O 1
ATOM 1457 N N . VAL A 1 198 ? -14.210 -14.341 -11.704 1.00 93.38 198 VAL A N 1
ATOM 1458 C CA . VAL A 1 198 ? -14.510 -15.471 -10.819 1.00 93.38 198 VAL A CA 1
ATOM 1459 C C . VAL A 1 198 ? -14.542 -14.960 -9.380 1.00 93.38 198 VAL A C 1
ATOM 1461 O O . VAL A 1 198 ? -13.576 -14.368 -8.898 1.00 93.38 198 VAL A O 1
ATOM 1464 N N . ASP A 1 199 ? -15.671 -15.181 -8.710 1.00 90.44 199 ASP A N 1
ATOM 1465 C CA . ASP A 1 199 ? -15.897 -14.825 -7.308 1.00 90.44 199 ASP A CA 1
ATOM 1466 C C . ASP A 1 199 ? -16.268 -16.084 -6.516 1.00 90.44 199 ASP A C 1
ATOM 1468 O O . ASP A 1 199 ? -17.442 -16.401 -6.330 1.00 90.44 199 ASP A O 1
ATOM 1472 N N . ASP A 1 200 ? -15.247 -16.837 -6.116 1.00 84.62 200 ASP A N 1
ATOM 1473 C CA . ASP A 1 200 ? -15.358 -18.040 -5.285 1.00 84.62 200 ASP A CA 1
ATOM 1474 C C . ASP A 1 200 ? -15.264 -17.732 -3.778 1.00 84.62 200 ASP A C 1
ATOM 1476 O O . ASP A 1 200 ? -15.585 -18.576 -2.944 1.00 84.62 200 ASP A O 1
ATOM 1480 N N . GLY A 1 201 ? -14.855 -16.512 -3.416 1.00 83.69 201 GLY A N 1
ATOM 1481 C CA . GLY A 1 201 ? -14.620 -16.104 -2.033 1.00 83.69 201 GLY A CA 1
ATOM 1482 C C . GLY A 1 201 ? -15.853 -15.592 -1.287 1.00 83.69 201 GLY A C 1
ATOM 1483 O O . GLY A 1 201 ? -15.754 -15.337 -0.090 1.00 83.69 201 GLY A O 1
ATOM 1484 N N . ALA A 1 202 ? -16.995 -15.395 -1.953 1.00 89.81 202 ALA A N 1
ATOM 1485 C CA . ALA A 1 202 ? -18.174 -14.776 -1.340 1.00 89.81 202 ALA A CA 1
ATOM 1486 C C . ALA A 1 202 ? -18.769 -15.598 -0.180 1.00 89.81 202 ALA A C 1
ATOM 1488 O O . ALA A 1 202 ? -19.024 -15.040 0.888 1.00 89.81 202 ALA A O 1
ATOM 1489 N N . ASP A 1 203 ? -18.957 -16.907 -0.369 1.00 89.75 203 ASP A N 1
ATOM 1490 C CA . ASP A 1 203 ? -19.543 -17.782 0.657 1.00 89.75 203 ASP A CA 1
ATOM 1491 C C . ASP A 1 203 ? -18.581 -17.966 1.838 1.00 89.75 203 ASP A C 1
ATOM 1493 O O . ASP A 1 203 ? -18.966 -17.771 2.991 1.00 89.75 203 ASP A O 1
ATOM 1497 N N . VAL A 1 204 ? -17.297 -18.211 1.547 1.00 91.81 204 VAL A N 1
ATOM 1498 C CA . VAL A 1 204 ? -16.236 -18.288 2.565 1.00 91.81 204 VAL A CA 1
ATOM 1499 C C . VAL A 1 204 ? -16.190 -17.000 3.385 1.00 91.81 204 VAL A C 1
ATOM 1501 O O . VAL A 1 204 ? -16.156 -17.046 4.610 1.00 91.81 204 VAL A O 1
ATOM 1504 N N . PHE A 1 205 ? -16.259 -15.837 2.735 1.00 95.62 205 PHE A N 1
ATOM 1505 C CA . PHE A 1 205 ? -16.273 -14.552 3.426 1.00 95.62 205 PHE A CA 1
ATOM 1506 C C . PHE A 1 205 ? -17.464 -14.414 4.381 1.00 95.62 205 PHE A C 1
ATOM 1508 O O . PHE A 1 205 ? -17.288 -13.967 5.512 1.00 95.62 205 PHE A O 1
ATOM 1515 N N . VAL A 1 206 ? -18.668 -14.818 3.965 1.00 96.00 206 VAL A N 1
ATOM 1516 C CA . VAL A 1 206 ? -19.858 -14.793 4.833 1.00 96.00 206 VAL A CA 1
ATOM 1517 C C . VAL A 1 206 ? -19.643 -15.643 6.085 1.00 96.00 206 VAL A C 1
ATOM 1519 O O . VAL A 1 206 ? -19.964 -15.185 7.187 1.00 96.00 206 VAL A O 1
ATOM 1522 N N . ASP A 1 207 ? -19.057 -16.830 5.938 1.00 95.62 207 ASP A N 1
ATOM 1523 C CA . ASP A 1 207 ? -18.744 -17.709 7.065 1.00 95.62 207 ASP A CA 1
ATOM 1524 C C . ASP A 1 207 ? -17.683 -17.099 7.991 1.00 95.62 207 ASP A C 1
ATOM 1526 O O . ASP A 1 207 ? -17.843 -17.127 9.216 1.00 95.62 207 ASP A O 1
ATOM 1530 N N . VAL A 1 208 ? -16.637 -16.482 7.431 1.00 97.19 208 VAL A N 1
ATOM 1531 C CA . VAL A 1 208 ? -15.598 -15.784 8.206 1.00 97.19 208 VAL A CA 1
ATOM 1532 C C . VAL A 1 208 ? -16.186 -14.612 8.989 1.00 97.19 208 VAL A C 1
ATOM 1534 O O . VAL A 1 208 ? -15.861 -14.446 10.166 1.00 97.19 208 VAL A O 1
ATOM 1537 N N . VAL A 1 209 ? -17.108 -13.837 8.405 1.00 97.62 209 VAL A N 1
ATOM 1538 C CA . VAL A 1 209 ? -17.795 -12.752 9.127 1.00 97.62 209 VAL A CA 1
ATOM 1539 C C . VAL A 1 209 ? -18.588 -13.300 10.313 1.00 97.62 209 VAL A C 1
ATOM 1541 O O . VAL A 1 209 ? -18.498 -12.749 11.409 1.00 97.62 209 VAL A O 1
ATOM 1544 N N . GLN A 1 210 ? -19.320 -14.405 10.141 1.00 97.19 210 GLN A N 1
ATOM 1545 C CA . GLN A 1 210 ? -20.052 -15.027 11.249 1.00 97.19 210 GLN A CA 1
ATOM 1546 C C . GLN A 1 210 ? -19.116 -15.514 12.364 1.00 97.19 210 GLN A C 1
ATOM 1548 O O . GLN A 1 210 ? -19.419 -15.355 13.548 1.00 97.19 210 GLN A O 1
ATOM 1553 N N . GLN A 1 211 ? -17.976 -16.104 12.000 1.00 97.81 211 GLN A N 1
ATOM 1554 C CA . GLN A 1 211 ? -16.962 -16.548 12.960 1.00 97.81 211 GLN A CA 1
ATOM 1555 C C . GLN A 1 211 ? -16.340 -15.364 13.708 1.00 97.81 211 GLN A C 1
ATOM 1557 O O . GLN A 1 211 ? -16.207 -15.417 14.932 1.00 97.81 211 GLN A O 1
ATOM 1562 N N . ALA A 1 212 ? -16.044 -14.272 13.002 1.00 97.88 212 ALA A N 1
ATOM 1563 C CA . ALA A 1 212 ? -15.537 -13.038 13.589 1.00 97.88 212 ALA A CA 1
ATOM 1564 C C . ALA A 1 212 ? -16.545 -12.432 14.574 1.00 97.88 212 ALA A C 1
ATOM 1566 O O . ALA A 1 212 ? -16.171 -12.070 15.687 1.00 97.88 212 ALA A O 1
ATOM 1567 N N . THR A 1 213 ? -17.835 -12.383 14.219 1.00 96.56 213 THR A N 1
ATOM 1568 C CA . THR A 1 213 ? -18.886 -11.904 15.130 1.00 96.56 213 THR A CA 1
ATOM 1569 C C . THR A 1 213 ? -18.961 -12.750 16.403 1.00 96.56 213 THR A C 1
ATOM 1571 O O . THR A 1 213 ? -18.973 -12.180 17.491 1.00 96.56 213 THR A O 1
ATOM 1574 N N . ARG A 1 214 ? -18.907 -14.089 16.299 1.00 97.31 214 ARG A N 1
ATOM 1575 C CA . ARG A 1 214 ? -18.882 -14.979 17.478 1.00 97.31 214 ARG A CA 1
ATOM 1576 C C . ARG A 1 214 ? -17.656 -14.748 18.364 1.00 97.31 214 ARG A C 1
ATOM 1578 O O . ARG A 1 214 ? -17.785 -14.697 19.583 1.00 97.31 214 ARG A O 1
ATOM 1585 N N . ALA A 1 215 ? -16.476 -14.582 17.767 1.00 97.81 215 ALA A N 1
ATOM 1586 C CA . ALA A 1 215 ? -15.249 -14.290 18.509 1.00 97.81 215 ALA A CA 1
ATOM 1587 C C . ALA A 1 215 ? -15.327 -12.939 19.246 1.00 97.81 215 ALA A C 1
ATOM 1589 O O . ALA A 1 215 ? -14.855 -12.826 20.378 1.00 97.81 215 ALA A O 1
ATOM 1590 N N . ILE A 1 216 ? -15.970 -11.936 18.638 1.00 96.69 216 ILE A N 1
ATOM 1591 C CA . ILE A 1 216 ? -16.200 -10.623 19.254 1.00 96.69 216 ILE A CA 1
ATOM 1592 C C . ILE A 1 216 ? -17.231 -10.697 20.384 1.00 96.69 216 ILE A C 1
ATOM 1594 O O . ILE A 1 216 ? -17.067 -10.078 21.436 1.00 96.69 216 ILE A O 1
ATOM 1598 N N . GLU A 1 217 ? -18.301 -11.469 20.203 1.00 96.19 217 GLU A N 1
ATOM 1599 C CA . GLU A 1 217 ? -19.306 -11.698 21.245 1.00 96.19 217 GLU A CA 1
ATOM 1600 C C . GLU A 1 217 ? -18.716 -12.406 22.464 1.00 96.19 217 GLU A C 1
ATOM 1602 O O . GLU A 1 217 ? -19.040 -12.026 23.589 1.00 96.19 217 GLU A O 1
ATOM 1607 N N . ALA A 1 218 ? -17.803 -13.353 22.236 1.00 97.19 218 ALA A N 1
ATOM 1608 C CA . ALA A 1 218 ? -17.047 -14.052 23.271 1.00 97.19 218 ALA A CA 1
ATOM 1609 C C . ALA A 1 218 ? -15.927 -13.207 23.915 1.00 97.19 218 ALA A C 1
ATOM 1611 O O . ALA A 1 218 ? -15.289 -13.671 24.856 1.00 97.19 218 ALA A O 1
ATOM 1612 N N . GLY A 1 219 ? -15.667 -11.989 23.421 1.00 96.44 219 GLY A N 1
ATOM 1613 C CA . GLY A 1 219 ? -14.638 -11.089 23.954 1.00 96.44 219 GLY A CA 1
ATOM 1614 C C . GLY A 1 219 ? -13.199 -11.437 23.556 1.00 96.44 219 GLY A C 1
ATOM 1615 O O . GLY A 1 219 ? -12.268 -10.845 24.090 1.00 96.44 219 GLY A O 1
ATOM 1616 N N . ALA A 1 220 ? -12.993 -12.368 22.618 1.00 97.12 220 ALA A N 1
ATOM 1617 C CA . ALA A 1 220 ? -11.660 -12.705 22.108 1.00 97.12 220 ALA A CA 1
ATOM 1618 C C . ALA A 1 220 ? -11.104 -11.634 21.150 1.00 97.12 220 ALA A C 1
ATOM 1620 O O . ALA A 1 220 ? -9.893 -11.536 20.949 1.00 97.12 220 ALA A O 1
ATOM 1621 N N . LEU A 1 221 ? -11.996 -10.849 20.540 1.00 96.94 221 LEU A N 1
ATOM 1622 C CA . LEU A 1 221 ? -11.692 -9.751 19.629 1.00 96.94 221 LEU A CA 1
ATOM 1623 C C . LEU A 1 221 ? -12.607 -8.562 19.942 1.00 96.94 221 LEU A C 1
ATOM 1625 O O . LEU A 1 221 ? -13.762 -8.738 20.315 1.00 96.94 221 LEU A O 1
ATOM 1629 N N . GLU A 1 222 ? -12.125 -7.348 19.716 1.00 94.56 222 GLU A N 1
ATOM 1630 C CA . GLU A 1 222 ? -12.968 -6.146 19.670 1.00 94.56 222 GLU A CA 1
ATOM 1631 C C . GLU A 1 222 ? -13.328 -5.792 18.223 1.00 94.56 222 GLU A C 1
ATOM 1633 O O . GLU A 1 222 ? -14.454 -5.385 17.923 1.00 94.56 222 GLU A O 1
ATOM 1638 N N . LYS A 1 223 ? -12.362 -5.990 17.317 1.00 95.19 223 LYS A N 1
ATOM 1639 C CA . LYS A 1 223 ? -12.468 -5.726 15.881 1.00 95.19 223 LYS A CA 1
ATOM 1640 C C . LYS A 1 223 ? -11.565 -6.678 15.102 1.00 95.19 223 LYS A C 1
ATOM 1642 O O . LYS A 1 223 ? -10.436 -6.931 15.513 1.00 95.19 223 LYS A O 1
ATOM 1647 N N . VAL A 1 224 ? -11.992 -7.118 13.924 1.00 97.62 224 VAL A N 1
ATOM 1648 C CA . VAL A 1 224 ? -11.100 -7.754 12.941 1.00 97.62 224 VAL A CA 1
ATOM 1649 C C . VAL A 1 224 ? -11.483 -7.328 11.537 1.00 97.62 224 VAL A C 1
ATOM 1651 O O . VAL A 1 224 ? -12.662 -7.260 11.214 1.00 97.62 224 VAL A O 1
ATOM 1654 N N . VAL A 1 225 ? -10.505 -7.002 10.701 1.00 97.25 225 VAL A N 1
ATOM 1655 C CA . VAL A 1 225 ? -10.759 -6.604 9.314 1.00 97.25 225 VAL A CA 1
ATOM 1656 C C . VAL A 1 225 ? -10.487 -7.801 8.440 1.00 97.25 225 VAL A C 1
ATOM 1658 O O . VAL A 1 225 ? -9.326 -8.137 8.251 1.00 97.25 225 VAL A O 1
ATOM 1661 N N . THR A 1 226 ? -11.533 -8.446 7.933 1.00 97.00 226 THR A N 1
ATOM 1662 C CA . THR A 1 226 ? -11.407 -9.607 7.043 1.00 97.00 226 THR A CA 1
ATOM 1663 C C . THR A 1 226 ? -11.648 -9.217 5.589 1.00 97.00 226 THR A C 1
ATOM 1665 O O . THR A 1 226 ? -12.282 -8.199 5.297 1.00 97.00 226 THR A O 1
ATOM 1668 N N . ALA A 1 227 ? -11.106 -10.002 4.667 1.00 96.44 227 ALA A N 1
ATOM 1669 C CA . ALA A 1 227 ? -11.141 -9.765 3.243 1.00 96.44 227 ALA A CA 1
ATOM 1670 C C . ALA A 1 227 ? -11.496 -11.024 2.456 1.00 96.44 227 ALA A C 1
ATOM 1672 O O . ALA A 1 227 ? -11.430 -12.152 2.935 1.00 96.44 227 ALA A O 1
ATOM 1673 N N . ARG A 1 228 ? -11.844 -10.793 1.195 1.00 95.31 228 ARG A N 1
ATOM 1674 C CA . ARG A 1 228 ? -12.027 -11.808 0.164 1.00 95.31 228 ARG A CA 1
ATOM 1675 C C . ARG A 1 228 ? -11.263 -11.413 -1.087 1.00 95.31 228 ARG A C 1
ATOM 1677 O O . ARG A 1 228 ? -10.963 -10.230 -1.288 1.00 95.31 228 ARG A O 1
ATOM 1684 N N . LYS A 1 229 ? -11.008 -12.392 -1.948 1.00 94.50 229 LYS A N 1
ATOM 1685 C CA . LYS A 1 229 ? -10.412 -12.175 -3.265 1.00 94.50 229 LYS A CA 1
ATOM 1686 C C . LYS A 1 229 ? -11.428 -12.390 -4.386 1.00 94.50 229 LYS A C 1
ATOM 1688 O O . LYS A 1 229 ? -12.358 -13.174 -4.235 1.00 94.50 229 LYS A O 1
ATOM 1693 N N . VAL A 1 230 ? -11.226 -11.691 -5.498 1.00 95.44 230 VAL A N 1
ATOM 1694 C CA . VAL A 1 230 ? -11.929 -11.892 -6.773 1.00 95.44 230 VAL A CA 1
ATOM 1695 C C . VAL A 1 230 ? -10.873 -11.987 -7.863 1.00 95.44 230 VAL A C 1
ATOM 1697 O O . VAL A 1 230 ? -9.981 -11.138 -7.930 1.00 95.44 230 VAL A O 1
ATOM 1700 N N . VAL A 1 231 ? -10.956 -13.014 -8.706 1.00 96.12 231 VAL A N 1
ATOM 1701 C CA . VAL A 1 231 ? -9.942 -13.298 -9.729 1.00 96.12 231 VAL A CA 1
ATOM 1702 C C . VAL A 1 231 ? -10.500 -12.992 -11.111 1.00 96.12 231 VAL A C 1
ATOM 1704 O O . VAL A 1 231 ? -11.613 -13.380 -11.457 1.00 96.12 231 VAL A O 1
ATOM 1707 N N . LEU A 1 232 ? -9.724 -12.279 -11.917 1.00 96.25 232 LEU A N 1
ATOM 1708 C CA . LEU A 1 232 ? -10.015 -12.004 -13.313 1.00 96.25 232 LEU A CA 1
ATOM 1709 C C . LEU A 1 232 ? -9.019 -12.770 -14.173 1.00 96.25 232 LEU A C 1
ATOM 1711 O O . LEU A 1 232 ? -7.821 -12.537 -14.059 1.00 96.25 232 LEU A O 1
ATOM 1715 N N . HIS A 1 233 ? -9.509 -13.633 -15.059 1.00 95.88 233 HIS A N 1
ATOM 1716 C CA . HIS A 1 233 ? -8.677 -14.379 -16.004 1.00 95.88 233 HIS A CA 1
ATOM 1717 C C . HIS A 1 233 ? -8.723 -13.730 -17.386 1.00 95.88 233 HIS A C 1
ATOM 1719 O O . HIS A 1 233 ? -9.803 -13.575 -17.963 1.00 95.88 233 HIS A O 1
ATOM 1725 N N . GLY A 1 234 ? -7.561 -13.360 -17.917 1.00 93.06 234 GLY A N 1
ATOM 1726 C CA . GLY A 1 234 ? -7.411 -12.685 -19.205 1.00 93.06 234 GLY A CA 1
ATOM 1727 C C . GLY A 1 234 ? -6.025 -12.060 -19.363 1.00 93.06 234 GLY A C 1
ATOM 1728 O O . GLY A 1 234 ? -5.236 -12.031 -18.425 1.00 93.06 234 GLY A O 1
ATOM 1729 N N . ALA A 1 235 ? -5.717 -11.538 -20.548 1.00 91.56 235 ALA A N 1
ATOM 1730 C CA . ALA A 1 235 ? -4.445 -10.854 -20.773 1.00 91.56 235 ALA A CA 1
ATOM 1731 C C . ALA A 1 235 ? -4.386 -9.547 -19.967 1.00 91.56 235 ALA A C 1
ATOM 1733 O O . ALA A 1 235 ? -5.211 -8.652 -20.160 1.00 91.56 235 ALA A O 1
ATOM 1734 N N . MET A 1 236 ? -3.400 -9.435 -19.081 1.00 91.56 236 MET A N 1
ATOM 1735 C CA . MET A 1 236 ? -3.284 -8.328 -18.136 1.00 91.56 236 MET A CA 1
ATOM 1736 C C . MET A 1 236 ? -2.116 -7.403 -18.471 1.00 91.56 236 MET A C 1
ATOM 1738 O O . MET A 1 236 ? -0.997 -7.835 -18.741 1.00 91.56 236 MET A O 1
ATOM 1742 N N . PHE A 1 237 ? -2.375 -6.096 -18.394 1.00 89.12 237 PHE A N 1
ATOM 1743 C CA . PHE A 1 237 ? -1.401 -5.051 -18.704 1.00 89.12 237 PHE A CA 1
ATOM 1744 C C . PHE A 1 237 ? -1.358 -4.024 -17.563 1.00 89.12 237 PHE A C 1
ATOM 1746 O O . PHE A 1 237 ? -2.135 -3.065 -17.572 1.00 89.12 237 PHE A O 1
ATOM 1753 N N . PRO A 1 238 ? -0.451 -4.179 -16.578 1.00 91.06 238 PRO A N 1
ATOM 1754 C CA . PRO A 1 238 ? -0.395 -3.309 -15.399 1.00 91.06 238 PRO A CA 1
ATOM 1755 C C . PRO A 1 238 ? -0.287 -1.814 -15.734 1.00 91.06 238 PRO A C 1
ATOM 1757 O O . PRO A 1 238 ? -0.912 -0.987 -15.077 1.00 91.06 238 PRO A O 1
ATOM 1760 N N . GLY A 1 239 ? 0.446 -1.461 -16.797 1.00 87.75 239 GLY A N 1
ATOM 1761 C CA . GLY A 1 239 ? 0.556 -0.077 -17.272 1.00 87.75 239 GLY A CA 1
ATOM 1762 C C . GLY A 1 239 ? -0.780 0.532 -17.713 1.00 87.75 239 GLY A C 1
ATOM 1763 O O . GLY A 1 239 ? -1.041 1.692 -17.408 1.00 87.75 239 GLY A O 1
ATOM 1764 N N . LEU A 1 240 ? -1.659 -0.251 -18.354 1.00 87.50 240 LEU A N 1
ATOM 1765 C CA . LEU A 1 240 ? -2.994 0.207 -18.759 1.00 87.50 240 LEU A CA 1
ATOM 1766 C C . LEU A 1 240 ? -3.913 0.413 -17.552 1.00 87.50 240 LEU A C 1
ATOM 1768 O O . LEU A 1 240 ? -4.667 1.383 -17.509 1.00 87.50 240 LEU A O 1
ATOM 1772 N N . VAL A 1 241 ? -3.835 -0.474 -16.556 1.00 91.25 241 VAL A N 1
ATOM 1773 C CA . VAL A 1 241 ? -4.591 -0.333 -15.300 1.00 91.25 241 VAL A CA 1
ATOM 1774 C C . VAL A 1 241 ? -4.129 0.914 -14.548 1.00 91.25 241 VAL A C 1
ATOM 1776 O O . VAL A 1 241 ? -4.944 1.757 -14.186 1.00 91.25 241 VAL A O 1
ATOM 1779 N N . LEU A 1 242 ? -2.814 1.104 -14.402 1.00 92.12 242 LEU A N 1
ATOM 1780 C CA . LEU A 1 242 ? -2.243 2.321 -13.820 1.00 92.12 242 LEU A CA 1
ATOM 1781 C C . LEU A 1 242 ? -2.642 3.581 -14.600 1.00 92.12 242 LEU A C 1
ATOM 1783 O O . LEU A 1 242 ? -2.874 4.618 -13.984 1.00 92.12 242 LEU A O 1
ATOM 1787 N N . GLY A 1 243 ? -2.716 3.516 -15.931 1.00 89.94 243 GLY A N 1
ATOM 1788 C CA . GLY A 1 243 ? -3.158 4.626 -16.778 1.00 89.94 243 GLY A CA 1
ATOM 1789 C C . GLY A 1 243 ? -4.605 5.046 -16.509 1.00 89.94 243 GLY A C 1
ATOM 1790 O O . GLY A 1 243 ? -4.883 6.244 -16.495 1.00 89.94 243 GLY A O 1
ATOM 1791 N N . ARG A 1 244 ? -5.490 4.081 -16.226 1.00 89.75 244 ARG A N 1
ATOM 1792 C CA . ARG A 1 244 ? -6.908 4.300 -15.877 1.00 89.75 244 ARG A CA 1
ATOM 1793 C C . ARG A 1 244 ? -7.139 4.762 -14.447 1.00 89.75 244 ARG A C 1
ATOM 1795 O O . ARG A 1 244 ? -8.101 5.466 -14.184 1.00 89.75 244 ARG A O 1
ATOM 1802 N N . LEU A 1 245 ? -6.253 4.386 -13.531 1.00 91.25 245 LEU A N 1
ATOM 1803 C CA . LEU A 1 245 ? -6.278 4.856 -12.143 1.00 91.25 245 LEU A CA 1
ATOM 1804 C C . LEU A 1 245 ? -5.713 6.278 -11.981 1.00 91.25 245 LEU A C 1
ATOM 1806 O O . LEU A 1 245 ? -5.641 6.805 -10.871 1.00 91.25 245 LEU A O 1
ATOM 1810 N N . ARG A 1 246 ? -5.249 6.902 -13.067 1.00 88.25 246 ARG A N 1
ATOM 1811 C CA . ARG A 1 246 ? -4.719 8.267 -13.060 1.00 88.25 246 ARG A CA 1
ATOM 1812 C C . ARG A 1 246 ? -5.823 9.255 -12.685 1.00 88.25 246 ARG A C 1
ATOM 1814 O O . ARG A 1 246 ? -6.895 9.240 -13.274 1.00 88.25 246 ARG A O 1
ATOM 1821 N N . GLY A 1 247 ? -5.527 10.140 -11.734 1.00 77.12 247 GLY A N 1
ATOM 1822 C CA . GLY A 1 247 ? -6.447 11.208 -11.338 1.00 77.12 247 GLY A CA 1
ATOM 1823 C C . GLY A 1 247 ? -7.642 10.751 -10.499 1.00 77.12 247 GLY A C 1
ATOM 1824 O O . GLY A 1 247 ? -8.559 11.542 -10.305 1.00 77.12 247 GLY A O 1
ATOM 1825 N N . VAL A 1 248 ? -7.646 9.515 -9.980 1.00 87.69 248 VAL A N 1
ATOM 1826 C CA . VAL A 1 248 ? -8.626 9.112 -8.960 1.00 87.69 248 VAL A CA 1
ATOM 1827 C C . VAL A 1 248 ? -8.452 10.029 -7.746 1.00 87.69 248 VAL A C 1
ATOM 1829 O O . VAL A 1 248 ? -7.423 9.993 -7.071 1.00 87.69 248 VAL A O 1
ATOM 1832 N N . ALA A 1 249 ? -9.448 10.885 -7.515 1.00 87.69 249 ALA A N 1
ATOM 1833 C CA . ALA A 1 249 ? -9.406 11.907 -6.479 1.00 87.69 249 ALA A CA 1
ATOM 1834 C C . ALA A 1 249 ? -9.281 11.292 -5.077 1.00 87.69 249 ALA A C 1
ATOM 1836 O O . ALA A 1 249 ? -9.867 10.246 -4.783 1.00 87.69 249 ALA A O 1
ATOM 1837 N N . GLY A 1 250 ? -8.504 11.949 -4.218 1.00 88.69 250 GLY A N 1
ATOM 1838 C CA . GLY A 1 250 ? -8.261 11.526 -2.842 1.00 88.69 250 GLY A CA 1
ATOM 1839 C C . GLY A 1 250 ? -7.367 10.291 -2.708 1.00 88.69 250 GLY A C 1
ATOM 1840 O O . GLY A 1 250 ? -7.277 9.751 -1.611 1.00 88.69 250 GLY A O 1
ATOM 1841 N N . CYS A 1 251 ? -6.730 9.813 -3.787 1.00 93.25 251 CYS A N 1
ATOM 1842 C CA . CYS A 1 251 ? -5.933 8.585 -3.775 1.00 93.25 251 CYS A CA 1
ATOM 1843 C C . CYS A 1 251 ? -4.472 8.801 -4.193 1.00 93.25 251 CYS A C 1
ATOM 1845 O O . CYS A 1 251 ? -4.160 9.562 -5.110 1.00 93.25 251 CYS A O 1
ATOM 1847 N N . VAL A 1 252 ? -3.580 8.028 -3.571 1.00 95.50 252 VAL A N 1
ATOM 1848 C CA . VAL A 1 252 ? -2.219 7.779 -4.052 1.00 95.50 252 VAL A CA 1
ATOM 1849 C C . VAL A 1 252 ? -2.255 6.582 -4.987 1.00 95.50 252 VAL A C 1
ATOM 1851 O O . VAL A 1 252 ? -2.617 5.473 -4.586 1.00 95.50 252 VAL A O 1
ATOM 1854 N N . ARG A 1 253 ? -1.842 6.784 -6.234 1.00 96.75 253 ARG A N 1
ATOM 1855 C CA . ARG A 1 253 ? -1.682 5.695 -7.196 1.00 96.75 253 ARG A CA 1
ATOM 1856 C C . ARG A 1 253 ? -0.279 5.112 -7.080 1.00 96.75 253 ARG A C 1
ATOM 1858 O O . ARG A 1 253 ? 0.707 5.843 -7.113 1.00 96.75 253 ARG A O 1
ATOM 1865 N N . PHE A 1 254 ? -0.185 3.792 -6.984 1.00 98.06 254 PHE A N 1
ATOM 1866 C CA . PHE A 1 254 ? 1.087 3.094 -6.834 1.00 98.06 254 PHE A CA 1
ATOM 1867 C C . PHE A 1 254 ? 1.184 1.867 -7.741 1.00 98.06 254 PHE A C 1
ATOM 1869 O O . PHE A 1 254 ? 0.178 1.261 -8.114 1.00 98.06 254 PHE A O 1
ATOM 1876 N N . GLY A 1 255 ? 2.415 1.471 -8.060 1.00 98.00 255 GLY A N 1
ATOM 1877 C CA . GLY A 1 255 ? 2.714 0.235 -8.772 1.00 98.00 255 GLY A CA 1
ATOM 1878 C C . GLY A 1 255 ? 4.096 -0.301 -8.423 1.00 98.00 255 GLY A C 1
ATOM 1879 O O . GLY A 1 255 ? 5.060 0.458 -8.401 1.00 98.00 255 GLY A O 1
ATOM 1880 N N . LEU A 1 256 ? 4.202 -1.606 -8.184 1.00 98.12 256 LEU A N 1
ATOM 1881 C CA . LEU A 1 256 ? 5.459 -2.333 -8.020 1.00 98.12 256 LEU A CA 1
ATOM 1882 C C . LEU A 1 256 ? 5.488 -3.460 -9.040 1.00 98.12 256 LEU A C 1
ATOM 1884 O O . LEU A 1 256 ? 4.644 -4.348 -8.998 1.00 98.12 256 LEU A O 1
ATOM 1888 N N . LEU A 1 257 ? 6.457 -3.435 -9.948 1.00 96.44 257 LEU A N 1
ATOM 1889 C CA . LEU A 1 257 ? 6.696 -4.510 -10.906 1.00 96.44 257 LEU A CA 1
ATOM 1890 C C . LEU A 1 257 ? 7.957 -5.274 -10.492 1.00 96.44 257 LEU A C 1
ATOM 1892 O O . LEU A 1 257 ? 8.978 -4.658 -10.152 1.00 96.44 257 LEU A O 1
ATOM 1896 N N . ARG A 1 258 ? 7.869 -6.607 -10.500 1.00 93.81 258 ARG A N 1
ATOM 1897 C CA . ARG A 1 258 ? 8.950 -7.553 -10.188 1.00 93.81 258 ARG A CA 1
ATOM 1898 C C . ARG A 1 258 ? 8.819 -8.801 -11.061 1.00 93.81 258 ARG A C 1
ATOM 1900 O O . ARG A 1 258 ? 7.955 -9.643 -10.833 1.00 93.81 258 ARG A O 1
ATOM 1907 N N . GLY A 1 259 ? 9.703 -8.931 -12.046 1.00 89.69 259 GLY A N 1
ATOM 1908 C CA . GLY A 1 259 ? 9.629 -9.988 -13.050 1.00 89.69 259 GLY A CA 1
ATOM 1909 C C . GLY A 1 259 ? 8.319 -9.893 -13.831 1.00 89.69 259 GLY A C 1
ATOM 1910 O O . GLY A 1 259 ? 8.015 -8.845 -14.396 1.00 89.69 259 GLY A O 1
ATOM 1911 N N . ASP A 1 260 ? 7.549 -10.978 -13.822 1.00 89.38 260 ASP A N 1
ATOM 1912 C CA . ASP A 1 260 ? 6.233 -11.065 -14.467 1.00 89.38 260 ASP A CA 1
ATO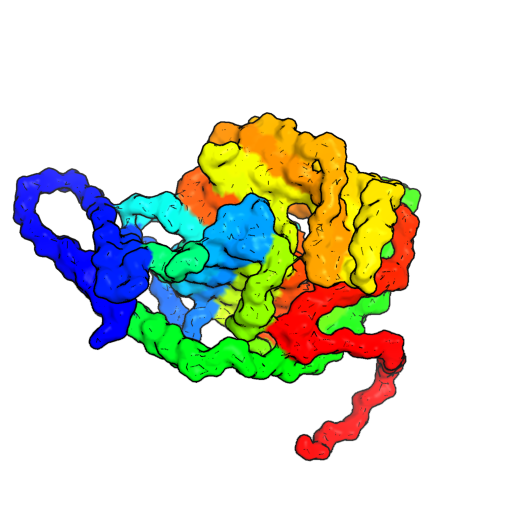M 1913 C C . ASP A 1 260 ? 5.057 -10.728 -13.535 1.00 89.38 260 ASP A C 1
ATOM 1915 O O . ASP A 1 260 ? 3.903 -10.795 -13.959 1.00 89.38 260 ASP A O 1
ATOM 1919 N N . ALA A 1 261 ? 5.334 -10.355 -12.281 1.00 94.94 261 ALA A N 1
ATOM 1920 C CA . ALA A 1 261 ? 4.323 -9.946 -11.316 1.00 94.94 261 ALA A CA 1
ATOM 1921 C C . ALA A 1 261 ? 4.278 -8.420 -11.166 1.00 94.94 261 ALA A C 1
ATOM 1923 O O . ALA A 1 261 ? 5.308 -7.736 -11.143 1.00 94.94 261 ALA A O 1
ATOM 1924 N N . ALA A 1 262 ? 3.072 -7.885 -11.001 1.00 97.31 262 ALA A N 1
ATOM 1925 C CA . ALA A 1 262 ? 2.839 -6.487 -10.680 1.00 97.31 262 ALA A CA 1
ATOM 1926 C C . ALA A 1 262 ? 1.811 -6.352 -9.557 1.00 97.31 262 ALA A C 1
ATOM 1928 O O . ALA A 1 262 ? 0.768 -6.992 -9.593 1.00 97.31 262 ALA A O 1
ATOM 1929 N N . PHE A 1 263 ? 2.078 -5.487 -8.586 1.00 98.50 263 PHE A N 1
ATOM 1930 C CA . PHE A 1 263 ? 1.094 -5.075 -7.593 1.00 98.50 263 PHE A CA 1
ATOM 1931 C C . PHE A 1 263 ? 0.775 -3.600 -7.802 1.00 98.50 263 PHE A C 1
ATOM 1933 O O . PHE A 1 263 ? 1.667 -2.757 -7.703 1.00 98.50 263 PHE A O 1
ATOM 1940 N N . VAL A 1 264 ? -0.471 -3.290 -8.153 1.00 98.19 264 VAL A N 1
ATOM 1941 C CA . VAL A 1 264 ? -0.900 -1.938 -8.545 1.00 98.19 264 VAL A CA 1
ATOM 1942 C C . VAL A 1 264 ? -2.168 -1.538 -7.810 1.00 98.19 264 VAL A C 1
ATOM 1944 O O . VAL A 1 264 ? -2.979 -2.397 -7.470 1.00 98.19 264 VAL A O 1
ATOM 1947 N N . GLY A 1 265 ? -2.371 -0.243 -7.589 1.00 97.44 265 GLY A N 1
ATOM 1948 C CA . GLY A 1 265 ? -3.587 0.250 -6.950 1.00 97.44 265 GLY A CA 1
ATOM 1949 C C . GLY A 1 265 ? -3.678 1.768 -6.881 1.00 97.44 265 GLY A C 1
ATOM 1950 O O . GLY A 1 265 ? -2.765 2.487 -7.297 1.00 97.44 265 GLY A O 1
ATOM 1951 N N . ALA A 1 266 ? -4.803 2.240 -6.349 1.00 96.12 266 ALA A N 1
ATOM 1952 C CA . ALA A 1 266 ? -5.033 3.637 -5.997 1.00 96.12 266 ALA A CA 1
ATOM 1953 C C . ALA A 1 266 ? -5.703 3.696 -4.623 1.00 96.12 266 ALA A C 1
ATOM 1955 O O . ALA A 1 266 ? -6.878 3.371 -4.479 1.00 96.12 266 ALA A O 1
ATOM 1956 N N . THR A 1 267 ? -4.932 4.055 -3.603 1.00 95.19 267 THR A N 1
ATOM 1957 C CA . THR A 1 267 ? -5.352 3.955 -2.204 1.00 95.19 267 THR A CA 1
ATOM 1958 C C . THR A 1 267 ? -5.633 5.331 -1.607 1.00 95.19 267 THR A C 1
ATOM 1960 O O . THR A 1 267 ? -4.827 6.243 -1.801 1.00 95.19 267 THR A O 1
ATOM 1963 N N . PRO A 1 268 ? -6.743 5.499 -0.869 1.00 92.44 268 PRO A N 1
ATOM 1964 C CA . PRO A 1 268 ? -7.036 6.738 -0.159 1.00 92.44 268 PRO A CA 1
ATOM 1965 C C . PRO A 1 268 ? -6.359 6.828 1.215 1.00 92.44 268 PRO A C 1
ATOM 1967 O O . PRO A 1 268 ? -6.577 7.802 1.932 1.00 92.44 268 PRO A O 1
ATOM 1970 N N . GLU A 1 269 ? -5.603 5.802 1.618 1.00 94.25 269 GLU A N 1
ATOM 1971 C CA . GLU A 1 269 ? -5.114 5.656 2.988 1.00 94.25 269 GLU A CA 1
ATOM 1972 C C . GLU A 1 269 ? -3.590 5.766 3.054 1.00 94.25 269 GLU A C 1
ATOM 1974 O O . GLU A 1 269 ? -2.844 4.902 2.571 1.00 94.25 269 GLU A O 1
ATOM 1979 N N . VAL A 1 270 ? -3.135 6.850 3.681 1.00 95.06 270 VAL A N 1
ATOM 1980 C CA . VAL A 1 270 ? -1.734 7.072 4.037 1.00 95.06 270 VAL A CA 1
ATOM 1981 C C . VAL A 1 270 ? -1.489 6.451 5.407 1.00 95.06 270 VAL A C 1
ATOM 1983 O O . VAL A 1 270 ? -2.081 6.868 6.396 1.00 95.06 270 VAL A O 1
ATOM 1986 N N . LEU A 1 271 ? -0.582 5.476 5.480 1.00 97.38 271 LEU A N 1
ATOM 1987 C CA . LEU A 1 271 ? -0.190 4.869 6.750 1.00 97.38 271 LEU A CA 1
ATOM 1988 C C . LEU A 1 271 ? 0.666 5.836 7.564 1.00 97.38 271 LEU A C 1
ATOM 1990 O O . LEU A 1 271 ? 0.414 6.050 8.744 1.00 97.38 271 LEU A O 1
ATOM 1994 N N . VAL A 1 272 ? 1.720 6.379 6.956 1.00 97.44 272 VAL A N 1
ATOM 1995 C CA . VAL A 1 272 ? 2.607 7.331 7.621 1.00 97.44 272 VAL A CA 1
ATOM 1996 C C . VAL A 1 272 ? 3.417 8.116 6.602 1.00 97.44 272 VAL A C 1
ATOM 1998 O O . VAL A 1 272 ? 3.873 7.586 5.586 1.00 97.44 272 VAL A O 1
ATOM 2001 N N . ARG A 1 273 ? 3.643 9.384 6.913 1.00 97.19 273 ARG A N 1
ATOM 2002 C CA . ARG A 1 273 ? 4.583 10.265 6.240 1.00 97.19 273 ARG A CA 1
ATOM 2003 C C . ARG A 1 273 ? 5.549 10.831 7.270 1.00 97.19 273 ARG A C 1
ATOM 2005 O O . ARG A 1 273 ? 5.115 11.342 8.296 1.00 97.19 273 ARG A O 1
ATOM 2012 N N . VAL A 1 274 ? 6.839 10.785 6.961 1.00 97.06 274 VAL A N 1
ATOM 2013 C CA . VAL A 1 274 ? 7.907 11.406 7.749 1.00 97.06 274 VAL A CA 1
ATOM 2014 C C . VAL A 1 274 ? 8.709 12.319 6.839 1.00 97.06 274 VAL A C 1
ATOM 2016 O O . VAL A 1 274 ? 9.209 11.880 5.804 1.00 97.06 274 VAL A O 1
ATOM 2019 N N . ASP A 1 275 ? 8.835 13.583 7.222 1.00 94.50 275 ASP A N 1
ATOM 2020 C CA . ASP A 1 275 ? 9.730 14.540 6.580 1.00 94.50 275 ASP A CA 1
ATOM 2021 C C . ASP A 1 275 ? 10.301 15.532 7.604 1.00 94.50 275 ASP A C 1
ATOM 2023 O O . ASP A 1 275 ? 10.103 15.384 8.809 1.00 94.50 275 ASP A O 1
ATOM 2027 N N . ALA A 1 276 ? 11.007 16.561 7.129 1.00 91.94 276 ALA A N 1
ATOM 2028 C CA . ALA A 1 276 ? 11.620 17.574 7.988 1.00 91.94 276 ALA A CA 1
ATOM 2029 C C . ALA A 1 276 ? 10.617 18.343 8.876 1.00 91.94 276 ALA A C 1
ATOM 2031 O O . ALA A 1 276 ? 11.030 18.958 9.854 1.00 91.94 276 ALA A O 1
ATOM 2032 N N . ARG A 1 277 ? 9.316 18.325 8.550 1.00 92.56 277 ARG A N 1
ATOM 2033 C CA . ARG A 1 277 ? 8.245 18.959 9.338 1.00 92.56 277 ARG A CA 1
ATOM 2034 C C . ARG A 1 277 ? 7.686 18.034 10.424 1.00 92.56 277 ARG A C 1
ATOM 2036 O O . ARG A 1 277 ? 6.896 18.494 11.241 1.00 92.56 277 ARG A O 1
ATOM 2043 N N . GLY A 1 278 ? 8.071 16.757 10.439 1.00 95.31 278 GLY A N 1
ATOM 2044 C CA . GLY A 1 278 ? 7.625 15.764 11.415 1.00 95.31 278 GLY A CA 1
ATOM 2045 C C . GLY A 1 278 ? 6.872 14.589 10.793 1.00 95.31 278 GLY A C 1
ATOM 2046 O O . GLY A 1 278 ? 7.073 14.224 9.631 1.00 95.31 278 GLY A O 1
ATOM 2047 N N . ILE A 1 279 ? 6.017 13.976 11.607 1.00 97.56 279 ILE A N 1
ATOM 2048 C CA . ILE A 1 279 ? 5.239 12.776 11.300 1.00 97.56 279 ILE A CA 1
ATOM 2049 C C . ILE A 1 279 ? 3.791 13.183 11.021 1.00 97.56 279 ILE A C 1
ATOM 2051 O O . ILE A 1 279 ? 3.204 13.966 11.767 1.00 97.56 279 ILE A O 1
ATOM 2055 N N . ARG A 1 280 ? 3.199 12.621 9.968 1.00 96.69 280 ARG A N 1
ATOM 2056 C CA . ARG A 1 280 ? 1.773 12.746 9.640 1.00 96.69 280 ARG A CA 1
ATOM 2057 C C . ARG A 1 280 ? 1.180 11.373 9.343 1.00 96.69 280 ARG A C 1
ATOM 2059 O O . ARG A 1 280 ? 1.805 10.566 8.656 1.00 96.69 280 ARG A O 1
ATOM 2066 N N . THR A 1 281 ? -0.012 11.114 9.854 1.00 96.00 281 THR A N 1
ATOM 2067 C CA . THR A 1 281 ? -0.802 9.899 9.620 1.00 96.00 281 THR A CA 1
ATOM 2068 C C . THR A 1 281 ? -2.287 10.229 9.775 1.00 96.00 281 THR A C 1
ATOM 2070 O O . THR A 1 281 ? -2.650 11.346 10.146 1.00 96.00 281 THR A O 1
ATOM 2073 N N . GLU A 1 282 ? -3.152 9.277 9.456 1.00 95.12 282 GLU A N 1
ATOM 2074 C CA . GLU A 1 282 ? -4.598 9.440 9.513 1.00 95.12 282 GLU A CA 1
ATOM 2075 C C . GLU A 1 282 ? -5.234 8.167 10.063 1.00 95.12 282 GLU A C 1
ATOM 2077 O O . GLU A 1 282 ? -4.869 7.055 9.676 1.00 95.12 282 GLU A O 1
ATOM 2082 N N . ALA A 1 283 ? -6.222 8.323 10.939 1.00 95.38 283 ALA A N 1
ATOM 2083 C CA . ALA A 1 283 ? -7.145 7.242 11.238 1.00 95.38 283 ALA A CA 1
ATOM 2084 C C . ALA A 1 283 ? -8.259 7.262 10.190 1.00 95.38 283 ALA A C 1
ATOM 2086 O O . ALA A 1 283 ? -8.956 8.264 10.064 1.00 95.38 283 ALA A O 1
ATOM 2087 N N . VAL A 1 284 ? -8.438 6.165 9.450 1.00 93.50 284 VAL A N 1
ATOM 2088 C CA . VAL A 1 284 ? -9.513 6.010 8.458 1.00 93.50 284 VAL A CA 1
ATOM 2089 C C . VAL A 1 284 ? -10.287 4.732 8.773 1.00 93.50 284 VAL A C 1
ATOM 2091 O O . VAL A 1 284 ? -9.774 3.625 8.621 1.00 93.50 284 VAL A O 1
ATOM 2094 N N . ALA A 1 285 ? -11.516 4.872 9.265 1.00 91.75 285 ALA A N 1
ATOM 2095 C CA . ALA A 1 285 ? -12.408 3.754 9.596 1.00 91.75 285 ALA A CA 1
ATOM 2096 C C . ALA A 1 285 ? -13.839 4.248 9.802 1.00 91.75 285 ALA A C 1
ATOM 2098 O O . ALA A 1 285 ? -14.028 5.401 10.165 1.00 91.75 285 ALA A O 1
ATOM 2099 N N . GLY A 1 286 ? -14.832 3.384 9.595 1.00 89.25 286 GLY A N 1
ATOM 2100 C CA . GLY A 1 286 ? -16.234 3.793 9.474 1.00 89.25 286 GLY A CA 1
ATOM 2101 C C . GLY A 1 286 ? -16.538 4.286 8.059 1.00 89.25 286 GLY A C 1
ATOM 2102 O O . GLY A 1 286 ? -15.822 5.128 7.509 1.00 89.25 286 GLY A O 1
ATOM 2103 N N . SER A 1 287 ? -17.554 3.699 7.422 1.00 87.38 287 SER A N 1
ATOM 2104 C CA . SER A 1 287 ? -17.829 3.925 5.996 1.00 87.38 287 SER A CA 1
ATOM 2105 C C . SER A 1 287 ? -19.321 4.004 5.686 1.00 87.38 287 SER A C 1
ATOM 2107 O O . SER A 1 287 ? -20.123 3.261 6.242 1.00 87.38 287 SER A O 1
ATOM 2109 N N . GLU A 1 288 ? -19.690 4.851 4.725 1.00 87.19 288 GLU A N 1
ATOM 2110 C CA . GLU A 1 288 ? -21.030 4.871 4.126 1.00 87.19 288 GLU A CA 1
ATOM 2111 C C . GLU A 1 288 ? -20.913 4.800 2.595 1.00 87.19 288 GLU A C 1
ATOM 2113 O O . GLU A 1 288 ? -20.187 5.608 2.007 1.00 87.19 288 GLU A O 1
ATOM 2118 N N . PRO A 1 289 ? -21.591 3.857 1.912 1.00 83.44 289 PRO A N 1
ATOM 2119 C CA . PRO A 1 289 ? -21.624 3.829 0.452 1.00 83.44 289 PRO A CA 1
ATOM 2120 C C . PRO A 1 289 ? -22.226 5.116 -0.111 1.00 83.44 289 PRO A C 1
ATOM 2122 O O . PRO A 1 289 ? -23.316 5.508 0.300 1.00 83.44 289 PRO A O 1
ATOM 2125 N N . ARG A 1 290 ? -21.561 5.716 -1.100 1.00 86.75 290 ARG A N 1
ATOM 2126 C CA . ARG A 1 290 ? -22.048 6.930 -1.755 1.00 86.75 290 ARG A CA 1
ATOM 2127 C C . ARG A 1 290 ? -23.080 6.580 -2.820 1.00 86.75 290 ARG A C 1
ATOM 2129 O O . ARG A 1 290 ? -22.758 5.871 -3.778 1.00 86.75 290 ARG A O 1
ATOM 2136 N N . ARG A 1 291 ? -24.314 7.064 -2.669 1.00 85.81 291 ARG A N 1
ATOM 2137 C CA . ARG A 1 291 ? -25.424 6.803 -3.613 1.00 85.81 291 ARG A CA 1
ATOM 2138 C C . ARG A 1 291 ? -25.996 8.085 -4.216 1.00 85.81 291 ARG A C 1
ATOM 2140 O O . ARG A 1 291 ? -27.015 8.030 -4.900 1.00 85.81 291 ARG A O 1
ATOM 2147 N N . GLY A 1 292 ? -25.314 9.212 -4.010 1.00 84.38 292 GLY A N 1
ATOM 2148 C CA . GLY A 1 292 ? -25.655 10.516 -4.580 1.00 84.38 292 GLY A CA 1
ATOM 2149 C C . GLY A 1 292 ? -26.507 11.395 -3.664 1.00 84.38 292 GLY A C 1
ATOM 2150 O O . GLY A 1 292 ? -26.849 12.508 -4.056 1.00 84.38 292 GLY A O 1
ATOM 2151 N N . ALA A 1 293 ? -26.831 10.935 -2.450 1.00 83.19 293 ALA A N 1
ATOM 2152 C CA . ALA A 1 293 ? -27.496 11.729 -1.417 1.00 83.19 293 ALA A CA 1
ATOM 2153 C C . ALA A 1 293 ? -26.486 12.218 -0.362 1.00 83.19 293 ALA A C 1
ATOM 2155 O O . ALA A 1 293 ? -26.705 12.053 0.842 1.00 83.19 293 ALA A O 1
ATOM 2156 N N . ASP A 1 294 ? -25.386 12.823 -0.829 1.00 87.31 294 ASP A N 1
ATOM 2157 C CA . ASP A 1 294 ? -24.162 13.064 -0.053 1.00 87.31 294 ASP A CA 1
ATOM 2158 C C . ASP A 1 294 ? -24.431 13.699 1.328 1.00 87.31 294 ASP A C 1
ATOM 2160 O O . ASP A 1 294 ? -23.949 13.188 2.331 1.00 87.31 294 ASP A O 1
ATOM 2164 N N . LEU A 1 295 ? -25.261 14.747 1.440 1.00 91.50 295 LEU A N 1
ATOM 2165 C CA . LEU A 1 295 ? -25.540 15.393 2.738 1.00 91.50 295 LEU A CA 1
ATOM 2166 C C . LEU A 1 295 ? -26.173 14.444 3.771 1.00 91.50 295 LEU A C 1
ATOM 2168 O O . LEU A 1 295 ? -25.775 14.437 4.937 1.00 91.50 295 LEU A O 1
ATOM 2172 N N . ALA A 1 296 ? -27.157 13.642 3.359 1.00 91.44 296 ALA A N 1
ATOM 2173 C CA . ALA A 1 296 ? -27.848 12.716 4.256 1.00 91.44 296 ALA A CA 1
ATOM 2174 C C . ALA A 1 296 ? -26.974 11.499 4.598 1.00 91.44 296 ALA A C 1
ATOM 2176 O O . ALA A 1 296 ? -27.014 11.005 5.726 1.00 91.44 296 ALA A O 1
ATOM 2177 N N . GLU A 1 297 ? -26.181 11.027 3.635 1.00 91.81 297 GLU A N 1
ATOM 2178 C CA . GLU A 1 297 ? -25.218 9.932 3.801 1.00 91.81 297 GLU A CA 1
ATOM 2179 C C . GLU A 1 297 ? -24.097 10.327 4.775 1.00 91.81 297 GLU A C 1
ATOM 2181 O O . GLU A 1 297 ? -23.831 9.606 5.739 1.00 91.81 297 GLU A O 1
ATOM 2186 N N . VAL A 1 298 ? -23.523 11.521 4.597 1.00 93.75 298 VAL A N 1
ATOM 2187 C CA . VAL A 1 298 ? -22.506 12.119 5.479 1.00 93.75 298 VAL A CA 1
ATOM 2188 C C . VAL A 1 298 ? -23.045 12.308 6.897 1.00 93.75 298 VAL A C 1
ATOM 2190 O O . VAL A 1 298 ? -22.411 11.863 7.854 1.00 93.75 298 VAL A O 1
ATOM 2193 N N . ALA A 1 299 ? -24.233 12.905 7.053 1.00 92.31 299 ALA A N 1
ATOM 2194 C CA . ALA A 1 299 ? -24.845 13.098 8.369 1.00 92.31 299 ALA A CA 1
ATOM 2195 C C . ALA A 1 299 ? -25.103 11.758 9.080 1.00 92.31 299 ALA A C 1
ATOM 2197 O O . ALA A 1 299 ? -24.820 11.614 10.270 1.00 92.31 299 ALA A O 1
ATOM 2198 N N . ARG A 1 300 ? -25.581 10.745 8.345 1.00 92.19 300 ARG A N 1
ATOM 2199 C CA . ARG A 1 300 ? -25.785 9.394 8.884 1.00 92.19 300 ARG A CA 1
ATOM 2200 C C . ARG A 1 300 ? -24.474 8.748 9.320 1.00 92.19 300 ARG A C 1
ATOM 2202 O O . ARG A 1 300 ? -24.472 8.023 10.307 1.00 92.19 300 ARG A O 1
ATOM 2209 N N . LEU A 1 301 ? -23.382 8.942 8.581 1.00 92.94 301 LEU A N 1
ATOM 2210 C CA . LEU A 1 301 ? -22.072 8.402 8.949 1.00 92.94 301 LEU A CA 1
ATOM 2211 C C . LEU A 1 301 ? -21.529 9.065 10.224 1.00 92.94 301 LEU A C 1
ATOM 2213 O O . LEU A 1 301 ? -21.136 8.362 11.151 1.00 92.94 301 LEU A O 1
ATOM 2217 N N . LEU A 1 302 ? -21.586 10.398 10.305 1.00 93.00 302 LEU A N 1
ATOM 2218 C CA . LEU A 1 302 ? -21.102 11.171 11.458 1.00 93.00 302 LEU A CA 1
ATOM 2219 C C . LEU A 1 302 ? -21.821 10.841 12.772 1.00 93.00 302 LEU A C 1
ATOM 2221 O O . LEU A 1 302 ? -21.209 10.929 13.837 1.00 93.00 302 LEU A O 1
ATOM 2225 N N . LEU A 1 303 ? -23.104 10.475 12.697 1.00 91.38 303 LEU A N 1
ATOM 2226 C CA . LEU A 1 303 ? -23.964 10.219 13.858 1.00 91.38 303 LEU A CA 1
ATOM 2227 C C . LEU A 1 303 ? -24.075 8.734 14.240 1.00 91.38 303 LEU A C 1
ATOM 2229 O O . LEU A 1 303 ? -24.740 8.409 15.221 1.00 91.38 303 LEU A O 1
ATOM 2233 N N . ARG A 1 304 ? -23.483 7.806 13.478 1.00 91.81 304 ARG A N 1
ATOM 2234 C CA . ARG A 1 304 ? -23.675 6.367 13.713 1.00 91.81 304 ARG A CA 1
ATOM 2235 C C . ARG A 1 304 ? -22.688 5.824 14.737 1.00 91.81 304 ARG A C 1
ATOM 2237 O O . ARG A 1 304 ? -21.502 5.661 14.465 1.00 91.81 304 ARG A O 1
ATOM 2244 N N . ASP A 1 305 ? -23.215 5.442 15.898 1.00 88.69 305 ASP A N 1
ATOM 2245 C CA . ASP A 1 305 ? -22.437 4.940 17.041 1.00 88.69 305 ASP A CA 1
ATOM 2246 C C . ASP A 1 305 ? -21.547 3.732 16.725 1.00 88.69 305 ASP A C 1
ATOM 2248 O O . ASP A 1 305 ? -20.500 3.547 17.348 1.00 88.69 305 ASP A O 1
ATOM 2252 N N . LYS A 1 306 ? -21.960 2.857 15.794 1.00 85.38 306 LYS A N 1
ATOM 2253 C CA . LYS A 1 306 ? -21.130 1.724 15.345 1.00 85.38 306 LYS A CA 1
ATOM 2254 C C . LYS A 1 306 ? -19.839 2.244 14.703 1.00 85.38 306 LYS A C 1
ATOM 2256 O O . LYS A 1 306 ? -18.760 1.880 15.162 1.00 85.38 306 LYS A O 1
ATOM 2261 N N . ASP A 1 307 ? -19.963 3.110 13.699 1.00 89.50 307 ASP A N 1
ATOM 2262 C CA . ASP A 1 307 ? -18.833 3.648 12.937 1.00 89.50 307 ASP A CA 1
ATOM 2263 C C . ASP A 1 307 ? -17.930 4.532 13.806 1.00 89.50 307 ASP A C 1
ATOM 2265 O O . ASP A 1 307 ? -16.712 4.393 13.749 1.00 89.50 307 ASP A O 1
ATOM 2269 N N . ARG A 1 308 ? -18.501 5.371 14.686 1.00 91.50 308 ARG A N 1
ATOM 2270 C CA . ARG A 1 308 ? -17.713 6.203 15.618 1.00 91.50 308 ARG A CA 1
ATOM 2271 C C . ARG A 1 308 ? -16.872 5.368 16.586 1.00 91.50 308 ARG A C 1
ATOM 2273 O O . ARG A 1 308 ? -15.709 5.687 16.813 1.00 91.50 308 ARG A O 1
ATOM 2280 N N . ARG A 1 309 ? -17.432 4.287 17.145 1.00 89.25 309 ARG A N 1
ATOM 2281 C CA . ARG A 1 309 ? -16.681 3.375 18.028 1.00 89.25 309 ARG A CA 1
ATOM 2282 C C . ARG A 1 309 ? -15.588 2.633 17.273 1.00 89.25 309 ARG A C 1
ATOM 2284 O O . ARG A 1 309 ? -14.477 2.517 17.777 1.00 89.25 309 ARG A O 1
ATOM 2291 N N . GLU A 1 310 ? -15.889 2.159 16.065 1.00 90.25 310 GLU A N 1
ATOM 2292 C CA . GLU A 1 310 ? -14.880 1.543 15.204 1.00 90.25 310 GLU A CA 1
ATOM 2293 C C . GLU A 1 310 ? -13.730 2.517 14.907 1.00 90.25 310 GLU A C 1
ATOM 2295 O O . GLU A 1 310 ? -12.563 2.122 14.937 1.00 90.25 310 GLU A O 1
ATOM 2300 N N . HIS A 1 311 ? -14.063 3.778 14.631 1.00 94.50 311 HIS A N 1
ATOM 2301 C CA . HIS A 1 311 ? -13.104 4.831 14.338 1.00 94.50 311 HIS A CA 1
ATOM 2302 C C . HIS A 1 311 ? -12.209 5.155 15.541 1.00 94.50 311 HIS A C 1
ATOM 2304 O O . HIS A 1 311 ? -10.986 5.182 15.401 1.00 94.50 311 HIS A O 1
ATOM 2310 N N . ALA A 1 312 ? -12.795 5.312 16.732 1.00 93.88 312 ALA A N 1
ATOM 2311 C CA . ALA A 1 312 ? -12.062 5.605 17.965 1.00 93.88 312 ALA A CA 1
ATOM 2312 C C . ALA A 1 312 ? -10.973 4.559 18.265 1.00 93.88 312 ALA A C 1
ATOM 2314 O O . ALA A 1 312 ? -9.838 4.924 18.560 1.00 93.88 312 ALA A O 1
ATOM 2315 N N . LEU A 1 313 ? -11.265 3.265 18.064 1.00 92.88 313 LEU A N 1
ATOM 2316 C CA . LEU A 1 313 ? -10.273 2.191 18.226 1.00 92.88 313 LEU A CA 1
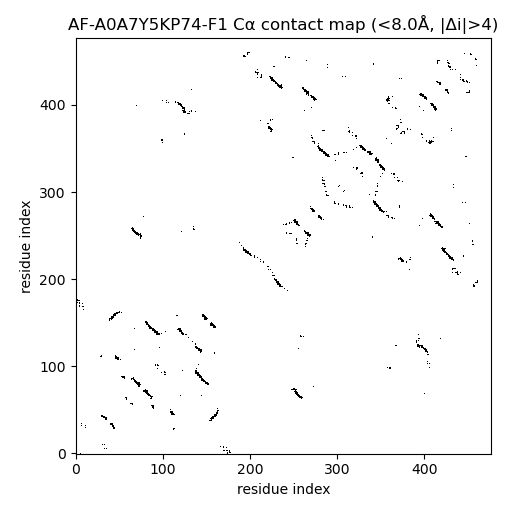ATOM 2317 C C . LEU A 1 313 ? -9.044 2.368 17.318 1.00 92.88 313 LEU A C 1
ATOM 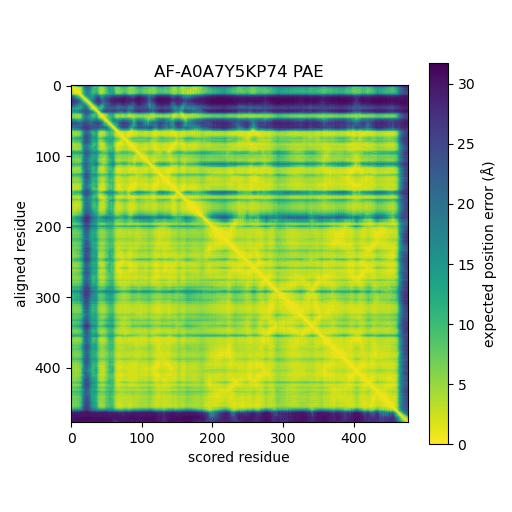2319 O O . LEU A 1 313 ? -7.929 2.002 17.692 1.00 92.88 313 LEU A O 1
ATOM 2323 N N . VAL A 1 314 ? -9.235 2.899 16.106 1.00 95.56 314 VAL A N 1
ATOM 2324 C CA . VAL A 1 314 ? -8.131 3.163 15.172 1.00 95.56 314 VAL A CA 1
ATOM 2325 C C . VAL A 1 314 ? -7.316 4.368 15.631 1.00 95.56 314 VAL A C 1
ATOM 2327 O O . VAL A 1 314 ? -6.088 4.278 15.656 1.00 95.56 314 VAL A O 1
ATOM 2330 N N . VAL A 1 315 ? -7.982 5.458 16.028 1.00 96.88 315 VAL A N 1
ATOM 2331 C CA . VAL A 1 315 ? -7.328 6.665 16.560 1.00 96.88 315 VAL A CA 1
ATOM 2332 C C . VAL A 1 315 ? -6.459 6.314 17.766 1.00 96.88 315 VAL A C 1
ATOM 2334 O O . VAL A 1 315 ? -5.266 6.626 17.774 1.00 96.88 315 VAL A O 1
ATOM 2337 N N . ASP A 1 316 ? -7.019 5.606 18.745 1.00 95.62 316 ASP A N 1
ATOM 2338 C CA . ASP A 1 316 ? -6.327 5.262 19.988 1.00 95.62 316 ASP A CA 1
ATOM 2339 C C . ASP A 1 316 ? -5.100 4.382 19.736 1.00 95.62 316 ASP A C 1
ATOM 2341 O O . ASP A 1 316 ? -4.023 4.640 20.278 1.00 95.62 316 ASP A O 1
ATOM 2345 N N . ALA A 1 317 ? -5.214 3.388 18.851 1.00 95.62 317 ALA A N 1
ATOM 2346 C CA . ALA A 1 317 ? -4.091 2.521 18.507 1.00 95.62 317 ALA A CA 1
ATOM 2347 C C . ALA A 1 317 ? -2.960 3.267 17.782 1.00 95.62 317 ALA A C 1
ATOM 2349 O O . ALA A 1 317 ? -1.784 3.004 18.047 1.00 95.62 317 ALA A O 1
ATOM 2350 N N . ILE A 1 318 ? -3.290 4.201 16.881 1.00 96.94 318 ILE A N 1
ATOM 2351 C CA . ILE A 1 318 ? -2.281 5.019 16.195 1.00 96.94 318 ILE A CA 1
ATOM 2352 C C . ILE A 1 318 ? -1.593 5.953 17.196 1.00 96.94 318 ILE A C 1
ATOM 2354 O O . ILE A 1 318 ? -0.362 6.002 17.229 1.00 96.94 318 ILE A O 1
ATOM 2358 N N . ARG A 1 319 ? -2.360 6.641 18.056 1.00 97.00 319 ARG A N 1
ATOM 2359 C CA . ARG A 1 319 ? -1.808 7.520 19.101 1.00 97.00 319 ARG A CA 1
ATOM 2360 C C . ARG A 1 319 ? -0.884 6.755 20.043 1.00 97.00 319 ARG A C 1
ATOM 2362 O O . ARG A 1 319 ? 0.233 7.206 20.286 1.00 97.00 319 ARG A O 1
ATOM 2369 N N . ALA A 1 320 ? -1.310 5.583 20.511 1.00 95.88 320 ALA A N 1
ATOM 2370 C CA . ALA A 1 320 ? -0.503 4.729 21.376 1.00 95.88 320 ALA A CA 1
ATOM 2371 C C . ALA A 1 320 ? 0.795 4.271 20.690 1.00 95.88 320 ALA A C 1
ATOM 2373 O O . ALA A 1 320 ? 1.860 4.342 21.300 1.00 95.88 320 ALA A O 1
ATOM 2374 N N . GLY A 1 321 ? 0.735 3.860 19.416 1.00 95.69 321 GLY A N 1
ATOM 2375 C CA . GLY A 1 321 ? 1.918 3.437 18.657 1.00 95.69 321 GLY A CA 1
ATOM 2376 C C . GLY A 1 321 ? 2.919 4.569 18.388 1.00 95.69 321 GLY A C 1
ATOM 2377 O O . GLY A 1 321 ? 4.136 4.371 18.465 1.00 95.69 321 GLY A O 1
ATOM 2378 N N . LEU A 1 322 ? 2.433 5.779 18.101 1.00 96.50 322 LEU A N 1
ATOM 2379 C CA . LEU A 1 322 ? 3.298 6.953 17.956 1.00 96.50 322 LEU A CA 1
ATOM 2380 C C . LEU A 1 322 ? 3.935 7.343 19.298 1.00 96.50 322 LEU A C 1
ATOM 2382 O O . LEU A 1 322 ? 5.153 7.514 19.365 1.00 96.50 322 LEU A O 1
ATOM 2386 N N . ALA A 1 323 ? 3.146 7.393 20.374 1.00 95.50 323 ALA A N 1
ATOM 2387 C CA . ALA A 1 323 ? 3.637 7.715 21.713 1.00 95.50 323 ALA A CA 1
ATOM 2388 C C . ALA A 1 323 ? 4.675 6.693 22.212 1.00 95.50 323 ALA A C 1
ATOM 2390 O O . ALA A 1 323 ? 5.713 7.078 22.747 1.00 95.50 323 ALA A O 1
ATOM 2391 N N . SER A 1 324 ? 4.469 5.392 21.962 1.00 93.94 324 SER A N 1
ATOM 2392 C CA . SER A 1 324 ? 5.448 4.350 22.317 1.00 93.94 324 SER A CA 1
ATOM 2393 C C . SER A 1 324 ? 6.759 4.457 21.536 1.00 93.94 324 SER A C 1
ATOM 2395 O O . SER A 1 324 ? 7.767 3.885 21.941 1.00 93.94 324 SER A O 1
ATOM 2397 N N . SER A 1 325 ? 6.753 5.184 20.415 1.00 90.38 325 SER A N 1
ATOM 2398 C CA . SER A 1 325 ? 7.952 5.497 19.631 1.00 90.38 325 SER A CA 1
ATOM 2399 C C . SER A 1 325 ? 8.662 6.769 20.123 1.00 90.38 325 SER A C 1
ATOM 2401 O O . SER A 1 325 ? 9.596 7.233 19.474 1.00 90.38 325 SER A O 1
ATOM 2403 N N . GLY A 1 326 ? 8.224 7.351 21.247 1.00 91.25 326 GLY A N 1
ATOM 2404 C CA . GLY A 1 326 ? 8.780 8.583 21.810 1.00 91.25 326 GLY A CA 1
ATOM 2405 C C . GLY A 1 326 ? 8.382 9.845 21.044 1.00 91.25 326 GLY A C 1
ATOM 2406 O O . GLY A 1 326 ? 9.091 10.846 21.120 1.00 91.25 326 GLY A O 1
ATOM 2407 N N . ALA A 1 327 ? 7.299 9.793 20.263 1.00 95.00 327 ALA A N 1
ATOM 2408 C CA . ALA A 1 327 ? 6.789 10.954 19.548 1.00 95.00 327 ALA A CA 1
ATOM 2409 C C . ALA A 1 327 ? 5.824 11.768 20.423 1.00 95.00 327 ALA A C 1
ATOM 2411 O O . ALA A 1 327 ? 5.037 11.199 21.178 1.00 95.00 327 ALA A O 1
ATOM 2412 N N . ASP A 1 328 ? 5.859 13.091 20.279 1.00 96.25 328 ASP A N 1
ATOM 2413 C CA . ASP A 1 328 ? 4.844 13.997 20.821 1.00 96.25 328 ASP A CA 1
ATOM 2414 C C . ASP A 1 328 ? 3.681 14.092 19.829 1.00 96.25 328 ASP A C 1
ATOM 2416 O O . ASP A 1 328 ? 3.907 14.454 18.674 1.00 96.25 328 ASP A O 1
ATOM 2420 N N . VAL A 1 329 ? 2.472 13.705 20.247 1.00 97.62 329 VAL A N 1
ATOM 2421 C CA . VAL A 1 329 ? 1.343 13.387 19.355 1.00 97.62 329 VAL A CA 1
ATOM 2422 C C . VAL A 1 329 ? 0.187 14.361 19.545 1.00 97.62 329 VAL A C 1
ATOM 2424 O O . VAL A 1 329 ? -0.355 14.496 20.642 1.00 97.62 329 VAL A O 1
ATOM 2427 N N . THR A 1 330 ? -0.285 14.928 18.438 1.00 96.88 330 THR A N 1
ATOM 2428 C CA . THR A 1 330 ? -1.512 15.722 18.350 1.00 96.88 330 THR A CA 1
ATOM 2429 C C . THR A 1 330 ? -2.486 15.083 17.358 1.00 96.88 330 THR A C 1
ATOM 2431 O O . THR A 1 330 ? -2.090 14.503 16.349 1.00 96.88 330 THR A O 1
ATOM 2434 N N . ALA A 1 331 ? -3.779 15.146 17.657 1.00 96.19 331 ALA A N 1
ATOM 2435 C CA . ALA A 1 331 ? -4.844 14.623 16.804 1.00 96.19 331 ALA A CA 1
ATOM 2436 C C . ALA A 1 331 ? -6.013 15.609 16.794 1.00 96.19 331 ALA A C 1
ATOM 2438 O O . ALA A 1 331 ? -6.195 16.342 17.768 1.00 96.19 331 ALA A O 1
ATOM 2439 N N . GLU A 1 332 ? -6.790 15.626 15.713 1.00 94.94 332 GLU A N 1
ATOM 2440 C CA . GLU A 1 332 ? -8.062 16.357 15.689 1.00 94.94 332 GLU A CA 1
ATOM 2441 C C . GLU A 1 332 ? -9.005 15.822 16.779 1.00 94.94 332 GLU A C 1
ATOM 2443 O O . GLU A 1 332 ? -9.027 14.622 17.056 1.00 94.94 332 GLU A O 1
ATOM 2448 N N . GLU A 1 333 ? -9.777 16.713 17.407 1.00 91.31 333 GLU A N 1
ATOM 2449 C CA . GLU A 1 333 ? -10.677 16.345 18.511 1.00 91.31 333 GLU A CA 1
ATOM 2450 C C . GLU A 1 333 ? -11.865 15.493 18.042 1.00 91.31 333 GLU A C 1
ATOM 2452 O O . GLU A 1 333 ? -12.309 14.597 18.754 1.00 91.31 333 GLU A O 1
ATOM 2457 N N . GLU A 1 334 ? -12.359 15.751 16.831 1.00 92.44 334 GLU A N 1
ATOM 2458 C CA . GLU A 1 334 ? -13.510 15.075 16.235 1.00 92.44 334 GLU A CA 1
ATOM 2459 C C . GLU A 1 334 ? -13.175 14.606 14.812 1.00 92.44 334 GLU A C 1
ATOM 2461 O O . GLU A 1 334 ? -12.433 15.291 14.100 1.00 92.44 334 GLU A O 1
ATOM 2466 N N . PRO A 1 335 ? -13.725 13.465 14.358 1.00 95.62 335 PRO A N 1
ATOM 2467 C CA . PRO A 1 335 ? -13.538 13.013 12.989 1.00 95.62 335 PRO A CA 1
ATOM 2468 C C . PRO A 1 335 ? -14.311 13.894 12.002 1.00 95.62 335 PRO A C 1
ATOM 2470 O O . PRO A 1 335 ? -15.452 14.296 12.248 1.00 95.62 335 PRO A O 1
ATOM 2473 N N . HIS A 1 336 ? -13.725 14.113 10.830 1.00 93.81 336 HIS A N 1
ATOM 2474 C CA . HIS A 1 336 ? -14.387 14.710 9.673 1.00 93.81 336 HIS A CA 1
ATOM 2475 C C . HIS A 1 336 ? -14.703 13.638 8.613 1.00 93.81 336 HIS A C 1
ATOM 2477 O O . HIS A 1 336 ? -14.295 12.483 8.739 1.00 93.81 336 HIS A O 1
ATOM 2483 N N . VAL A 1 337 ? -15.460 13.990 7.564 1.00 94.06 337 VAL A N 1
ATOM 2484 C CA . VAL A 1 337 ? -15.792 13.048 6.477 1.00 94.06 337 VAL A CA 1
ATOM 2485 C C . VAL A 1 337 ? -14.981 13.332 5.220 1.00 94.06 337 VAL A C 1
ATOM 2487 O O . VAL A 1 337 ? -15.133 14.389 4.609 1.00 94.06 337 VAL A O 1
ATOM 2490 N N . ARG A 1 338 ? -14.199 12.342 4.776 1.00 91.50 338 ARG A N 1
ATOM 2491 C CA . ARG A 1 338 ? -13.593 12.309 3.437 1.00 91.50 338 ARG A CA 1
ATOM 2492 C C . ARG A 1 338 ? -14.557 11.641 2.462 1.00 91.50 338 ARG A C 1
ATOM 2494 O O . ARG A 1 338 ? -14.970 10.498 2.667 1.00 91.50 338 ARG A O 1
ATOM 2501 N N . THR A 1 339 ? -14.899 12.341 1.383 1.00 89.69 339 THR A N 1
ATOM 2502 C CA . THR A 1 339 ? -15.786 11.826 0.329 1.00 89.69 339 THR A CA 1
ATOM 2503 C C . THR A 1 339 ? -14.974 11.369 -0.873 1.00 89.69 339 THR A C 1
ATOM 2505 O O . THR A 1 339 ? -14.309 12.170 -1.521 1.00 89.69 339 THR A O 1
ATOM 2508 N N . LEU A 1 340 ? -15.064 10.080 -1.196 1.00 86.25 340 LEU A N 1
ATOM 2509 C CA . LEU A 1 340 ? -14.478 9.481 -2.394 1.00 86.25 340 LEU A CA 1
ATOM 2510 C C . LEU A 1 340 ? -15.568 9.193 -3.435 1.00 86.25 340 LEU A C 1
ATOM 2512 O O . LEU A 1 340 ? -16.767 9.304 -3.170 1.00 86.25 340 LEU A O 1
ATOM 2516 N N . THR A 1 341 ? -15.166 8.759 -4.632 1.00 83.19 341 THR A N 1
ATOM 2517 C CA . THR A 1 341 ? -16.083 8.495 -5.757 1.00 83.19 341 THR A CA 1
ATOM 2518 C C . THR A 1 341 ? -17.258 7.581 -5.390 1.00 83.19 341 THR A C 1
ATOM 2520 O O . THR A 1 341 ? -18.374 7.827 -5.837 1.00 83.19 341 THR A O 1
ATOM 2523 N N . HIS A 1 342 ? -17.033 6.559 -4.557 1.00 81.19 342 HIS A N 1
ATOM 2524 C CA . HIS A 1 342 ? -18.036 5.530 -4.241 1.00 81.19 342 HIS A CA 1
ATOM 2525 C C . HIS A 1 342 ? -18.339 5.366 -2.743 1.00 81.19 342 HIS A C 1
ATOM 2527 O O . HIS A 1 342 ? -19.162 4.527 -2.377 1.00 81.19 342 HIS A O 1
ATOM 2533 N N . VAL A 1 343 ? -17.663 6.105 -1.861 1.00 84.50 343 VAL A N 1
ATOM 2534 C CA . VAL A 1 343 ? -17.734 5.878 -0.410 1.00 84.50 343 VAL A CA 1
ATOM 2535 C C . VAL A 1 343 ? -17.359 7.140 0.365 1.00 84.50 343 VAL A C 1
ATOM 2537 O O . VAL A 1 343 ? -16.482 7.890 -0.058 1.00 84.50 343 VAL A O 1
ATOM 2540 N N . HIS A 1 344 ? -18.005 7.345 1.505 1.00 90.06 344 HIS A N 1
ATOM 2541 C CA . HIS A 1 344 ? -17.623 8.316 2.526 1.00 90.06 344 HIS A CA 1
ATOM 2542 C C . HIS A 1 344 ? -16.887 7.599 3.662 1.00 90.06 344 HIS A C 1
ATOM 2544 O O . HIS A 1 344 ? -17.296 6.503 4.049 1.00 90.06 344 HIS A O 1
ATOM 2550 N N . HIS A 1 345 ? -15.842 8.216 4.211 1.00 92.06 345 HIS A N 1
ATOM 2551 C CA . HIS A 1 345 ? -15.070 7.693 5.340 1.00 92.06 345 HIS A CA 1
ATOM 2552 C C . HIS A 1 345 ? -14.994 8.708 6.477 1.00 92.06 345 HIS A C 1
ATOM 2554 O O . HIS A 1 345 ? -14.818 9.895 6.206 1.00 92.06 345 HIS A O 1
ATOM 2560 N N . LEU A 1 346 ? -15.071 8.245 7.730 1.00 95.38 346 LEU A N 1
ATOM 2561 C CA . LEU A 1 346 ? -14.620 9.064 8.858 1.00 95.38 346 LEU A CA 1
ATOM 2562 C C . LEU A 1 346 ? -13.089 9.100 8.863 1.00 95.38 346 LEU A C 1
ATOM 2564 O O . LEU A 1 346 ? -12.438 8.061 8.694 1.00 95.38 346 LEU A O 1
ATOM 2568 N N . VAL A 1 347 ? -12.538 10.291 9.073 1.00 95.50 347 VAL A N 1
ATOM 2569 C CA . VAL A 1 347 ? -11.102 10.565 9.096 1.00 95.50 347 VAL A CA 1
ATOM 2570 C C . VAL A 1 347 ? -10.762 11.436 10.301 1.00 95.50 347 VAL A C 1
ATOM 2572 O O . VAL A 1 347 ? -11.439 12.428 10.552 1.00 95.50 347 VAL A O 1
ATOM 2575 N N . THR A 1 348 ? -9.691 11.087 11.007 1.00 96.75 348 THR A N 1
ATOM 2576 C CA . THR A 1 348 ? -9.050 11.950 12.008 1.00 96.75 348 THR A CA 1
ATOM 2577 C C . THR A 1 348 ? -7.589 12.116 11.622 1.00 96.75 348 THR A C 1
ATOM 2579 O O . THR A 1 348 ? -6.845 11.129 11.552 1.00 96.75 348 THR A O 1
ATOM 2582 N N . ALA A 1 349 ? -7.172 13.356 11.363 1.00 96.25 349 ALA A N 1
ATOM 2583 C CA . ALA A 1 349 ? -5.772 13.662 11.095 1.00 96.25 349 ALA A CA 1
ATOM 2584 C C . ALA A 1 349 ? -4.949 13.587 12.391 1.00 96.25 349 ALA A C 1
ATOM 2586 O O . ALA A 1 349 ? -5.369 14.066 13.448 1.00 96.25 349 ALA A O 1
ATOM 2587 N N . ILE A 1 350 ? -3.763 12.981 12.306 1.00 97.06 350 ILE A N 1
ATOM 2588 C CA . ILE A 1 350 ? -2.847 12.806 13.436 1.00 97.06 350 ILE A CA 1
ATOM 2589 C C . ILE A 1 350 ? -1.455 13.278 13.009 1.00 97.06 350 ILE A C 1
ATOM 2591 O O . ILE A 1 350 ? -0.890 12.822 12.010 1.00 97.06 350 ILE A O 1
ATOM 2595 N N . ALA A 1 351 ? -0.882 14.187 13.787 1.00 96.88 351 ALA A N 1
ATOM 2596 C CA . ALA A 1 351 ? 0.469 14.689 13.608 1.00 96.88 351 ALA A CA 1
ATOM 2597 C C . ALA A 1 351 ? 1.328 14.323 14.818 1.00 96.88 351 ALA A C 1
ATOM 2599 O O . ALA A 1 351 ? 0.835 14.160 15.933 1.00 96.88 351 ALA A O 1
ATOM 2600 N N . ALA A 1 352 ? 2.631 14.179 14.602 1.00 97.00 352 ALA A N 1
ATOM 2601 C CA . ALA A 1 352 ? 3.559 14.008 15.703 1.00 97.00 352 ALA A CA 1
ATOM 2602 C C . ALA A 1 352 ? 4.947 14.561 15.386 1.00 97.00 352 ALA A C 1
ATOM 2604 O O . ALA A 1 352 ? 5.336 14.689 14.223 1.00 97.00 352 ALA A O 1
ATOM 2605 N N . THR A 1 353 ? 5.728 14.848 16.422 1.00 95.75 353 THR A N 1
ATOM 2606 C CA . THR A 1 353 ? 7.148 15.194 16.283 1.00 95.75 353 THR A CA 1
ATOM 2607 C C . THR A 1 353 ? 8.007 14.196 17.043 1.00 95.75 353 THR A C 1
ATOM 2609 O O . THR A 1 353 ? 7.657 13.751 18.131 1.00 95.75 353 THR A O 1
ATOM 2612 N N . SER A 1 354 ? 9.124 13.787 16.447 1.00 93.00 354 SER A N 1
ATOM 2613 C CA . SER A 1 354 ? 10.089 12.893 17.087 1.00 93.00 354 SER A CA 1
ATOM 2614 C C . SER A 1 354 ? 11.474 13.146 16.484 1.00 93.00 354 SER A C 1
ATOM 2616 O O . SER A 1 354 ? 11.631 13.031 15.261 1.00 93.00 354 SER A O 1
ATOM 2618 N N . PRO A 1 355 ? 12.480 13.541 17.287 1.00 86.94 355 PRO A N 1
ATOM 2619 C CA . PRO A 1 355 ? 13.843 13.707 16.798 1.00 86.94 355 PRO A CA 1
ATOM 2620 C C . PRO A 1 355 ? 14.371 12.405 16.185 1.00 86.94 355 PRO A C 1
ATOM 2622 O O . PRO A 1 355 ? 14.347 11.357 16.822 1.00 86.94 355 PRO A O 1
ATOM 2625 N N . GLY A 1 356 ? 14.859 12.470 14.944 1.00 86.56 356 GLY A N 1
ATOM 2626 C CA . GLY A 1 356 ? 15.376 11.289 14.244 1.00 86.56 356 GLY A CA 1
ATOM 2627 C C . GLY A 1 356 ? 14.300 10.288 13.810 1.00 86.56 356 GLY A C 1
ATOM 2628 O O . GLY A 1 356 ? 14.621 9.119 13.591 1.00 86.56 356 GLY A O 1
ATOM 2629 N N . ALA A 1 357 ? 13.038 10.723 13.688 1.00 92.06 357 ALA A N 1
ATOM 2630 C CA . ALA A 1 357 ? 11.954 9.894 13.172 1.00 92.06 357 ALA A CA 1
ATOM 2631 C C . ALA A 1 357 ? 12.353 9.200 11.861 1.00 92.06 357 ALA A C 1
ATOM 2633 O O . ALA A 1 357 ? 12.830 9.829 10.918 1.00 92.06 357 ALA A O 1
ATOM 2634 N N . ASN A 1 358 ? 12.105 7.894 11.795 1.00 94.94 358 ASN A N 1
ATOM 2635 C CA . ASN A 1 358 ? 12.355 7.083 10.614 1.00 94.94 358 ASN A CA 1
ATOM 2636 C C . ASN A 1 358 ? 11.047 6.436 10.156 1.00 94.94 358 ASN A C 1
ATOM 2638 O O . ASN A 1 358 ? 10.375 5.758 10.940 1.00 94.94 358 ASN A O 1
ATOM 2642 N N . ALA A 1 359 ? 10.696 6.621 8.882 1.00 96.69 359 ALA A N 1
ATOM 2643 C CA . ALA A 1 359 ? 9.433 6.139 8.334 1.00 96.69 359 ALA A CA 1
ATOM 2644 C C . ALA A 1 359 ? 9.268 4.616 8.470 1.00 96.69 359 ALA A C 1
ATOM 2646 O O . ALA A 1 359 ? 8.191 4.153 8.836 1.00 96.69 359 ALA A O 1
ATOM 2647 N N . LEU A 1 360 ? 10.328 3.831 8.252 1.00 96.31 360 LEU A N 1
ATOM 2648 C CA . LEU A 1 360 ? 10.266 2.371 8.358 1.00 96.31 360 LEU A CA 1
ATOM 2649 C C . LEU A 1 360 ? 10.176 1.875 9.805 1.00 96.31 360 LEU A C 1
ATOM 2651 O O . LEU A 1 360 ? 9.498 0.878 10.065 1.00 96.31 360 LEU A O 1
ATOM 2655 N N . SER A 1 361 ? 10.797 2.579 10.756 1.00 94.75 361 SER A N 1
ATOM 2656 C CA . SER A 1 361 ? 10.588 2.301 12.183 1.00 94.75 361 SER A CA 1
ATOM 2657 C C . SER A 1 361 ? 9.117 2.485 12.565 1.00 94.75 361 SER A C 1
ATOM 2659 O O . SER A 1 361 ? 8.542 1.621 13.223 1.00 94.75 361 SER A O 1
ATOM 2661 N N . LEU A 1 362 ? 8.474 3.555 12.085 1.00 96.44 362 LEU A N 1
ATOM 2662 C CA . LEU A 1 362 ? 7.048 3.792 12.329 1.00 96.44 362 LEU A CA 1
ATOM 2663 C C . LEU A 1 362 ? 6.151 2.798 11.591 1.00 96.44 362 LEU A C 1
ATOM 2665 O O . LEU A 1 362 ? 5.162 2.349 12.161 1.00 96.44 362 LEU A O 1
ATOM 2669 N N . VAL A 1 363 ? 6.504 2.393 10.366 1.00 96.88 363 VAL A N 1
ATOM 2670 C CA . VAL A 1 363 ? 5.805 1.312 9.652 1.00 96.88 363 VAL A CA 1
ATOM 2671 C C . VAL A 1 363 ? 5.776 0.042 10.501 1.00 96.88 363 VAL A C 1
ATOM 2673 O O . VAL A 1 363 ? 4.708 -0.542 10.673 1.00 96.88 363 VAL A O 1
ATOM 2676 N N . LYS A 1 364 ? 6.913 -0.360 11.082 1.00 93.56 364 LYS A N 1
ATOM 2677 C CA . LYS A 1 364 ? 6.993 -1.531 11.969 1.00 93.56 364 LYS A CA 1
ATOM 2678 C C . LYS A 1 364 ? 6.080 -1.391 13.194 1.00 93.56 364 LYS A C 1
ATOM 2680 O O . LYS A 1 364 ? 5.455 -2.369 13.592 1.00 93.56 364 LYS A O 1
ATOM 2685 N N . THR A 1 365 ? 5.992 -0.197 13.777 1.00 93.88 365 THR A N 1
ATOM 2686 C CA . THR A 1 365 ? 5.159 0.055 14.962 1.00 93.88 365 THR A CA 1
ATOM 2687 C C . THR A 1 365 ? 3.663 0.089 14.638 1.00 93.88 365 THR A C 1
ATOM 2689 O O . THR A 1 365 ? 2.848 -0.496 15.360 1.00 93.88 365 THR A O 1
ATOM 2692 N N . LEU A 1 366 ? 3.282 0.769 13.556 1.00 95.38 366 LEU A N 1
ATOM 2693 C CA . LEU A 1 366 ? 1.886 1.051 13.217 1.00 95.38 366 LEU A CA 1
ATOM 2694 C C . LEU A 1 366 ? 1.213 -0.095 12.459 1.00 95.38 366 LEU A C 1
ATOM 2696 O O . LEU A 1 366 ? 0.013 -0.303 12.628 1.00 95.38 366 LEU A O 1
ATOM 2700 N N . HIS A 1 367 ? 1.953 -0.859 11.652 1.00 95.44 367 HIS A N 1
ATOM 2701 C CA . HIS A 1 367 ? 1.372 -1.890 10.798 1.00 95.44 367 HIS A CA 1
ATOM 2702 C C . HIS A 1 367 ? 1.346 -3.293 11.453 1.00 95.44 367 HIS A C 1
ATOM 2704 O O . HIS A 1 367 ? 2.384 -3.767 11.920 1.00 95.44 367 HIS A O 1
ATOM 2710 N N . PRO A 1 368 ? 0.209 -4.020 11.403 1.00 95.25 368 PRO A N 1
ATOM 2711 C CA . PRO A 1 368 ? -1.096 -3.575 10.914 1.00 95.25 368 PRO A CA 1
ATOM 2712 C C . PRO A 1 368 ? -1.812 -2.665 11.919 1.00 95.25 368 PRO A C 1
ATOM 2714 O O . PRO A 1 368 ? -1.767 -2.887 13.135 1.00 95.25 368 PRO A O 1
ATOM 2717 N N . THR A 1 369 ? -2.499 -1.648 11.397 1.00 95.12 369 THR A N 1
ATOM 2718 C CA . THR A 1 369 ? -3.421 -0.811 12.176 1.00 95.12 369 THR A CA 1
ATOM 2719 C C . THR A 1 369 ? -4.721 -1.585 12.430 1.00 95.12 369 THR A C 1
ATOM 2721 O O . THR A 1 369 ? -5.022 -2.536 11.695 1.00 95.12 369 THR A O 1
ATOM 2724 N N . PRO A 1 370 ? -5.565 -1.180 13.397 1.00 95.06 370 PRO A N 1
ATOM 2725 C CA . PRO A 1 370 ? -6.891 -1.781 13.545 1.00 95.06 370 PRO A CA 1
ATOM 2726 C C . PRO A 1 370 ? -7.823 -1.532 12.348 1.00 95.06 370 PRO A C 1
ATOM 2728 O O . PRO A 1 370 ? -8.850 -2.195 12.234 1.00 95.06 370 PRO A O 1
ATOM 2731 N N . ALA A 1 371 ? -7.490 -0.602 11.444 1.00 94.31 371 ALA A N 1
ATOM 2732 C CA . ALA A 1 371 ? -8.194 -0.414 10.174 1.00 94.31 371 ALA A CA 1
ATOM 2733 C C . ALA A 1 371 ? -7.888 -1.522 9.148 1.00 94.31 371 ALA A C 1
ATOM 2735 O O . ALA A 1 371 ? -8.690 -1.742 8.247 1.00 94.31 371 ALA A O 1
ATOM 2736 N N . MET A 1 372 ? -6.770 -2.244 9.305 1.00 95.56 372 MET A N 1
ATOM 2737 C CA . MET A 1 372 ? -6.312 -3.266 8.353 1.00 95.56 372 MET A CA 1
ATOM 2738 C C . MET A 1 372 ? -6.217 -4.679 8.929 1.00 95.56 372 MET A C 1
ATOM 2740 O O . MET A 1 372 ? -6.447 -5.647 8.205 1.00 95.56 372 MET A O 1
ATOM 2744 N N . GLY A 1 373 ? -5.866 -4.818 10.208 1.00 95.94 373 GLY A N 1
ATOM 2745 C CA . GLY A 1 373 ? -5.777 -6.105 10.902 1.00 95.94 373 GLY A CA 1
ATOM 2746 C C . GLY A 1 373 ? -6.927 -6.309 11.877 1.00 95.94 373 GLY A C 1
ATOM 2747 O O . GLY A 1 373 ? -7.770 -7.179 11.679 1.00 95.94 373 GLY A O 1
ATOM 2748 N N . GLY A 1 374 ? -6.974 -5.490 12.924 1.00 96.31 374 GLY A N 1
ATOM 2749 C CA . GLY A 1 374 ? -7.981 -5.574 13.979 1.00 96.31 374 GLY A CA 1
ATOM 2750 C C . GLY A 1 374 ? -7.426 -5.219 15.355 1.00 96.31 374 GLY A C 1
ATOM 2751 O O . GLY A 1 374 ? -6.298 -4.739 15.475 1.00 96.31 374 GLY A O 1
ATOM 2752 N N . CYS A 1 375 ? -8.233 -5.456 16.384 1.00 95.62 375 CYS A N 1
ATOM 2753 C CA . CYS A 1 375 ? -7.931 -5.204 17.786 1.00 95.62 375 CYS A CA 1
ATOM 2754 C C . CYS A 1 375 ? -8.483 -6.349 18.662 1.00 95.62 375 CYS A C 1
ATOM 2756 O O . CYS A 1 375 ? -9.658 -6.695 18.500 1.00 95.62 375 CYS A O 1
ATOM 2758 N N . PRO A 1 376 ? -7.694 -6.919 19.596 1.00 95.69 376 PRO A N 1
ATOM 2759 C CA . PRO A 1 376 ? -6.249 -6.729 19.785 1.00 95.69 376 PRO A CA 1
ATOM 2760 C C . PRO A 1 376 ? -5.417 -7.234 18.593 1.00 95.69 376 PRO A C 1
ATOM 2762 O O . PRO A 1 376 ? -5.802 -8.193 17.925 1.00 95.69 376 PRO A O 1
ATOM 2765 N N . ARG A 1 377 ? -4.261 -6.607 18.321 1.00 94.56 377 ARG A N 1
ATOM 2766 C CA . ARG A 1 377 ? -3.463 -6.849 17.097 1.00 94.56 377 ARG A CA 1
ATOM 2767 C C . ARG A 1 377 ? -3.087 -8.322 16.897 1.00 94.56 377 ARG A C 1
ATOM 2769 O O . ARG A 1 377 ? -3.282 -8.857 15.809 1.00 94.56 377 ARG A O 1
ATOM 2776 N N . GLU A 1 378 ? -2.538 -8.971 17.922 1.00 94.94 378 GLU A N 1
ATOM 2777 C CA . GLU A 1 378 ? -2.050 -10.355 17.816 1.00 94.94 378 GLU A CA 1
ATOM 2778 C C . GLU A 1 378 ? -3.193 -11.359 17.647 1.00 94.94 378 GLU A C 1
ATOM 2780 O O . GLU A 1 378 ? -3.121 -12.234 16.782 1.00 94.94 378 GLU A O 1
ATOM 2785 N N . ALA A 1 379 ? -4.273 -11.187 18.417 1.00 97.44 379 ALA A N 1
ATOM 2786 C CA . ALA A 1 379 ? -5.473 -12.010 18.321 1.00 97.44 379 ALA A CA 1
ATOM 2787 C C . ALA A 1 379 ? -6.137 -11.871 16.943 1.00 97.44 379 ALA A C 1
ATOM 2789 O O . ALA A 1 379 ? -6.476 -12.875 16.318 1.00 97.44 379 ALA A O 1
ATOM 2790 N N . ALA A 1 380 ? -6.254 -10.643 16.425 1.00 97.44 380 ALA A N 1
ATOM 2791 C CA . ALA A 1 380 ? -6.783 -10.395 15.088 1.00 97.44 380 ALA A CA 1
ATOM 2792 C C . ALA A 1 380 ? -5.901 -11.041 14.011 1.00 97.44 380 ALA A C 1
ATOM 2794 O O . ALA A 1 380 ? -6.410 -11.736 13.137 1.00 97.44 380 ALA A O 1
ATOM 2795 N N . ALA A 1 381 ? -4.576 -10.894 14.098 1.00 96.06 381 ALA A N 1
ATOM 2796 C CA . ALA A 1 381 ? -3.660 -11.529 13.154 1.00 96.06 381 ALA A CA 1
ATOM 2797 C C . ALA A 1 381 ? -3.760 -13.068 13.188 1.00 96.06 381 ALA A C 1
ATOM 2799 O O . ALA A 1 381 ? -3.747 -13.705 12.136 1.00 96.06 381 ALA A O 1
ATOM 2800 N N . ALA A 1 382 ? -3.894 -13.671 14.374 1.00 96.88 382 ALA A N 1
ATOM 2801 C CA . ALA A 1 382 ? -4.114 -15.111 14.514 1.00 96.88 382 ALA A CA 1
ATOM 2802 C C . ALA A 1 382 ? -5.457 -15.552 13.913 1.00 96.88 382 ALA A C 1
ATOM 2804 O O . ALA A 1 382 ? -5.504 -16.552 13.198 1.00 96.88 382 ALA A O 1
ATOM 2805 N N . PHE A 1 383 ? -6.523 -14.781 14.144 1.00 97.94 383 PHE A N 1
ATOM 2806 C CA . PHE A 1 383 ? -7.833 -15.031 13.550 1.00 97.94 383 PHE A CA 1
ATOM 2807 C C . PHE A 1 383 ? -7.773 -15.001 12.018 1.00 97.94 383 PHE A C 1
ATOM 2809 O O . PHE A 1 383 ? -8.281 -15.916 11.377 1.00 97.94 383 PHE A O 1
ATOM 2816 N N . LEU A 1 384 ? -7.135 -13.987 11.426 1.00 96.94 384 LEU A N 1
ATOM 2817 C CA . LEU A 1 384 ? -7.037 -13.855 9.969 1.00 96.94 384 LEU A CA 1
ATOM 2818 C C . LEU A 1 384 ? -6.300 -15.040 9.340 1.00 96.94 384 LEU A C 1
ATOM 2820 O O . LEU A 1 384 ? -6.797 -15.634 8.383 1.00 96.94 384 LEU A O 1
ATOM 2824 N N . ARG A 1 385 ? -5.170 -15.447 9.934 1.00 95.25 385 ARG A N 1
ATOM 2825 C CA . ARG A 1 385 ? -4.404 -16.617 9.477 1.00 95.25 385 ARG A CA 1
ATOM 2826 C C . ARG A 1 385 ? -5.219 -17.907 9.492 1.00 95.25 385 ARG A C 1
ATOM 2828 O O . ARG A 1 385 ? -5.058 -18.734 8.602 1.00 95.25 385 ARG A O 1
ATOM 2835 N N . ALA A 1 386 ? -6.072 -18.084 10.497 1.00 96.00 386 ALA A N 1
ATOM 2836 C CA . ALA A 1 386 ? -6.859 -19.301 10.650 1.00 96.00 386 ALA A CA 1
ATOM 2837 C C . ALA A 1 386 ? -8.067 -19.374 9.700 1.00 96.00 386 ALA A C 1
ATOM 2839 O O . ALA A 1 386 ? -8.498 -20.477 9.372 1.00 96.00 386 ALA A O 1
ATOM 2840 N N . HIS A 1 387 ? -8.615 -18.231 9.269 1.00 95.69 387 HIS A N 1
ATOM 2841 C CA . HIS A 1 387 ? -9.947 -18.201 8.654 1.00 95.69 387 HIS A CA 1
ATOM 2842 C C . HIS A 1 387 ? -10.005 -17.638 7.225 1.00 95.69 387 HIS A C 1
ATOM 2844 O O . HIS A 1 387 ? -10.922 -18.002 6.498 1.00 95.69 387 HIS A O 1
ATOM 2850 N N . GLU A 1 388 ? -9.064 -16.796 6.771 1.00 93.25 388 GLU A N 1
ATOM 2851 C CA . GLU A 1 388 ? -9.165 -16.195 5.422 1.00 93.25 388 GLU A CA 1
ATOM 2852 C C . GLU A 1 388 ? -8.821 -17.157 4.281 1.00 93.25 388 GLU A C 1
ATOM 2854 O O . GLU A 1 388 ? -9.335 -17.012 3.175 1.00 93.25 388 GLU A O 1
ATOM 2859 N N . GLY A 1 389 ? -7.956 -18.143 4.525 1.00 91.38 389 GLY A N 1
ATOM 2860 C CA . GLY A 1 389 ? -7.608 -19.156 3.524 1.00 91.38 389 GLY A CA 1
ATOM 2861 C C . GLY A 1 389 ? -6.782 -18.642 2.333 1.00 91.38 389 GLY A C 1
ATOM 2862 O O . GLY A 1 389 ? -6.656 -19.346 1.331 1.00 91.38 389 GLY A O 1
ATOM 2863 N N . PHE A 1 390 ? -6.208 -17.437 2.406 1.00 92.88 390 PHE A N 1
ATOM 2864 C CA . PHE A 1 390 ? -5.265 -16.921 1.409 1.00 92.88 390 PHE A CA 1
ATOM 2865 C C . PHE A 1 390 ? -4.209 -16.003 2.047 1.00 92.88 390 PHE A C 1
ATOM 2867 O O . PHE A 1 390 ? -4.492 -15.340 3.046 1.00 92.88 390 PHE A O 1
ATOM 2874 N N . PRO A 1 391 ? -2.998 -15.913 1.466 1.00 93.69 391 PRO A N 1
ATOM 2875 C CA . PRO A 1 391 ? -2.001 -14.961 1.927 1.00 93.69 391 PRO A CA 1
ATOM 2876 C C . PRO A 1 391 ? -2.356 -13.550 1.460 1.00 93.69 391 PRO A C 1
ATOM 2878 O O . PRO A 1 391 ? -2.646 -13.320 0.283 1.00 93.69 391 PRO A O 1
ATOM 2881 N N . ARG A 1 392 ? -2.291 -12.576 2.371 1.00 95.62 392 ARG A N 1
ATOM 2882 C CA . ARG A 1 392 ? -2.488 -11.165 2.011 1.00 95.62 392 ARG A CA 1
ATOM 2883 C C . ARG A 1 392 ? -1.301 -10.584 1.255 1.00 95.62 392 ARG A C 1
ATOM 2885 O O . ARG A 1 392 ? -1.497 -9.738 0.389 1.00 95.62 392 ARG A O 1
ATOM 2892 N N . GLY A 1 393 ? -0.079 -11.018 1.571 1.00 96.12 393 GLY A N 1
ATOM 2893 C CA . GLY A 1 393 ? 1.140 -10.489 0.962 1.00 96.12 393 GLY A CA 1
ATOM 2894 C C . GLY A 1 393 ? 1.195 -8.962 1.036 1.00 96.12 393 GLY A C 1
ATOM 2895 O O . GLY A 1 393 ? 1.386 -8.405 2.115 1.00 96.12 393 GLY A O 1
ATOM 2896 N N . LEU A 1 394 ? 1.028 -8.280 -0.101 1.00 97.88 394 LEU A N 1
ATOM 2897 C CA . LEU A 1 394 ? 1.047 -6.810 -0.193 1.00 97.88 394 LEU A CA 1
ATOM 2898 C C . LEU A 1 394 ? -0.342 -6.158 -0.036 1.00 97.88 394 LEU A C 1
ATOM 2900 O O . LEU A 1 394 ? -0.436 -4.934 0.077 1.00 97.88 394 LEU A O 1
ATOM 2904 N N . TYR A 1 395 ? -1.421 -6.944 -0.023 1.00 98.12 395 TYR A N 1
ATOM 2905 C CA . TYR A 1 395 ? -2.757 -6.433 0.260 1.00 98.12 395 TYR A CA 1
ATOM 2906 C C . TYR A 1 395 ? -2.886 -5.991 1.721 1.00 98.12 395 TYR A C 1
ATOM 2908 O O . TYR A 1 395 ? -2.542 -6.732 2.639 1.00 98.12 395 TYR A O 1
ATOM 2916 N N . ALA A 1 396 ? -3.438 -4.790 1.919 1.00 97.69 396 ALA A N 1
ATOM 2917 C CA . ALA A 1 396 ? -3.548 -4.131 3.222 1.00 97.69 396 ALA A CA 1
ATOM 2918 C C . ALA A 1 396 ? -2.190 -3.866 3.910 1.00 97.69 396 ALA A C 1
ATOM 2920 O O . ALA A 1 396 ? -2.144 -3.637 5.120 1.00 97.69 396 ALA A O 1
ATOM 2921 N N . SER A 1 397 ? -1.096 -3.860 3.139 1.00 97.69 397 SER A N 1
ATOM 2922 C CA . SER A 1 397 ? 0.272 -3.753 3.656 1.00 97.69 397 SER A CA 1
ATOM 2923 C C . SER A 1 397 ? 0.940 -2.414 3.315 1.00 97.69 397 SER A C 1
ATOM 2925 O O . SER A 1 397 ? 0.482 -1.721 2.405 1.00 97.69 397 SER A O 1
ATOM 2927 N N . PRO A 1 398 ? 2.013 -2.013 4.018 1.00 98.31 398 PRO A N 1
ATOM 2928 C CA . PRO A 1 398 ? 2.723 -0.765 3.772 1.00 98.31 398 PRO A CA 1
ATOM 2929 C C . PRO A 1 398 ? 3.461 -0.800 2.436 1.00 98.31 398 PRO A C 1
ATOM 2931 O O . PRO A 1 398 ? 4.265 -1.698 2.184 1.00 98.31 398 PRO A O 1
ATOM 2934 N N . ILE A 1 399 ? 3.234 0.213 1.606 1.00 98.38 399 ILE A N 1
ATOM 2935 C CA . ILE A 1 399 ? 3.871 0.386 0.299 1.00 98.38 399 ILE A CA 1
ATOM 2936 C C . ILE A 1 399 ? 4.348 1.819 0.191 1.00 98.38 399 ILE A C 1
ATOM 2938 O O . ILE A 1 399 ? 3.591 2.742 0.481 1.00 98.38 399 ILE A O 1
ATOM 2942 N N . GLY A 1 400 ? 5.584 2.032 -0.240 1.00 97.88 400 GLY A N 1
ATOM 2943 C CA . GLY A 1 400 ? 6.092 3.389 -0.290 1.00 97.88 400 GLY A CA 1
ATOM 2944 C C . GLY A 1 400 ? 7.553 3.510 -0.631 1.00 97.88 400 GLY A C 1
ATOM 2945 O O . GLY A 1 400 ? 8.141 2.659 -1.306 1.00 97.88 400 GLY A O 1
ATOM 2946 N N . TRP A 1 401 ? 8.121 4.612 -0.164 1.00 97.38 401 TRP A N 1
ATOM 2947 C CA . TRP A 1 401 ? 9.519 4.933 -0.361 1.00 97.38 401 TRP A CA 1
ATOM 2948 C C . TRP A 1 401 ? 10.147 5.529 0.892 1.00 97.38 401 TRP A C 1
ATOM 2950 O O . TRP A 1 401 ? 9.461 6.110 1.734 1.00 97.38 401 TRP A O 1
ATOM 2960 N N . ILE A 1 402 ? 11.468 5.398 0.977 1.00 96.75 402 ILE A N 1
ATOM 2961 C CA . ILE A 1 402 ? 12.308 6.021 2.000 1.00 96.75 402 ILE A CA 1
ATOM 2962 C C . ILE A 1 402 ? 13.579 6.597 1.362 1.00 96.75 402 ILE A C 1
ATOM 2964 O O . ILE A 1 402 ? 14.082 6.040 0.382 1.00 96.75 402 ILE A O 1
ATOM 2968 N N . ASP A 1 403 ? 14.076 7.718 1.880 1.00 95.12 403 ASP A N 1
ATOM 2969 C CA . ASP A 1 403 ? 15.348 8.336 1.491 1.00 95.12 403 ASP A CA 1
ATOM 2970 C C . ASP A 1 403 ? 16.477 8.021 2.492 1.00 95.12 403 ASP A C 1
ATOM 2972 O O . ASP A 1 403 ? 16.272 7.393 3.535 1.00 95.12 403 ASP A O 1
ATOM 2976 N N . ALA A 1 404 ? 17.691 8.483 2.189 1.00 92.75 404 ALA A N 1
ATOM 2977 C CA . ALA A 1 404 ? 18.871 8.253 3.025 1.00 92.75 404 ALA A CA 1
ATOM 2978 C C . ALA A 1 404 ? 18.807 8.900 4.424 1.00 92.75 404 ALA A C 1
ATOM 2980 O O . ALA A 1 404 ? 19.593 8.537 5.297 1.00 92.75 404 ALA A O 1
ATOM 2981 N N . ARG A 1 405 ? 17.888 9.848 4.656 1.00 92.44 405 ARG A N 1
ATOM 2982 C CA . ARG A 1 405 ? 17.669 10.494 5.963 1.00 92.44 405 ARG A CA 1
ATOM 2983 C C . ARG A 1 405 ? 16.640 9.750 6.810 1.00 92.44 405 ARG A C 1
ATOM 2985 O O . ARG A 1 405 ? 16.436 10.099 7.967 1.00 92.44 405 ARG A O 1
ATOM 2992 N N . GLY A 1 406 ? 15.984 8.738 6.247 1.00 93.81 406 GLY A N 1
ATOM 2993 C CA . GLY A 1 406 ? 14.877 8.040 6.887 1.00 93.81 406 GLY A CA 1
ATOM 2994 C C . GLY A 1 406 ? 13.517 8.712 6.682 1.00 93.81 406 GLY A C 1
ATOM 2995 O O . GLY A 1 406 ? 12.524 8.247 7.250 1.00 93.81 406 GLY A O 1
ATOM 2996 N N . HIS A 1 407 ? 13.455 9.772 5.867 1.00 95.75 407 HIS A N 1
ATOM 2997 C CA . HIS A 1 407 ? 12.200 10.395 5.461 1.00 95.75 407 HIS A CA 1
ATOM 2998 C C . HIS A 1 407 ? 11.522 9.533 4.404 1.00 95.75 407 HIS A C 1
ATOM 3000 O O . HIS A 1 407 ? 12.181 8.891 3.589 1.00 95.75 407 HIS A O 1
ATOM 3006 N N . GLY A 1 408 ? 10.198 9.522 4.391 1.00 96.25 408 GLY A N 1
ATOM 3007 C CA . GLY A 1 408 ? 9.459 8.651 3.496 1.00 96.25 408 GLY A CA 1
ATOM 3008 C C . GLY A 1 408 ? 7.960 8.801 3.624 1.00 96.25 408 GLY A C 1
ATOM 3009 O O . GLY A 1 408 ? 7.449 9.440 4.545 1.00 96.25 408 GLY A O 1
ATOM 3010 N N . ALA A 1 409 ? 7.253 8.179 2.695 1.00 97.56 409 ALA A N 1
ATOM 3011 C CA . ALA A 1 409 ? 5.804 8.087 2.718 1.00 97.56 409 ALA A CA 1
ATOM 3012 C C . ALA A 1 409 ? 5.394 6.652 2.407 1.00 97.56 409 ALA A C 1
ATOM 3014 O O . ALA A 1 409 ? 5.869 6.064 1.434 1.00 97.56 409 ALA A O 1
ATOM 3015 N N . PHE A 1 410 ? 4.505 6.113 3.236 1.00 98.38 410 PHE A N 1
ATOM 3016 C CA . PHE A 1 410 ? 3.942 4.781 3.099 1.00 98.38 410 PHE A CA 1
ATOM 3017 C C . PHE A 1 410 ? 2.425 4.872 3.095 1.00 98.38 410 PHE A C 1
ATOM 3019 O O . PHE A 1 410 ? 1.818 5.487 3.971 1.00 98.38 410 PHE A O 1
ATOM 3026 N N . VAL A 1 411 ? 1.825 4.234 2.103 1.00 98.12 411 VAL A N 1
ATOM 3027 C CA . VAL A 1 411 ? 0.384 4.042 1.980 1.00 98.12 411 VAL A CA 1
ATOM 3028 C C . VAL A 1 411 ? 0.022 2.597 2.271 1.00 98.12 411 VAL A C 1
ATOM 3030 O O . VAL A 1 411 ? 0.891 1.725 2.341 1.00 98.12 411 VAL A O 1
ATOM 3033 N N . VAL A 1 412 ? -1.270 2.340 2.425 1.00 98.12 412 VAL A N 1
ATOM 3034 C CA . VAL A 1 412 ? -1.794 0.991 2.620 1.00 98.12 412 VAL A CA 1
ATOM 3035 C C . VAL A 1 412 ? -2.200 0.386 1.275 1.00 98.12 412 VAL A C 1
ATOM 3037 O O . VAL A 1 412 ? -2.964 0.991 0.522 1.00 98.12 412 VAL A O 1
ATOM 3040 N N . GLY A 1 413 ? -1.735 -0.831 0.988 1.00 97.94 413 GLY A N 1
ATOM 3041 C CA . GLY A 1 413 ? -1.961 -1.591 -0.246 1.00 97.94 413 GLY A CA 1
ATOM 3042 C C . GLY A 1 413 ? -3.384 -2.123 -0.440 1.00 97.94 413 GLY A C 1
ATOM 3043 O O . GLY A 1 413 ? -3.565 -3.265 -0.861 1.00 97.94 413 GLY A O 1
ATOM 3044 N N . ILE A 1 414 ? -4.404 -1.330 -0.125 1.00 97.12 414 ILE A N 1
ATOM 3045 C CA . ILE A 1 414 ? -5.811 -1.589 -0.453 1.00 97.12 414 ILE A CA 1
ATOM 3046 C C . ILE A 1 414 ? -6.169 -1.000 -1.820 1.00 97.12 414 ILE A C 1
ATOM 3048 O O . ILE A 1 414 ? -5.391 -0.251 -2.408 1.00 97.12 414 ILE A O 1
ATOM 3052 N N . ARG A 1 415 ? -7.372 -1.328 -2.319 1.00 96.00 415 ARG A N 1
ATOM 3053 C CA . ARG A 1 415 ? -7.878 -0.841 -3.618 1.00 96.00 415 ARG A CA 1
ATOM 3054 C C . ARG A 1 415 ? -6.891 -1.160 -4.743 1.00 96.00 415 ARG A C 1
ATOM 3056 O O . ARG A 1 415 ? -6.465 -0.300 -5.513 1.00 96.00 415 ARG A O 1
ATOM 3063 N N . SER A 1 416 ? -6.492 -2.423 -4.752 1.00 97.94 416 SER A N 1
ATOM 3064 C CA . SER A 1 416 ? -5.304 -2.914 -5.426 1.00 97.94 416 SER A CA 1
ATOM 3065 C C . SER A 1 416 ? -5.559 -4.260 -6.097 1.00 97.94 416 SER A C 1
ATOM 3067 O O . SER A 1 416 ? -6.547 -4.945 -5.814 1.00 97.94 416 SER A O 1
ATOM 3069 N N . ALA A 1 417 ? -4.658 -4.623 -7.004 1.00 97.94 417 ALA A N 1
ATOM 3070 C CA . ALA A 1 417 ? -4.631 -5.914 -7.663 1.00 97.94 417 ALA A CA 1
ATOM 3071 C C . ALA A 1 417 ? -3.202 -6.458 -7.729 1.00 97.94 417 ALA A C 1
ATOM 3073 O O . ALA A 1 417 ? -2.258 -5.730 -8.052 1.00 97.94 417 ALA A O 1
ATOM 3074 N N . LEU A 1 418 ? -3.072 -7.760 -7.476 1.00 98.38 418 LEU A N 1
ATOM 3075 C CA . LEU A 1 418 ? -1.906 -8.544 -7.862 1.00 98.38 418 LEU A CA 1
ATOM 3076 C C . LEU A 1 418 ? -2.136 -9.082 -9.272 1.00 98.38 418 LEU A C 1
ATOM 3078 O O . LEU A 1 418 ? -3.127 -9.758 -9.517 1.00 98.38 418 LEU A O 1
ATOM 3082 N N . MET A 1 419 ? -1.235 -8.780 -10.195 1.00 97.06 419 MET A N 1
ATOM 3083 C CA . MET A 1 419 ? -1.372 -9.089 -11.611 1.00 97.06 419 MET A CA 1
ATOM 3084 C C . MET A 1 419 ? -0.193 -9.932 -12.086 1.00 97.06 419 MET A C 1
ATOM 3086 O O . MET A 1 419 ? 0.961 -9.616 -11.794 1.00 97.06 419 MET A O 1
ATOM 3090 N N . THR A 1 420 ? -0.492 -10.963 -12.866 1.00 94.31 420 THR A N 1
ATOM 3091 C CA . THR A 1 420 ? 0.469 -11.662 -13.728 1.00 94.31 420 THR A CA 1
ATOM 3092 C C . THR A 1 420 ? 0.153 -11.322 -15.186 1.00 94.31 420 THR A C 1
ATOM 3094 O O . THR A 1 420 ? -0.596 -10.385 -15.446 1.00 94.31 420 THR A O 1
ATOM 3097 N N . GLN A 1 421 ? 0.693 -12.055 -16.163 1.00 89.69 421 GLN A N 1
ATOM 3098 C CA . GLN A 1 421 ? 0.317 -11.862 -17.570 1.00 89.69 421 GLN A CA 1
ATOM 3099 C C . GLN A 1 421 ? -1.100 -12.373 -17.897 1.00 89.69 421 GLN A C 1
ATOM 3101 O O . GLN A 1 421 ? -1.705 -11.890 -18.854 1.00 89.69 421 GLN A O 1
ATOM 3106 N N . ALA A 1 422 ? -1.618 -13.336 -17.127 1.00 93.94 422 ALA A N 1
ATOM 3107 C CA . ALA A 1 422 ? -2.846 -14.074 -17.448 1.00 93.94 422 ALA A CA 1
ATOM 3108 C C . ALA A 1 422 ? -3.987 -13.869 -16.439 1.00 93.94 422 ALA A C 1
ATOM 3110 O O . ALA A 1 422 ? -5.111 -14.321 -16.675 1.00 93.94 422 ALA A O 1
ATOM 3111 N N . GLU A 1 423 ? -3.718 -13.213 -15.310 1.00 95.69 423 GLU A N 1
ATOM 3112 C CA . GLU A 1 423 ? -4.736 -12.976 -14.293 1.00 95.69 423 GLU A CA 1
ATOM 3113 C C . GLU A 1 423 ? -4.469 -11.739 -13.437 1.00 95.69 423 GLU A C 1
ATOM 3115 O O . GLU A 1 423 ? -3.329 -11.292 -13.284 1.00 95.69 423 GLU A O 1
ATOM 3120 N N . ALA A 1 424 ? -5.545 -11.202 -12.866 1.00 97.31 424 ALA A N 1
ATOM 3121 C CA . ALA A 1 424 ? -5.521 -10.179 -11.833 1.00 97.31 424 ALA A CA 1
ATOM 3122 C C . ALA A 1 424 ? -6.347 -10.650 -10.630 1.00 97.31 424 ALA A C 1
ATOM 3124 O O . ALA A 1 424 ? -7.530 -10.953 -10.765 1.00 97.31 424 ALA A O 1
ATOM 3125 N N . THR A 1 425 ? -5.735 -10.686 -9.451 1.00 97.50 425 THR A N 1
ATOM 3126 C CA . THR A 1 425 ? -6.402 -10.968 -8.178 1.00 97.50 425 THR A CA 1
ATOM 3127 C C . THR A 1 425 ? -6.642 -9.660 -7.440 1.00 97.50 425 THR A C 1
ATOM 3129 O O . THR A 1 425 ? -5.693 -8.953 -7.094 1.00 97.50 425 THR A O 1
ATOM 3132 N N . LEU A 1 426 ? -7.910 -9.340 -7.207 1.00 97.06 426 LEU A N 1
ATOM 3133 C CA . LEU A 1 426 ? -8.360 -8.165 -6.470 1.00 97.06 426 LEU A CA 1
ATOM 3134 C C . LEU A 1 426 ? -8.744 -8.587 -5.061 1.00 97.06 426 LEU A C 1
ATOM 3136 O O . LEU A 1 426 ? -9.211 -9.704 -4.852 1.00 97.06 426 LEU A O 1
ATOM 3140 N N . TYR A 1 427 ? -8.618 -7.662 -4.118 1.00 95.25 427 TYR A N 1
ATOM 3141 C CA . TYR A 1 427 ? -8.915 -7.904 -2.713 1.00 95.25 427 TYR A CA 1
ATOM 3142 C C . TYR A 1 427 ? -9.870 -6.836 -2.179 1.00 95.25 427 TYR A C 1
ATOM 3144 O O . TYR A 1 427 ? -9.680 -5.636 -2.405 1.00 95.25 427 TYR A O 1
ATOM 3152 N N . GLY A 1 428 ? -10.900 -7.270 -1.459 1.00 92.81 428 GLY A N 1
ATOM 3153 C CA . GLY A 1 428 ? -11.890 -6.398 -0.833 1.00 92.81 428 GLY A CA 1
ATOM 3154 C C . GLY A 1 428 ? -12.162 -6.853 0.591 1.00 92.81 428 GLY A C 1
ATOM 3155 O O . GLY A 1 428 ? -12.447 -8.024 0.810 1.00 92.81 428 GLY A O 1
ATOM 3156 N N . GLY A 1 429 ? -12.093 -5.932 1.550 1.00 93.75 429 GLY A N 1
ATOM 3157 C CA . GLY A 1 429 ? -12.272 -6.240 2.967 1.00 93.75 429 GLY A CA 1
ATOM 3158 C C . GLY A 1 429 ? -13.016 -5.150 3.723 1.00 93.75 429 GLY A C 1
ATOM 3159 O O . GLY A 1 429 ? -13.137 -4.012 3.249 1.00 93.75 429 GLY A O 1
ATOM 3160 N N . CYS A 1 430 ? -13.539 -5.502 4.889 1.00 92.19 430 CYS A N 1
ATOM 3161 C CA . CYS A 1 430 ? -14.231 -4.587 5.791 1.00 92.19 430 CYS A CA 1
ATOM 3162 C C . CYS A 1 430 ? -14.002 -4.965 7.259 1.00 92.19 430 CYS A C 1
ATOM 3164 O O . CYS A 1 430 ? -13.584 -6.079 7.584 1.00 92.19 430 CYS A O 1
ATOM 3166 N N . GLY A 1 431 ? -14.207 -3.980 8.134 1.00 93.94 431 GLY A N 1
ATOM 3167 C CA . GLY A 1 431 ? -14.043 -4.128 9.571 1.00 93.94 431 GLY A CA 1
ATOM 3168 C C . GLY A 1 431 ? -15.258 -4.795 10.195 1.00 93.94 431 GLY A C 1
ATOM 3169 O O . GLY A 1 431 ? -16.365 -4.276 10.124 1.00 93.94 431 GLY A O 1
ATOM 3170 N N . ILE A 1 432 ? -15.044 -5.930 10.848 1.00 94.50 432 ILE A N 1
ATOM 3171 C CA . ILE A 1 432 ? -16.074 -6.637 11.597 1.00 94.50 432 ILE A CA 1
ATOM 3172 C C . ILE A 1 432 ? -16.000 -6.189 13.051 1.00 94.50 432 ILE A C 1
ATOM 3174 O O . ILE A 1 432 ? -14.983 -6.360 13.723 1.00 94.50 432 ILE A O 1
ATOM 3178 N N . VAL A 1 433 ? -17.106 -5.621 13.520 1.00 92.19 433 VAL A N 1
ATOM 3179 C CA . VAL A 1 433 ? -17.354 -5.226 14.913 1.00 92.19 433 VAL A CA 1
ATOM 3180 C C . VAL A 1 433 ? -18.676 -5.824 15.406 1.00 92.19 433 VAL A C 1
ATOM 3182 O O . VAL A 1 433 ? -19.437 -6.417 14.632 1.00 92.19 433 VAL A O 1
ATOM 3185 N N . ARG A 1 434 ? -18.995 -5.653 16.692 1.00 90.56 434 ARG A N 1
ATOM 3186 C CA . ARG A 1 434 ? -20.284 -6.079 17.262 1.00 90.56 434 ARG A CA 1
ATOM 3187 C C . ARG A 1 434 ? -21.462 -5.505 16.458 1.00 90.56 434 ARG A C 1
ATOM 3189 O O . ARG A 1 434 ? -21.518 -4.303 16.207 1.00 90.56 434 ARG A O 1
ATOM 3196 N N . GLY A 1 435 ? -22.407 -6.365 16.073 1.00 87.69 435 GLY A N 1
ATOM 3197 C CA . GLY A 1 435 ? -23.579 -5.989 15.270 1.00 87.69 435 GLY A CA 1
ATOM 3198 C C . GLY A 1 435 ? -23.343 -5.927 13.754 1.00 87.69 435 GLY A C 1
ATOM 3199 O O . GLY A 1 435 ? -24.200 -5.429 13.027 1.00 87.69 435 GLY A O 1
ATOM 3200 N N . SER A 1 436 ? -22.198 -6.405 13.258 1.00 90.75 436 SER A N 1
ATOM 3201 C CA . SER A 1 436 ? -21.963 -6.564 11.813 1.00 90.75 436 SER A CA 1
ATOM 3202 C C . SER A 1 436 ? -22.863 -7.652 11.222 1.00 90.75 436 SER A C 1
ATOM 3204 O O . SER A 1 436 ? -23.142 -8.658 11.871 1.00 90.75 436 SER A O 1
ATOM 3206 N N . VAL A 1 437 ? -23.330 -7.451 9.988 1.00 92.19 437 VAL A N 1
ATOM 3207 C CA . VAL A 1 437 ? -24.297 -8.346 9.330 1.00 92.19 437 VAL A CA 1
ATOM 3208 C C . VAL A 1 437 ? -23.667 -8.924 8.060 1.00 92.19 437 VAL A C 1
ATOM 3210 O O . VAL A 1 437 ? -23.465 -8.161 7.117 1.00 92.19 437 VAL A O 1
ATOM 3213 N N . PRO A 1 438 ? -23.429 -10.249 7.948 1.00 93.94 438 PRO A N 1
ATOM 3214 C CA . PRO A 1 438 ? -22.620 -10.830 6.868 1.00 93.94 438 PRO A CA 1
ATOM 3215 C C . PRO A 1 438 ? -22.993 -10.393 5.444 1.00 93.94 438 PRO A C 1
ATOM 3217 O O . PRO A 1 438 ? -22.122 -10.084 4.637 1.00 93.94 438 PRO A O 1
ATOM 3220 N N . LYS A 1 439 ? -24.292 -10.302 5.131 1.00 92.00 439 LYS A N 1
ATOM 3221 C CA . LYS A 1 439 ? -24.762 -9.851 3.808 1.00 92.00 439 LYS A CA 1
ATOM 3222 C C . LYS A 1 439 ? -24.447 -8.378 3.525 1.00 92.00 439 LYS A C 1
ATOM 3224 O O . LYS A 1 439 ? -24.177 -8.030 2.380 1.00 92.00 439 LYS A O 1
ATOM 3229 N N . VAL A 1 440 ? -24.501 -7.526 4.550 1.00 89.69 440 VAL A N 1
ATOM 3230 C CA . VAL A 1 440 ? -24.158 -6.099 4.444 1.00 89.69 440 VAL A CA 1
ATOM 3231 C C . VAL A 1 440 ? -22.656 -5.953 4.223 1.00 89.69 440 VAL A C 1
ATOM 3233 O O . VAL A 1 440 ? -22.241 -5.264 3.297 1.00 89.69 440 VAL A O 1
ATOM 3236 N N . GLU A 1 441 ? -21.858 -6.692 4.992 1.00 92.44 441 GLU A N 1
ATOM 3237 C CA . GLU A 1 441 ? -20.397 -6.692 4.883 1.00 92.44 441 GLU A CA 1
ATOM 3238 C C . GLU A 1 441 ? -19.924 -7.215 3.508 1.00 92.44 441 GLU A C 1
ATOM 3240 O O . GLU A 1 441 ? -19.039 -6.641 2.868 1.00 92.44 441 GLU A O 1
ATOM 3245 N N . LEU A 1 442 ? -20.575 -8.253 2.967 1.00 93.00 442 LEU A N 1
ATOM 3246 C CA . LEU A 1 442 ? -20.300 -8.746 1.612 1.00 93.00 442 LEU A CA 1
ATOM 3247 C C . LEU A 1 442 ? -20.635 -7.695 0.536 1.00 93.00 442 LEU A C 1
ATOM 3249 O O . LEU A 1 442 ? -19.892 -7.526 -0.438 1.00 93.00 442 LEU A O 1
ATOM 3253 N N . ALA A 1 443 ? -21.740 -6.963 0.698 1.00 89.56 443 ALA A N 1
ATOM 3254 C CA . ALA A 1 443 ? -22.091 -5.873 -0.210 1.00 89.56 443 ALA A CA 1
ATOM 3255 C C . ALA A 1 443 ? -21.064 -4.728 -0.143 1.00 89.56 443 ALA A C 1
ATOM 3257 O O . ALA A 1 443 ? -20.693 -4.177 -1.182 1.00 89.56 443 ALA A O 1
ATOM 3258 N N . GLU A 1 444 ? -20.546 -4.419 1.049 1.00 88.06 444 GLU A N 1
ATOM 3259 C CA . GLU A 1 444 ? -19.492 -3.423 1.236 1.00 88.06 444 GLU A CA 1
ATOM 3260 C C . GLU A 1 444 ? -18.201 -3.819 0.512 1.00 88.06 444 GLU A C 1
ATOM 3262 O O . GLU A 1 444 ? -17.670 -3.028 -0.270 1.00 88.06 444 GLU A O 1
ATOM 3267 N N . THR A 1 445 ? -17.710 -5.051 0.689 1.00 92.19 445 THR A N 1
ATOM 3268 C CA . THR A 1 445 ? -16.503 -5.504 -0.031 1.00 92.19 445 THR A CA 1
ATOM 3269 C C . THR A 1 445 ? -16.684 -5.446 -1.551 1.00 92.19 445 THR A C 1
ATOM 3271 O O . THR A 1 445 ? -15.767 -5.043 -2.264 1.00 92.19 445 THR A O 1
ATOM 3274 N N . SER A 1 446 ? -17.885 -5.749 -2.053 1.00 89.88 446 SER A N 1
ATOM 3275 C CA . SER A 1 446 ? -18.229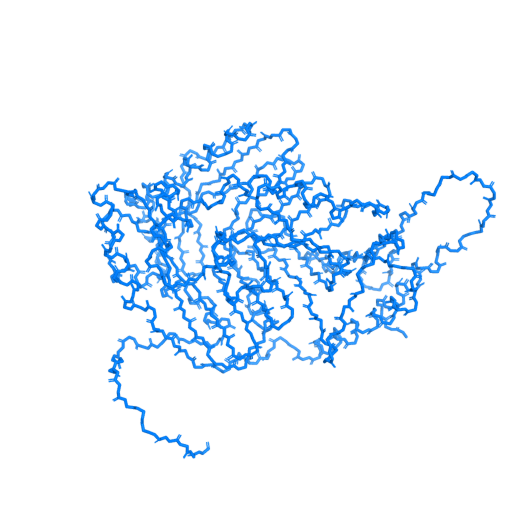 -5.649 -3.480 1.00 89.88 446 SER A CA 1
ATOM 3276 C C . SER A 1 446 ? -18.176 -4.207 -3.993 1.00 89.88 446 SER A C 1
ATOM 3278 O O . SER A 1 446 ? -17.585 -3.944 -5.041 1.00 89.88 446 SER A O 1
ATOM 3280 N N . ALA A 1 447 ? -18.726 -3.252 -3.234 1.00 86.00 447 ALA A N 1
ATOM 3281 C CA . ALA A 1 447 ? -18.595 -1.829 -3.541 1.00 86.00 447 ALA A CA 1
ATOM 3282 C C . ALA A 1 447 ? -17.123 -1.392 -3.519 1.00 86.00 447 ALA A C 1
ATOM 3284 O O . ALA A 1 447 ? -16.691 -0.591 -4.350 1.00 86.00 447 ALA A O 1
ATOM 3285 N N . LYS A 1 448 ? -16.319 -1.962 -2.612 1.00 89.25 448 LYS A N 1
ATOM 3286 C CA . LYS A 1 448 ? -14.908 -1.602 -2.496 1.00 89.25 448 LYS A CA 1
ATOM 3287 C C . LYS A 1 448 ? -14.043 -2.067 -3.670 1.00 89.25 448 LYS A C 1
ATOM 3289 O O . LYS A 1 448 ? -13.073 -1.381 -4.007 1.00 89.25 448 LYS A O 1
ATOM 3294 N N . LEU A 1 449 ? -14.415 -3.179 -4.298 1.00 92.00 449 LEU A N 1
ATOM 3295 C CA . LEU A 1 449 ? -13.765 -3.735 -5.489 1.00 92.00 449 LEU A CA 1
ATOM 3296 C C . LEU A 1 449 ? -14.062 -2.932 -6.766 1.00 92.00 449 LEU A C 1
ATOM 3298 O O . LEU A 1 449 ? -13.308 -3.034 -7.735 1.00 92.00 449 LEU A O 1
ATOM 3302 N N . ARG A 1 450 ? -15.128 -2.116 -6.772 1.00 89.50 450 ARG A N 1
ATOM 3303 C CA . ARG A 1 450 ? -15.656 -1.458 -7.975 1.00 89.50 450 ARG A CA 1
ATOM 3304 C C . ARG A 1 450 ? -14.616 -0.641 -8.738 1.00 89.50 450 ARG A C 1
ATOM 3306 O O . ARG A 1 450 ? -14.504 -0.800 -9.944 1.00 89.50 450 ARG A O 1
ATOM 3313 N N . MET A 1 451 ? -13.810 0.148 -8.031 1.00 90.31 451 MET A N 1
ATOM 3314 C CA . MET A 1 451 ? -12.775 0.984 -8.646 1.00 90.31 451 MET A CA 1
ATOM 3315 C C . MET A 1 451 ? -11.769 0.161 -9.468 1.00 90.31 451 MET A C 1
ATOM 3317 O O . MET A 1 451 ? -11.426 0.531 -10.588 1.00 90.31 451 MET A O 1
ATOM 3321 N N . MET A 1 452 ? -11.306 -0.973 -8.930 1.00 94.00 452 MET A N 1
ATOM 3322 C CA . MET A 1 452 ? -10.352 -1.832 -9.639 1.00 94.00 452 MET A CA 1
ATOM 3323 C C . MET A 1 452 ? -11.016 -2.602 -10.777 1.00 94.00 452 MET A C 1
ATOM 3325 O O . MET A 1 452 ? -10.400 -2.781 -11.823 1.00 94.00 452 MET A O 1
ATOM 3329 N N . LEU A 1 453 ? -12.271 -3.020 -10.600 1.00 93.19 453 LEU A N 1
ATOM 3330 C CA . LEU A 1 453 ? -13.055 -3.646 -11.664 1.00 93.19 453 LEU A CA 1
ATOM 3331 C C . LEU A 1 453 ? -13.267 -2.684 -12.838 1.00 93.19 453 LEU A C 1
ATOM 3333 O O . LEU A 1 453 ? -13.017 -3.072 -13.975 1.00 93.19 453 LEU A O 1
ATOM 3337 N N . ASP A 1 454 ? -13.613 -1.423 -12.573 1.00 90.19 454 ASP A N 1
ATOM 3338 C CA . ASP A 1 454 ? -13.763 -0.388 -13.601 1.00 90.19 454 ASP A CA 1
ATOM 3339 C C . ASP A 1 454 ? -12.430 -0.132 -14.332 1.00 90.19 454 ASP A C 1
ATOM 3341 O O . ASP A 1 454 ? -12.392 -0.085 -15.563 1.00 90.19 454 ASP A O 1
ATOM 3345 N N . ALA A 1 455 ? -11.308 -0.076 -13.602 1.00 90.69 455 ALA A N 1
ATOM 3346 C CA . ALA A 1 455 ? -9.972 0.041 -14.199 1.00 90.69 455 ALA A CA 1
ATOM 3347 C C . ALA A 1 455 ? -9.564 -1.185 -15.043 1.00 90.69 455 ALA A C 1
ATOM 3349 O O . ALA A 1 455 ? -8.718 -1.079 -15.932 1.00 90.69 455 ALA A O 1
ATOM 3350 N N . LEU A 1 456 ? -10.166 -2.345 -14.787 1.00 92.00 456 LEU A N 1
ATOM 3351 C CA . LEU A 1 456 ? -9.992 -3.573 -15.562 1.00 92.00 456 LEU A CA 1
ATOM 3352 C C . LEU A 1 456 ? -11.102 -3.776 -16.608 1.00 92.00 456 LEU A C 1
ATOM 3354 O O . LEU A 1 456 ? -11.083 -4.781 -17.306 1.00 92.00 456 LEU A O 1
ATOM 3358 N N . GLY A 1 457 ? -12.046 -2.835 -16.742 1.00 89.81 457 GLY A N 1
ATOM 3359 C CA . GLY A 1 457 ? -13.204 -2.930 -17.642 1.00 89.81 457 GLY A CA 1
ATOM 3360 C C . GLY A 1 457 ? -14.114 -4.123 -17.369 1.00 89.81 457 GLY A C 1
ATOM 3361 O O . GLY A 1 457 ? -14.711 -4.667 -18.296 1.00 89.81 457 GLY A O 1
ATOM 3362 N N . ALA A 1 458 ? -14.201 -4.541 -16.111 1.00 90.31 458 ALA A N 1
ATOM 3363 C CA . ALA A 1 458 ? -14.990 -5.672 -15.666 1.00 90.31 458 ALA A CA 1
ATOM 3364 C C . ALA A 1 458 ? -16.129 -5.226 -14.743 1.00 90.31 458 ALA A C 1
ATOM 3366 O O . ALA A 1 458 ? -16.099 -4.167 -14.120 1.00 90.31 458 ALA A O 1
ATOM 3367 N N . THR A 1 459 ? -17.138 -6.079 -14.612 1.00 86.31 459 THR A N 1
ATOM 3368 C CA . THR A 1 459 ? -18.234 -5.917 -13.653 1.00 86.31 459 THR A CA 1
ATOM 3369 C C . THR A 1 459 ? -18.349 -7.175 -12.811 1.00 86.31 459 THR A C 1
ATOM 3371 O O . THR A 1 459 ? -18.080 -8.269 -13.306 1.00 86.31 459 THR A O 1
ATOM 3374 N N . MET A 1 460 ? -18.779 -7.041 -11.554 1.00 82.19 460 MET A N 1
ATOM 3375 C CA . MET A 1 460 ? -19.095 -8.218 -10.742 1.00 82.19 460 MET A CA 1
ATOM 3376 C C . MET A 1 460 ? -20.157 -9.078 -11.445 1.00 82.19 460 MET A C 1
ATOM 3378 O O . MET A 1 460 ? -2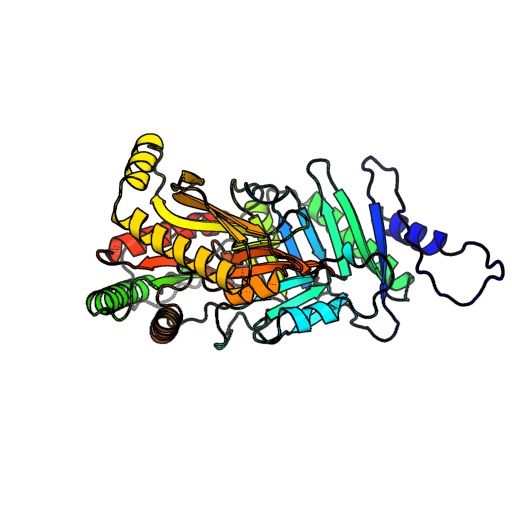1.081 -8.511 -12.041 1.00 82.19 460 MET A O 1
ATOM 3382 N N . PRO A 1 461 ? -20.070 -10.417 -11.361 1.00 73.06 461 PRO A N 1
ATOM 3383 C CA . PRO A 1 461 ? -21.162 -11.280 -11.786 1.00 73.06 461 PRO A CA 1
ATOM 3384 C C . PRO A 1 461 ? -22.429 -10.910 -11.008 1.00 73.06 461 PRO A C 1
ATOM 3386 O O . PRO A 1 461 ? -22.359 -10.607 -9.814 1.00 73.06 461 PRO A O 1
ATOM 3389 N N . ALA A 1 462 ? -23.594 -10.939 -11.659 1.00 58.34 462 ALA A N 1
ATOM 3390 C CA . ALA A 1 462 ? -24.852 -10.839 -10.931 1.00 58.34 462 ALA A CA 1
ATOM 3391 C C . ALA A 1 462 ? -24.908 -11.987 -9.911 1.00 58.34 462 ALA A C 1
ATOM 3393 O O . ALA A 1 462 ? -24.694 -13.147 -10.267 1.00 58.34 462 ALA A O 1
ATOM 3394 N N . THR A 1 463 ? -25.169 -11.674 -8.642 1.00 49.81 463 THR A N 1
ATOM 3395 C CA . THR A 1 463 ? -25.328 -12.669 -7.578 1.00 49.81 463 THR A CA 1
ATOM 3396 C C . THR A 1 463 ? -26.597 -13.485 -7.839 1.00 49.81 463 THR A C 1
ATOM 3398 O O . THR A 1 463 ? -27.686 -13.171 -7.367 1.00 49.81 463 THR A O 1
ATOM 3401 N N . GLY A 1 464 ? -26.469 -14.528 -8.659 1.00 36.16 464 GLY A N 1
ATOM 3402 C CA . GLY A 1 464 ? -27.585 -15.335 -9.134 1.00 36.16 464 GLY A CA 1
ATOM 3403 C C . GLY A 1 464 ? -27.125 -16.693 -9.654 1.00 36.16 464 GLY A C 1
ATOM 3404 O O . GLY A 1 464 ? -26.879 -16.849 -10.840 1.00 36.16 464 GLY A O 1
ATOM 3405 N N . ARG A 1 465 ? -27.085 -17.678 -8.744 1.00 33.97 465 ARG A N 1
ATOM 3406 C CA . ARG A 1 465 ? -26.913 -19.126 -8.982 1.00 33.97 465 ARG A CA 1
ATOM 3407 C C . ARG A 1 465 ? -25.593 -19.550 -9.650 1.00 33.97 465 ARG A C 1
ATOM 3409 O O . ARG A 1 465 ? -25.576 -19.904 -10.822 1.00 33.97 465 ARG A O 1
ATOM 3416 N N . MET A 1 466 ? -24.540 -19.728 -8.852 1.00 32.53 466 MET A N 1
ATOM 3417 C CA . MET A 1 466 ? -23.622 -20.843 -9.109 1.00 32.53 466 MET A CA 1
ATOM 3418 C C . MET A 1 466 ? -24.217 -22.101 -8.472 1.00 32.53 466 MET A C 1
ATOM 3420 O O . MET A 1 466 ? -24.251 -22.239 -7.253 1.00 32.53 466 MET A O 1
ATOM 3424 N N . ARG A 1 467 ? -24.736 -23.012 -9.299 1.00 30.34 467 ARG A N 1
ATOM 3425 C CA . ARG A 1 467 ? -24.781 -24.431 -8.930 1.00 30.34 467 ARG A CA 1
ATOM 3426 C C . ARG A 1 467 ? -23.415 -25.022 -9.296 1.00 30.34 467 ARG A C 1
ATOM 3428 O O . ARG A 1 467 ? -22.974 -24.788 -10.421 1.00 30.34 467 ARG A O 1
ATOM 3435 N N . PRO A 1 468 ? -22.751 -25.788 -8.419 1.00 32.53 468 PRO A N 1
ATOM 3436 C CA . PRO A 1 468 ? -21.608 -26.580 -8.838 1.00 32.53 468 PRO A CA 1
ATOM 3437 C C . PRO A 1 468 ? -22.115 -27.731 -9.716 1.00 32.53 468 PRO A C 1
ATOM 3439 O O . PRO A 1 468 ? -22.926 -28.537 -9.265 1.00 32.53 468 PRO A O 1
ATOM 3442 N N . GLY A 1 469 ? -21.654 -27.792 -10.968 1.00 35.94 469 GLY A N 1
ATOM 3443 C CA . GLY A 1 469 ? -21.858 -28.944 -11.852 1.00 35.94 469 GLY A CA 1
ATOM 3444 C C . GLY A 1 469 ? -22.585 -28.645 -13.164 1.00 35.94 469 GLY A C 1
ATOM 3445 O O . GLY A 1 469 ? -23.747 -28.999 -13.319 1.00 35.94 469 GLY A O 1
ATOM 3446 N N . SER A 1 470 ? -21.873 -28.063 -14.129 1.00 28.19 470 SER A N 1
ATOM 3447 C CA . SER A 1 470 ? -22.099 -28.312 -15.561 1.00 28.19 470 SER A CA 1
ATOM 3448 C C . SER A 1 470 ? -20.863 -27.865 -16.345 1.00 28.19 470 SER A C 1
ATOM 3450 O O . SER A 1 470 ? -20.853 -26.826 -17.000 1.00 28.19 470 SER A O 1
ATOM 3452 N N . PHE A 1 471 ? -19.780 -28.634 -16.227 1.00 35.72 471 PHE A N 1
ATOM 3453 C CA . PHE A 1 471 ? -18.744 -28.640 -17.252 1.00 35.72 471 PHE A CA 1
ATOM 3454 C C . PHE A 1 471 ? -19.187 -29.620 -18.333 1.00 35.72 471 PHE A C 1
ATOM 3456 O O . PHE A 1 471 ? -18.826 -30.789 -18.281 1.00 35.72 471 PHE A O 1
ATOM 3463 N N . GLU A 1 472 ? -19.956 -29.150 -19.308 1.00 31.86 472 GLU A N 1
ATOM 3464 C CA . GLU A 1 472 ? -19.982 -29.785 -20.621 1.00 31.86 472 GLU A CA 1
ATOM 3465 C C . GLU A 1 472 ? -19.881 -28.710 -21.702 1.00 31.86 472 GLU A C 1
ATOM 3467 O O . GLU A 1 472 ? -20.720 -27.825 -21.800 1.00 31.86 472 GLU A O 1
ATOM 3472 N N . LYS A 1 473 ? -18.768 -28.815 -22.438 1.00 34.66 473 LYS A N 1
ATOM 3473 C CA . LYS A 1 473 ? -18.549 -28.485 -23.850 1.00 34.66 473 LYS A CA 1
ATOM 3474 C C . LYS A 1 473 ? -19.285 -27.273 -24.423 1.00 34.66 473 LYS A C 1
ATOM 3476 O O . LYS A 1 473 ? -20.447 -27.372 -24.776 1.00 34.66 473 LYS A O 1
ATOM 3481 N N . GLU A 1 474 ? -18.501 -26.257 -24.764 1.00 27.09 474 GLU A N 1
ATOM 3482 C CA . GLU A 1 474 ? -18.600 -25.636 -26.088 1.00 27.09 474 GLU A CA 1
ATOM 3483 C C . GLU A 1 474 ? -17.233 -25.042 -26.454 1.00 27.09 474 GLU A C 1
ATOM 3485 O O . GLU A 1 474 ? -16.855 -23.940 -26.060 1.00 27.09 474 GLU A O 1
ATOM 3490 N N . ALA A 1 475 ? -16.441 -25.869 -27.136 1.00 31.58 475 ALA A N 1
ATOM 3491 C CA . ALA A 1 475 ? -15.452 -25.402 -28.088 1.00 31.58 475 ALA A CA 1
ATOM 3492 C C . ALA A 1 475 ? -16.183 -25.330 -29.431 1.00 31.58 475 ALA A C 1
ATOM 3494 O O . ALA A 1 475 ? -16.733 -26.349 -29.840 1.00 31.58 475 ALA A O 1
ATOM 3495 N N . ASP A 1 476 ? -16.252 -24.128 -30.003 1.00 30.52 476 ASP A N 1
ATOM 3496 C CA . ASP A 1 476 ? -16.311 -23.794 -31.436 1.00 30.52 476 ASP A CA 1
ATOM 3497 C C . ASP A 1 476 ? -17.067 -22.468 -31.624 1.00 30.52 476 ASP A C 1
ATOM 3499 O O . ASP A 1 476 ? -18.295 -22.436 -31.552 1.00 30.52 476 ASP A O 1
ATOM 3503 N N . LEU A 1 477 ? -16.302 -21.380 -31.821 1.00 28.64 477 LEU A N 1
ATOM 3504 C CA . LEU A 1 477 ? -16.469 -20.316 -32.836 1.00 28.64 477 LEU A CA 1
ATOM 3505 C C . LEU A 1 477 ? -15.460 -19.176 -32.627 1.00 28.64 477 LEU A C 1
ATOM 3507 O O . LEU A 1 477 ? -15.417 -18.597 -31.516 1.00 28.64 477 LEU A O 1
#

Secondary structure (DSSP, 8-state):
--HHHHHHHHHHHTT--------S--------EEE-SSS-EEEEEEEE-TTS-------TT---SEEEEEE-TT-SSS---EEEEES-SEEEE--TTTHHHHHHGGGTTEES-GGG--EEEEE-SSSS--GGGGGG-SEEEEE-SEEEEEETTEEEEEEEEE-S-HHHHHHHHHHHHHHHHHHHHH-S-PPPPP-EEE--HHHHHHHHHHHHHHHHHTTS-SEEEEEEEEEEES---HHHHHHHTTT-TT-EEEEEEETTEEEEEEES-EEEEEETTEEEEEEEEEEEE--S-HHHHHHHHHT-HHHHHHHHHHHHHHHHHHHHTT-EEEE-SS-EEEE-SSEEEEEEEEEEE-TT--HHHHHHHHSSPTTTTEESHHHHHHHHHHHS-S--TTTTSEEEEE-TTS-EEEEE--SEEEE-SSEEEEEEEEEE-TT--HHHHHHHHHHHHHHHHHHTT--PPPS----S---------

Nearest PDB structures (foldseek):
  5jy4-assembly1_A  TM=8.452E-01  e=7.199E-29  Escherichia coli O157:H7
  5jxz-assembly1_A  TM=8.344E-01  e=2.257E-29  Escherichia coli O157:H7
  5jxz-assembly2_B  TM=8.438E-01  e=3.068E-28  Escherichia coli O157:H7
  5jy8-assembly1_A  TM=8.384E-01  e=3.445E-28  Escherichia coli O157:H7
  5jy4-assembly2_B  TM=8.333E-01  e=1.308E-27  Escherichia coli O157:H7

Mean predicted aligned error: 8.42 Å